Protein AF-0000000073123022 (afdb_homodimer)

Solvent-accessible surface area (backbone atoms only — not comparable to full-atom values): 38065 Å² total; per-residue (Å²): 135,79,84,74,75,80,77,81,78,80,80,77,84,73,73,78,78,76,74,40,53,38,57,48,50,98,66,41,68,70,74,86,68,83,54,83,48,73,66,42,53,66,58,60,74,54,75,53,61,41,49,74,75,63,80,70,64,30,32,39,57,30,27,46,51,62,39,51,53,54,43,41,75,46,32,17,33,58,87,69,64,34,64,42,44,79,44,81,42,79,70,54,41,54,25,35,29,40,27,40,32,41,85,80,43,78,68,48,76,40,55,25,44,63,61,58,90,90,39,45,42,58,47,50,53,49,51,52,50,35,45,74,71,70,36,52,70,69,50,47,32,49,46,20,42,76,56,29,45,47,73,26,67,52,73,65,57,45,52,55,44,46,49,53,50,49,55,53,50,51,56,52,48,53,54,49,17,39,51,38,41,51,51,32,22,52,51,33,38,73,72,72,43,58,40,49,50,35,46,32,33,54,52,63,48,58,78,38,93,64,80,74,26,53,38,35,38,30,38,31,26,28,67,81,65,68,34,62,43,46,75,46,78,36,16,57,54,26,75,75,57,56,73,39,64,91,43,67,84,39,69,68,36,52,61,49,39,65,67,38,60,82,66,51,52,46,72,41,87,81,60,43,71,48,43,45,40,53,40,51,48,51,50,59,62,45,25,45,81,74,57,63,33,42,71,28,32,40,32,34,80,63,64,59,63,47,55,53,52,47,59,70,58,40,75,49,72,63,64,63,58,67,40,83,40,69,33,65,65,46,50,48,51,50,49,47,49,50,49,51,51,50,58,72,94,137,81,84,78,78,81,81,80,80,79,78,77,81,73,73,78,77,73,70,40,51,39,56,48,53,97,68,43,66,69,73,83,66,83,54,83,47,74,67,43,55,66,58,61,72,55,75,54,61,39,46,69,75,65,79,72,63,30,32,39,58,29,26,47,49,61,39,51,52,52,44,39,74,49,32,18,33,58,88,67,66,32,65,42,42,79,43,83,41,79,70,52,44,55,26,34,30,41,29,40,31,42,86,80,44,79,70,49,76,39,56,26,45,63,61,57,93,90,37,46,41,58,46,50,51,49,52,52,50,35,45,73,71,69,37,53,70,69,50,46,33,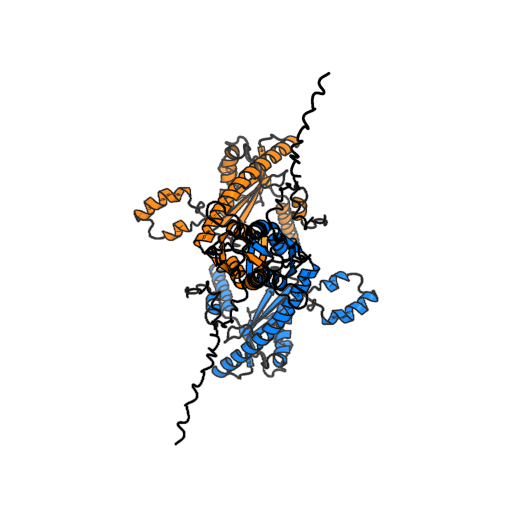49,47,20,41,76,56,29,44,44,73,26,67,52,74,67,58,46,52,54,44,48,50,54,49,49,54,54,48,50,55,52,48,52,55,47,18,40,51,37,41,51,51,32,23,53,51,32,39,73,72,72,43,59,40,49,50,35,46,32,31,54,52,64,48,59,77,40,92,63,81,74,27,54,39,35,38,29,38,31,26,28,67,80,64,68,35,63,43,45,75,44,78,36,15,58,55,27,74,75,56,57,71,38,65,93,44,67,83,36,70,69,38,53,60,49,39,66,67,38,60,82,68,51,52,44,72,43,87,79,59,44,71,48,43,44,38,52,39,50,48,52,50,57,63,44,25,46,82,71,56,62,33,41,70,28,31,41,32,34,78,61,64,60,62,47,54,53,50,46,61,69,60,41,77,49,73,63,64,62,58,69,39,83,39,70,34,65,65,46,50,46,51,50,48,48,49,49,49,52,52,51,59,73,93

Structure (mmCIF, N/CA/C/O backbone):
data_AF-0000000073123022-model_v1
#
loop_
_entity.id
_entity.type
_entity.pdbx_description
1 polymer 'Mutator-like transposase domain-containing protein'
#
loop_
_atom_site.group_PDB
_atom_site.id
_atom_site.type_symbol
_atom_site.label_atom_id
_atom_site.label_alt_id
_atom_site.label_comp_id
_atom_site.label_asym_id
_atom_site.label_entity_id
_atom_site.label_seq_id
_atom_site.pdbx_PDB_ins_code
_atom_site.Cartn_x
_atom_site.Cartn_y
_atom_site.Cartn_z
_atom_site.occupancy
_atom_site.B_iso_or_equiv
_atom_site.auth_seq_id
_atom_site.auth_comp_id
_atom_site.auth_asym_id
_atom_site.auth_atom_id
_atom_site.pdbx_PDB_model_num
ATOM 1 N N . MET A 1 1 ? -57.688 -37.656 -42.75 1 25.58 1 MET A N 1
ATOM 2 C CA . MET A 1 1 ? -56.625 -36.812 -43.312 1 25.58 1 MET A CA 1
ATOM 3 C C . MET A 1 1 ? -56.062 -35.875 -42.25 1 25.58 1 MET A C 1
ATOM 5 O O . MET A 1 1 ? -56.688 -34.875 -41.906 1 25.58 1 MET A O 1
ATOM 9 N N . ASP A 1 2 ? -55.438 -36.312 -41.25 1 24.11 2 ASP A N 1
ATOM 10 C CA . ASP A 1 2 ? -55.188 -36.031 -39.844 1 24.11 2 ASP A CA 1
ATOM 11 C C . ASP A 1 2 ? -54.188 -34.875 -39.688 1 24.11 2 ASP A C 1
ATOM 13 O O . ASP A 1 2 ? -53.062 -34.969 -40.188 1 24.11 2 ASP A O 1
ATOM 17 N N . ARG A 1 3 ? -54.688 -33.562 -39.75 1 29.66 3 ARG A N 1
ATOM 18 C CA . ARG A 1 3 ? -53.938 -32.312 -39.875 1 29.66 3 ARG A CA 1
ATOM 19 C C . ARG A 1 3 ? -52.906 -32.219 -38.75 1 29.66 3 ARG A C 1
ATOM 21 O O . ARG A 1 3 ? -53.25 -32.062 -37.594 1 29.66 3 ARG A O 1
ATOM 28 N N . LYS A 1 4 ? -51.688 -32.875 -38.781 1 28.41 4 LYS A N 1
ATOM 29 C CA . LYS A 1 4 ? -50.562 -33.125 -37.875 1 28.41 4 LYS A CA 1
ATOM 30 C C . LYS A 1 4 ? -49.938 -31.844 -37.406 1 28.41 4 LYS A C 1
ATOM 32 O O . LYS A 1 4 ? -49.469 -31.047 -38.219 1 28.41 4 LYS A O 1
ATOM 37 N N . GLY A 1 5 ? -50.438 -31.172 -36.438 1 28.88 5 GLY A N 1
ATOM 38 C CA . GLY A 1 5 ? -50.156 -29.844 -35.906 1 28.88 5 GLY A CA 1
ATOM 39 C C . GLY A 1 5 ? -48.688 -29.625 -35.594 1 28.88 5 GLY A C 1
ATOM 40 O O . GLY A 1 5 ? -48.062 -30.453 -34.906 1 28.88 5 GLY A O 1
ATOM 41 N N . LYS A 1 6 ? -47.906 -28.922 -36.344 1 31.88 6 LYS A N 1
ATOM 42 C CA . LYS A 1 6 ? -46.469 -28.766 -36.375 1 31.88 6 LYS A CA 1
ATOM 43 C C . LYS A 1 6 ? -45.938 -28.188 -35.094 1 31.88 6 LYS A C 1
ATOM 45 O O . LYS A 1 6 ? -46.406 -27.156 -34.594 1 31.88 6 LYS A O 1
ATOM 50 N N . LYS A 1 7 ? -45.312 -28.922 -34.219 1 27.89 7 LYS A N 1
ATOM 51 C CA . LYS A 1 7 ? -44.75 -28.766 -32.906 1 27.89 7 LYS A CA 1
ATOM 52 C C . LYS A 1 7 ? -43.781 -27.578 -32.844 1 27.89 7 LYS A C 1
ATOM 54 O O . LYS A 1 7 ? -42.844 -27.5 -33.625 1 27.89 7 LYS A O 1
ATOM 59 N N . ARG A 1 8 ? -44.094 -26.406 -32.375 1 28.42 8 ARG A N 1
ATOM 60 C CA . ARG A 1 8 ? -43.375 -25.141 -32.219 1 28.42 8 ARG A CA 1
ATOM 61 C C . ARG A 1 8 ? -42.062 -25.344 -31.469 1 28.42 8 ARG A C 1
ATOM 63 O O . ARG A 1 8 ? -42.094 -25.797 -30.312 1 28.42 8 ARG A O 1
ATOM 70 N N . GLY A 1 9 ? -40.875 -25.75 -32.062 1 24.62 9 GLY A N 1
ATOM 71 C CA . GLY A 1 9 ? -39.562 -26.078 -31.547 1 24.62 9 GLY A CA 1
ATOM 72 C C . GLY A 1 9 ? -39 -25.016 -30.625 1 24.62 9 GLY A C 1
ATOM 73 O O . GLY A 1 9 ? -38.844 -23.859 -31.016 1 24.62 9 GLY A O 1
ATOM 74 N N . THR A 1 10 ? -39.312 -24.906 -29.297 1 25.12 10 THR A N 1
ATOM 75 C CA . THR A 1 10 ? -39 -23.891 -28.297 1 25.12 10 THR A CA 1
ATOM 76 C C . THR A 1 10 ? -37.469 -23.719 -28.172 1 25.12 10 THR A C 1
ATOM 78 O O . THR A 1 10 ? -36.781 -24.656 -27.781 1 25.12 10 THR A O 1
ATOM 81 N N . LYS A 1 11 ? -36.719 -23 -29.031 1 27.08 11 LYS A N 1
ATOM 82 C CA . LYS A 1 11 ? -35.281 -22.703 -29.172 1 27.08 11 LYS A CA 1
ATOM 83 C C . LYS A 1 11 ? -34.688 -22.203 -27.875 1 27.08 11 LYS A C 1
ATOM 85 O O . LYS A 1 11 ? -35.156 -21.203 -27.312 1 27.08 11 LYS A O 1
ATOM 90 N N . SER A 1 12 ? -34.125 -23.031 -26.969 1 26.67 12 SER A N 1
ATOM 91 C CA . SER A 1 12 ? -33.562 -22.875 -25.625 1 26.67 12 SER A CA 1
ATOM 92 C C . SER A 1 12 ? -32.406 -21.906 -25.625 1 26.67 12 SER A C 1
ATOM 94 O O . SER A 1 12 ? -31.438 -22.094 -26.375 1 26.67 12 SER A O 1
ATOM 96 N N . PRO A 1 13 ? -32.438 -20.531 -25.484 1 26.97 13 PRO A N 1
ATOM 97 C CA . PRO A 1 13 ? -31.5 -19.438 -25.797 1 26.97 13 PRO A CA 1
ATOM 98 C C . PRO A 1 13 ? -30.172 -19.578 -25.062 1 26.97 13 PRO A C 1
ATOM 100 O O . PRO A 1 13 ? -30.109 -19.438 -23.844 1 26.97 13 PRO A O 1
ATOM 103 N N . GLY A 1 14 ? -29.375 -20.641 -25.031 1 28.7 14 GLY A N 1
ATOM 104 C CA . GLY A 1 14 ? -28.125 -20.984 -24.375 1 28.7 14 GLY A CA 1
ATOM 105 C C . GLY A 1 14 ? -27.016 -19.969 -24.641 1 28.7 14 GLY A C 1
ATOM 106 O O . GLY A 1 14 ? -26.297 -20.078 -25.625 1 28.7 14 GLY A O 1
ATOM 107 N N . ASP A 1 15 ? -27.219 -18.688 -24.641 1 26.5 15 ASP A N 1
ATOM 108 C CA . ASP A 1 15 ? -26.25 -17.781 -25.234 1 26.5 15 ASP A CA 1
ATOM 109 C C . ASP A 1 15 ? -24.875 -17.938 -24.594 1 26.5 15 ASP A C 1
ATOM 111 O O . ASP A 1 15 ? -24.766 -18.016 -23.359 1 26.5 15 ASP A O 1
ATOM 115 N N . PRO A 1 16 ? -23.891 -18.438 -25.266 1 31.27 16 PRO A N 1
ATOM 116 C CA . PRO A 1 16 ? -22.5 -18.719 -24.906 1 31.27 16 PRO A CA 1
ATOM 117 C C . PRO A 1 16 ? -21.828 -17.547 -24.172 1 31.27 16 PRO A C 1
ATOM 119 O O . PRO A 1 16 ? -22.062 -16.391 -24.547 1 31.27 16 PRO A O 1
ATOM 122 N N . GLY A 1 17 ? -21.703 -17.609 -22.906 1 30.36 17 GLY A N 1
ATOM 123 C CA . GLY A 1 17 ? -21.125 -16.656 -21.969 1 30.36 17 GLY A CA 1
ATOM 124 C C . GLY A 1 17 ? -19.844 -16.016 -22.484 1 30.36 17 GLY A C 1
ATOM 125 O O . GLY A 1 17 ? -18.984 -16.703 -23.016 1 30.36 17 GLY A O 1
ATOM 126 N N . ILE A 1 18 ? -19.844 -14.812 -23.062 1 29.81 18 ILE A N 1
ATOM 127 C CA . ILE A 1 18 ? -18.812 -14.008 -23.734 1 29.81 18 ILE A CA 1
ATOM 128 C C . ILE A 1 18 ? -17.562 -13.953 -22.859 1 29.81 18 ILE A C 1
ATOM 130 O O . ILE A 1 18 ? -17.625 -13.609 -21.688 1 29.81 18 ILE A O 1
ATOM 134 N N . LYS A 1 19 ? -16.578 -14.672 -23.125 1 30.7 19 LYS A N 1
ATOM 135 C CA . LYS A 1 19 ? -15.203 -14.688 -22.609 1 30.7 19 LYS A CA 1
ATOM 136 C C . LYS A 1 19 ? -14.578 -13.297 -22.672 1 30.7 19 LYS A C 1
ATOM 138 O O . LYS A 1 19 ? -14.57 -12.664 -23.734 1 30.7 19 LYS A O 1
ATOM 143 N N . ARG A 1 20 ? -14.891 -12.344 -21.719 1 30.59 20 ARG A N 1
ATOM 144 C CA . ARG A 1 20 ? -14.281 -11.016 -21.812 1 30.59 20 ARG A CA 1
ATOM 145 C C . ARG A 1 20 ? -12.805 -11.062 -21.438 1 30.59 20 ARG A C 1
ATOM 147 O O . ARG A 1 20 ? -12.414 -11.844 -20.562 1 30.59 20 ARG A O 1
ATOM 154 N N . LYS A 1 21 ? -12.031 -10.703 -22.328 1 30.5 21 LYS A N 1
ATOM 155 C CA . LYS A 1 21 ? -10.594 -10.5 -22.156 1 30.5 21 LYS A CA 1
ATOM 156 C C . LYS A 1 21 ? -10.305 -9.633 -20.922 1 30.5 21 LYS A C 1
ATOM 158 O O . LYS A 1 21 ? -10.977 -8.625 -20.703 1 30.5 21 LYS A O 1
ATOM 163 N N . PHE A 1 22 ? -9.984 -10.133 -19.969 1 30.47 22 PHE A N 1
ATOM 164 C CA . PHE A 1 22 ? -9.711 -9.398 -18.734 1 30.47 22 PHE A CA 1
ATOM 165 C C . PHE A 1 22 ? -8.727 -8.266 -18.984 1 30.47 22 PHE A C 1
ATOM 167 O O . PHE A 1 22 ? -7.52 -8.5 -19.109 1 30.47 22 PHE A O 1
ATOM 174 N N . HIS A 1 23 ? -8.93 -7.184 -19.875 1 33.19 23 HIS A N 1
ATOM 175 C CA . HIS A 1 23 ? -8.094 -6.027 -20.172 1 33.19 23 HIS A CA 1
ATOM 176 C C . HIS A 1 23 ? -8.203 -4.973 -19.062 1 33.19 23 HIS A C 1
ATOM 178 O O . HIS A 1 23 ? -7.777 -3.83 -19.25 1 33.19 23 HIS A O 1
ATOM 184 N N . GLY A 1 24 ? -8.328 -5.234 -17.891 1 35.5 24 GLY A N 1
ATOM 185 C CA . GLY A 1 24 ? -8.688 -4.285 -16.844 1 35.5 24 GLY A CA 1
ATOM 186 C C . GLY A 1 24 ? -10.125 -4.434 -16.375 1 35.5 24 GLY A C 1
ATOM 187 O O . GLY A 1 24 ? -10.844 -5.324 -16.828 1 35.5 24 GLY A O 1
ATOM 188 N N . ASN A 1 25 ? -10.477 -4.109 -15.117 1 33.53 25 ASN A N 1
ATOM 189 C CA . ASN A 1 25 ? -11.906 -4.148 -14.859 1 33.53 25 ASN A CA 1
ATOM 190 C C . ASN A 1 25 ? -12.688 -3.443 -15.969 1 33.53 25 ASN A C 1
ATOM 192 O O . ASN A 1 25 ? -12.102 -2.881 -16.891 1 33.53 25 ASN A O 1
ATOM 196 N N . ARG A 1 26 ? -13.992 -3.631 -15.992 1 34.38 26 ARG A N 1
ATOM 197 C CA . ARG A 1 26 ? -14.828 -3.012 -17.016 1 34.38 26 ARG A CA 1
ATOM 198 C C . ARG A 1 26 ? -14.398 -1.574 -17.281 1 34.38 26 ARG A C 1
ATOM 200 O O . ARG A 1 26 ? -14.773 -0.984 -18.297 1 34.38 26 ARG A O 1
ATOM 207 N N . TYR A 1 27 ? -13.914 -0.86 -16.281 1 32.5 27 TYR A N 1
ATOM 208 C CA . TYR A 1 27 ? -13.578 0.555 -16.391 1 32.5 27 TYR A CA 1
ATOM 209 C C . TYR A 1 27 ? -12.133 0.74 -16.828 1 32.5 27 TYR A C 1
ATOM 211 O O . TYR A 1 27 ? -11.719 1.854 -17.156 1 32.5 27 TYR A O 1
ATOM 219 N N . THR A 1 28 ? -11.328 -0 -16.578 1 35.72 28 THR A N 1
ATOM 220 C CA . THR A 1 28 ? -9.938 0.273 -16.906 1 35.72 28 THR A CA 1
ATOM 221 C C . THR A 1 28 ? -9.594 -0.272 -18.297 1 35.72 28 THR A C 1
ATOM 223 O O . THR A 1 28 ? -8.477 -0.732 -18.531 1 35.72 28 THR A O 1
ATOM 226 N N . ALA A 1 29 ? -10.367 -0.199 -19.234 1 33.41 29 ALA A N 1
ATOM 227 C CA . ALA A 1 29 ? -9.891 -0.51 -20.594 1 33.41 29 ALA A CA 1
ATOM 228 C C . ALA A 1 29 ? -8.672 0.334 -20.953 1 33.41 29 ALA A C 1
ATOM 230 O O . ALA A 1 29 ? -8.781 1.556 -21.094 1 33.41 29 ALA A O 1
ATOM 231 N N . GLU A 1 30 ? -7.473 0.123 -20.453 1 32.41 30 GLU A N 1
ATOM 232 C CA . GLU A 1 30 ? -6.219 0.828 -20.703 1 32.41 30 GLU A CA 1
ATOM 233 C C . GLU A 1 30 ? -6.016 1.078 -22.203 1 32.41 30 GLU A C 1
ATOM 235 O O . GLU A 1 30 ? -6.164 0.164 -23.016 1 32.41 30 GLU A O 1
ATOM 240 N N . LYS A 1 31 ? -6.109 2.264 -22.594 1 30.02 31 LYS A N 1
ATOM 241 C CA . LYS A 1 31 ? -5.645 2.818 -23.859 1 30.02 31 LYS A CA 1
ATOM 242 C C . LYS A 1 31 ? -4.199 2.41 -24.141 1 30.02 31 LYS A C 1
ATOM 244 O O . LYS A 1 31 ? -3.428 2.162 -23.219 1 30.02 31 LYS A O 1
ATOM 249 N N . ASP A 1 32 ? -3.852 2.047 -25.328 1 31.72 32 ASP A N 1
ATOM 250 C CA . ASP A 1 32 ? -2.633 1.678 -26.031 1 31.72 32 ASP A CA 1
ATOM 251 C C . ASP A 1 32 ? -1.508 2.67 -25.75 1 31.72 32 ASP A C 1
ATOM 253 O O . ASP A 1 32 ? -1.38 3.686 -26.438 1 31.72 32 ASP A O 1
ATOM 257 N N . VAL A 1 33 ? -1.322 3.355 -24.594 1 32.56 33 VAL A N 1
ATOM 258 C CA . VAL A 1 33 ? -0.234 4.324 -24.672 1 32.56 33 VAL A CA 1
ATOM 259 C C . VAL A 1 33 ? 1.072 3.615 -25.016 1 32.56 33 VAL A C 1
ATOM 261 O O . VAL A 1 33 ? 1.302 2.48 -24.578 1 32.56 33 VAL A O 1
ATOM 264 N N . THR A 1 34 ? 1.793 4.031 -26 1 33.12 34 THR A N 1
ATOM 265 C CA . THR A 1 34 ? 3.137 3.76 -26.484 1 33.12 34 THR A CA 1
ATOM 266 C C . THR A 1 34 ? 4.113 3.568 -25.328 1 33.12 34 THR A C 1
ATOM 268 O O . THR A 1 34 ? 4.188 4.41 -24.438 1 33.12 34 THR A O 1
ATOM 271 N N . CYS A 1 35 ? 4.348 2.404 -24.953 1 35.19 35 CYS A N 1
ATOM 272 C CA . CYS A 1 35 ? 5.105 1.844 -23.844 1 35.19 35 CYS A CA 1
ATOM 273 C C . CYS A 1 35 ? 6.523 2.402 -23.812 1 35.19 35 CYS A C 1
ATOM 275 O O . CYS A 1 35 ? 7.305 2.168 -24.734 1 35.19 35 CYS A O 1
ATOM 277 N N . VAL A 1 36 ? 6.855 3.479 -23.344 1 38.31 36 VAL A N 1
ATOM 278 C CA . VAL A 1 36 ? 8.203 4.016 -23.234 1 38.31 36 VAL A CA 1
ATOM 279 C C . VAL A 1 36 ? 9.109 3.008 -22.531 1 38.31 36 VAL A C 1
ATOM 281 O O . VAL A 1 36 ? 10.336 3.045 -22.688 1 38.31 36 VAL A O 1
ATOM 284 N N . SER A 1 37 ? 8.688 2.342 -21.438 1 37.91 37 SER A N 1
ATOM 285 C CA . SER A 1 37 ? 9.664 1.535 -20.719 1 37.91 37 SER A CA 1
ATOM 286 C C . SER A 1 37 ? 9.664 0.093 -21.219 1 37.91 37 SER A C 1
ATOM 288 O O . SER A 1 37 ? 8.664 -0.381 -21.766 1 37.91 37 SER A O 1
ATOM 290 N N . LYS A 1 38 ? 10.898 -0.568 -21.344 1 42.09 38 LYS A N 1
ATOM 291 C CA . LYS A 1 38 ? 11.07 -1.972 -21.703 1 42.09 38 LYS A CA 1
ATOM 292 C C . LYS A 1 38 ? 10.07 -2.859 -20.969 1 42.09 38 LYS A C 1
ATOM 294 O O . LYS A 1 38 ? 9.562 -3.832 -21.531 1 42.09 38 LYS A O 1
ATOM 299 N N . SER A 1 39 ? 9.789 -2.537 -19.875 1 41.38 39 SER A N 1
ATOM 300 C CA . SER A 1 39 ? 8.789 -3.301 -19.141 1 41.38 39 SER A CA 1
ATOM 301 C C . SER A 1 39 ? 7.418 -3.195 -19.797 1 41.38 39 SER A C 1
ATOM 303 O O . SER A 1 39 ? 6.672 -4.176 -19.859 1 41.38 39 SER A O 1
ATOM 305 N N . ALA A 1 40 ? 7.145 -2.094 -20.234 1 45.78 40 ALA A N 1
ATOM 306 C CA . ALA A 1 40 ? 5.863 -1.869 -20.906 1 45.78 40 ALA A CA 1
ATOM 307 C C . ALA A 1 40 ? 5.773 -2.672 -22.203 1 45.78 40 ALA A C 1
ATOM 309 O O . ALA A 1 40 ? 4.707 -3.189 -22.547 1 45.78 40 ALA A O 1
ATOM 310 N N . GLU A 1 41 ? 6.832 -2.678 -22.859 1 45.56 41 GLU A N 1
ATOM 311 C CA . GLU A 1 41 ? 6.855 -3.473 -24.078 1 45.56 41 GLU A CA 1
ATOM 312 C C . GLU A 1 41 ? 6.543 -4.938 -23.797 1 45.56 41 GLU A C 1
ATOM 314 O O . GLU A 1 41 ? 5.816 -5.582 -24.547 1 45.56 41 GLU A O 1
ATOM 319 N N . LYS A 1 42 ? 7.168 -5.41 -22.781 1 45.66 42 LYS A N 1
ATOM 320 C CA . LYS A 1 42 ? 6.992 -6.816 -22.438 1 45.66 42 LYS A CA 1
ATOM 321 C C . LYS A 1 42 ? 5.539 -7.113 -22.062 1 45.66 42 LYS A C 1
ATOM 323 O O . LYS A 1 42 ? 5.043 -8.211 -22.328 1 45.66 42 LYS A O 1
ATOM 328 N N . LEU A 1 43 ? 4.926 -6.188 -21.453 1 46.09 43 LEU A N 1
ATOM 329 C CA . LEU A 1 43 ? 3.559 -6.379 -20.984 1 46.09 43 LEU A CA 1
ATOM 330 C C . LEU A 1 43 ? 2.562 -6.266 -22.125 1 46.09 43 LEU A C 1
ATOM 332 O O . LEU A 1 43 ? 1.428 -6.738 -22.016 1 46.09 43 LEU A O 1
ATOM 336 N N . LYS A 1 44 ? 2.924 -5.645 -23.156 1 45.38 44 LYS A N 1
ATOM 337 C CA . LYS A 1 44 ? 1.961 -5.348 -24.219 1 45.38 44 LYS A CA 1
ATOM 338 C C . LYS A 1 44 ? 1.459 -6.629 -24.875 1 45.38 44 LYS A C 1
ATOM 340 O O . LYS A 1 44 ? 0.303 -6.707 -25.297 1 45.38 44 LYS A O 1
ATOM 345 N N . ASN A 1 45 ? 2.459 -7.504 -25.188 1 42.62 45 ASN A N 1
ATOM 346 C CA . ASN A 1 45 ? 2.004 -8.555 -26.078 1 42.62 45 ASN A CA 1
ATOM 347 C C . ASN A 1 45 ? 1.148 -9.586 -25.344 1 42.62 45 ASN A C 1
ATOM 349 O O . ASN A 1 45 ? 0.908 -10.68 -25.859 1 42.62 45 ASN A O 1
ATOM 353 N N . GLU A 1 46 ? 0.998 -9.414 -24.188 1 42.5 46 GLU A N 1
ATOM 354 C CA . GLU A 1 46 ? 0.378 -10.594 -23.594 1 42.5 46 GLU A CA 1
ATOM 355 C C . GLU A 1 46 ? -1.128 -10.609 -23.844 1 42.5 46 GLU A C 1
ATOM 357 O O . GLU A 1 46 ? -1.769 -9.562 -23.875 1 42.5 46 GLU A O 1
ATOM 362 N N . GLU A 1 47 ? -1.572 -11.648 -24.406 1 42.09 47 GLU A N 1
ATOM 363 C CA . GLU A 1 47 ? -2.977 -12.016 -24.562 1 42.09 47 GLU A CA 1
ATOM 364 C C . GLU A 1 47 ? -3.742 -11.852 -23.266 1 42.09 47 GLU A C 1
ATOM 366 O O . GLU A 1 47 ? -3.301 -12.328 -22.219 1 42.09 47 GLU A O 1
ATOM 371 N N . ASP A 1 48 ? -4.418 -10.805 -23.234 1 42.78 48 ASP A N 1
ATOM 372 C CA . ASP A 1 48 ? -5.344 -10.609 -22.125 1 42.78 48 ASP A CA 1
ATOM 373 C C . ASP A 1 48 ? -6.16 -11.875 -21.859 1 42.78 48 ASP A C 1
ATOM 375 O O . ASP A 1 48 ? -6.66 -12.5 -22.797 1 42.78 48 ASP A O 1
ATOM 379 N N . ILE A 1 49 ? -5.746 -12.617 -20.906 1 43.59 49 ILE A N 1
ATOM 380 C CA . ILE A 1 49 ? -6.648 -13.711 -20.531 1 43.59 49 ILE A CA 1
ATOM 381 C C . ILE A 1 49 ? -7.988 -13.141 -20.078 1 43.59 49 ILE A C 1
ATOM 383 O O . ILE A 1 49 ? -8.031 -12.242 -19.234 1 43.59 49 ILE A O 1
ATOM 387 N N . GLU A 1 50 ? -8.906 -13.281 -20.875 1 42.59 50 GLU A N 1
ATOM 388 C CA . GLU A 1 50 ? -10.281 -12.906 -20.531 1 42.59 50 GLU A CA 1
ATOM 389 C C . GLU A 1 50 ? -10.766 -13.656 -19.297 1 42.59 50 GLU A C 1
ATOM 391 O O . GLU A 1 50 ? -10.68 -14.891 -19.25 1 42.59 50 GLU A O 1
ATOM 396 N N . VAL A 1 51 ? -10.68 -12.969 -18.203 1 45.03 51 VAL A N 1
ATOM 397 C CA . VAL A 1 51 ? -11.273 -13.641 -17.047 1 45.03 51 VAL A CA 1
ATOM 398 C C . VAL A 1 51 ? -12.742 -13.25 -16.938 1 45.03 51 VAL A C 1
ATOM 400 O O . VAL A 1 51 ? -13.109 -12.094 -17.141 1 45.03 51 VAL A O 1
ATOM 403 N N . ALA A 1 52 ? -13.57 -14.242 -16.891 1 44.69 52 ALA A N 1
ATOM 404 C CA . ALA A 1 52 ? -15 -14.055 -16.688 1 44.69 52 ALA A CA 1
ATOM 405 C C . ALA A 1 52 ? -15.273 -13.273 -15.406 1 44.69 52 ALA A C 1
ATOM 407 O O . ALA A 1 52 ? -14.727 -13.594 -14.344 1 44.69 52 ALA A O 1
ATOM 408 N N . ILE A 1 53 ? -15.703 -12 -15.57 1 46.66 53 ILE A N 1
ATOM 409 C CA . ILE A 1 53 ? -16.094 -11.219 -14.406 1 46.66 53 ILE A CA 1
ATOM 410 C C . ILE A 1 53 ? -17.516 -11.609 -13.969 1 46.66 53 ILE A C 1
ATOM 412 O O . ILE A 1 53 ? -18.438 -11.602 -14.781 1 46.66 53 ILE A O 1
ATOM 416 N N . ASP A 1 54 ? -17.656 -12.25 -12.914 1 47.41 54 ASP A N 1
ATOM 417 C CA . ASP A 1 54 ? -18.969 -12.508 -12.336 1 47.41 54 ASP A CA 1
ATOM 418 C C . ASP A 1 54 ? -19.562 -11.242 -11.734 1 47.41 54 ASP A C 1
ATOM 420 O O . ASP A 1 54 ? -19 -10.68 -10.781 1 47.41 54 ASP A O 1
ATOM 424 N N . GLU A 1 55 ? -20.406 -10.594 -12.492 1 50.12 55 GLU A N 1
ATOM 425 C CA . GLU A 1 55 ? -21.094 -9.375 -12.062 1 50.12 55 GLU A CA 1
ATOM 426 C C . GLU A 1 55 ? -21.828 -9.586 -10.75 1 50.12 55 GLU A C 1
ATOM 428 O O . GLU A 1 55 ? -22.234 -8.625 -10.094 1 50.12 55 GLU A O 1
ATOM 433 N N . SER A 1 56 ? -22.078 -10.844 -10.461 1 54.56 56 SER A N 1
ATOM 434 C CA . SER A 1 56 ? -22.922 -11.148 -9.32 1 54.56 56 SER A CA 1
ATOM 435 C C . SER A 1 56 ? -22.219 -10.852 -8 1 54.56 56 SER A C 1
ATOM 437 O O . SER A 1 56 ? -22.859 -10.758 -6.953 1 54.56 56 SER A O 1
ATOM 439 N N . SER A 1 57 ? -20.875 -10.617 -8.156 1 63.66 57 SER A N 1
ATOM 440 C CA . SER A 1 57 ? -20.203 -10.539 -6.867 1 63.66 57 SER A CA 1
ATOM 441 C C . SER A 1 57 ? -19.562 -9.172 -6.652 1 63.66 57 SER A C 1
ATOM 443 O O . SER A 1 57 ? -18.422 -8.938 -7.078 1 63.66 57 SER A O 1
ATOM 445 N N . THR A 1 58 ? -20.5 -8.164 -6.336 1 84.44 58 THR A N 1
ATOM 446 C CA . THR A 1 58 ? -19.953 -6.828 -6.113 1 84.44 58 THR A CA 1
ATOM 447 C C . THR A 1 58 ? -19.969 -6.48 -4.629 1 84.44 58 THR A C 1
ATOM 449 O O . THR A 1 58 ? -20.906 -6.848 -3.906 1 84.44 58 THR A O 1
ATOM 452 N N . TYR A 1 59 ? -18.875 -6.074 -4.234 1 92.44 59 TYR A N 1
ATOM 453 C CA . TYR A 1 59 ? -18.781 -5.605 -2.859 1 92.44 59 TYR A CA 1
ATOM 454 C C . TYR A 1 59 ? -19.078 -4.109 -2.771 1 92.44 59 TYR A C 1
ATOM 456 O O . TYR A 1 59 ? -19 -3.398 -3.775 1 92.44 59 TYR A O 1
ATOM 464 N N . ALA A 1 60 ? -19.516 -3.721 -1.629 1 93.12 60 ALA A N 1
ATOM 465 C CA . ALA A 1 60 ? -19.797 -2.311 -1.365 1 93.12 60 ALA A CA 1
ATOM 466 C C . ALA A 1 60 ? -19.219 -1.885 -0.014 1 93.12 60 ALA A C 1
ATOM 468 O O . ALA A 1 60 ? -19.234 -2.662 0.943 1 93.12 60 ALA A O 1
ATOM 469 N N . LEU A 1 61 ? -18.719 -0.746 -0.081 1 94.06 61 LEU A N 1
ATOM 470 C CA . LEU A 1 61 ? -18.297 -0.073 1.144 1 94.06 61 LEU A CA 1
ATOM 471 C C . LEU A 1 61 ? -19.328 0.968 1.57 1 94.06 61 LEU A C 1
ATOM 473 O O . LEU A 1 61 ? -19.641 1.884 0.808 1 94.06 61 LEU A O 1
ATOM 477 N N . LEU A 1 62 ? -19.922 0.785 2.736 1 94.38 62 LEU A N 1
ATOM 478 C CA . LEU A 1 62 ? -20.938 1.745 3.152 1 94.38 62 LEU A CA 1
ATOM 479 C C . LEU A 1 62 ? -20.875 1.982 4.656 1 94.38 62 LEU A C 1
ATOM 481 O O . LEU A 1 62 ? -20.312 1.167 5.398 1 94.38 62 LEU A O 1
ATOM 485 N N . SER A 1 63 ? -21.391 3.156 5.062 1 94.38 63 SER A N 1
ATOM 486 C CA . SER A 1 63 ? -21.531 3.461 6.48 1 94.38 63 SER A CA 1
ATOM 487 C C . SER A 1 63 ? -22.641 2.629 7.113 1 94.38 63 SER A C 1
ATOM 489 O O . SER A 1 63 ? -23.812 2.842 6.832 1 94.38 63 SER A O 1
ATOM 491 N N . PHE A 1 64 ? -22.25 1.757 7.984 1 93.38 64 PHE A N 1
ATOM 492 C CA . PHE A 1 64 ? -23.188 0.794 8.539 1 93.38 64 PHE A CA 1
ATOM 493 C C . PHE A 1 64 ? -24.297 1.505 9.297 1 93.38 64 PHE A C 1
ATOM 495 O O . PHE A 1 64 ? -25.484 1.281 9.031 1 93.38 64 PHE A O 1
ATOM 502 N N . THR A 1 65 ? -23.938 2.396 10.164 1 90.5 65 THR A N 1
ATOM 503 C CA . THR A 1 65 ? -24.906 3.066 11.031 1 90.5 65 THR A CA 1
ATOM 504 C C . THR A 1 65 ? -25.844 3.949 10.211 1 90.5 65 THR A C 1
ATOM 506 O O . THR A 1 65 ? -27.062 3.906 10.391 1 90.5 65 THR A O 1
ATOM 509 N N . LEU A 1 66 ? -25.328 4.633 9.312 1 93.06 66 LEU A N 1
ATOM 510 C CA . LEU A 1 66 ? -26.141 5.555 8.516 1 93.06 66 LEU A CA 1
ATOM 511 C C . LEU A 1 66 ? -27.125 4.797 7.633 1 93.06 66 LEU A C 1
ATOM 513 O O . LEU A 1 66 ? -28.312 5.09 7.641 1 93.06 66 LEU A O 1
ATOM 517 N N . VAL A 1 67 ? -26.688 3.826 6.934 1 95.5 67 VAL A N 1
ATOM 518 C CA . VAL A 1 67 ? -27.5 3.127 5.941 1 95.5 67 VAL A CA 1
ATOM 519 C C . VAL A 1 67 ? -28.547 2.268 6.645 1 95.5 67 VAL A C 1
ATOM 521 O O . VAL A 1 67 ? -29.734 2.34 6.32 1 95.5 67 VAL A O 1
ATOM 524 N N . PHE A 1 68 ? -28.156 1.528 7.625 1 94.81 68 PHE A N 1
ATOM 525 C CA . PHE A 1 68 ? -29.078 0.566 8.219 1 94.81 68 PHE A CA 1
ATOM 526 C C . PHE A 1 68 ? -30.047 1.26 9.164 1 94.81 68 PHE A C 1
ATOM 528 O O . PHE A 1 68 ? -31.188 0.817 9.328 1 94.81 68 PHE A O 1
ATOM 535 N N . SER A 1 69 ? -29.641 2.375 9.742 1 94.12 69 SER A N 1
ATOM 536 C CA . SER A 1 69 ? -30.609 3.172 10.484 1 94.12 69 SER A CA 1
ATOM 537 C C . SER A 1 69 ? -31.672 3.742 9.562 1 94.12 69 SER A C 1
ATOM 539 O O . SER A 1 69 ? -32.844 3.781 9.922 1 94.12 69 SER A O 1
ATOM 541 N N . ALA A 1 70 ? -31.219 4.188 8.461 1 95.19 70 ALA A N 1
ATOM 542 C CA . ALA A 1 70 ? -32.156 4.703 7.48 1 95.19 70 ALA A CA 1
ATOM 543 C C . ALA A 1 70 ? -33.125 3.602 7.004 1 95.19 70 ALA A C 1
ATOM 545 O O . ALA A 1 70 ? -34.312 3.838 6.824 1 95.19 70 ALA A O 1
ATOM 546 N N . LEU A 1 71 ? -32.594 2.436 6.812 1 95.94 71 LEU A N 1
ATOM 547 C CA . LEU A 1 71 ? -33.406 1.307 6.379 1 95.94 71 LEU A CA 1
ATOM 548 C C . LEU A 1 71 ? -34.438 0.938 7.441 1 95.94 71 LEU A C 1
ATOM 550 O O . LEU A 1 71 ? -35.562 0.567 7.117 1 95.94 71 LEU A O 1
ATOM 554 N N . GLU A 1 72 ? -34.062 0.996 8.68 1 95.44 72 GLU A N 1
ATOM 555 C CA . GLU A 1 72 ? -34.969 0.685 9.789 1 95.44 72 GLU A CA 1
ATOM 556 C C . GLU A 1 72 ? -36.188 1.604 9.781 1 95.44 72 GLU A C 1
ATOM 558 O O . GLU A 1 72 ? -37.25 1.227 10.258 1 95.44 72 GLU A O 1
ATOM 563 N N . SER A 1 73 ? -35.969 2.803 9.234 1 94.81 73 SER A N 1
ATOM 564 C CA . SER A 1 73 ? -37.031 3.789 9.234 1 94.81 73 SER A CA 1
ATOM 565 C C . SER A 1 73 ? -38.031 3.539 8.102 1 94.81 73 SER A C 1
ATOM 567 O O . SER A 1 73 ? -39.188 3.969 8.172 1 94.81 73 SER A O 1
ATOM 569 N N . VAL A 1 74 ? -37.594 2.779 7.117 1 94.44 74 VAL A N 1
ATOM 570 C CA . VAL A 1 74 ? -38.438 2.695 5.922 1 94.44 74 VAL A CA 1
ATOM 571 C C . VAL A 1 74 ? -38.906 1.26 5.734 1 94.44 74 VAL A C 1
ATOM 573 O O . VAL A 1 74 ? -39.875 1.018 5.016 1 94.44 74 VAL A O 1
ATOM 576 N N . LEU A 1 75 ? -38.312 0.288 6.438 1 95.62 75 LEU A N 1
ATOM 577 C CA . LEU A 1 75 ? -38.625 -1.115 6.188 1 95.62 75 LEU A CA 1
ATOM 578 C C . LEU A 1 75 ? -39.156 -1.788 7.445 1 95.62 75 LEU A C 1
ATOM 580 O O . LEU A 1 75 ? -38.906 -1.337 8.562 1 95.62 75 LEU A O 1
ATOM 584 N N . ILE A 1 76 ? -39.938 -2.834 7.199 1 95.94 76 ILE A N 1
ATOM 585 C CA . ILE A 1 76 ? -40.469 -3.654 8.281 1 95.94 76 ILE A CA 1
ATOM 586 C C . ILE A 1 76 ? -40.375 -5.133 7.914 1 95.94 76 ILE A C 1
ATOM 588 O O . ILE A 1 76 ? -40.094 -5.469 6.758 1 95.94 76 ILE A O 1
ATOM 592 N N . CYS A 1 77 ? -40.562 -5.926 8.914 1 94.81 77 CYS A N 1
ATOM 593 C CA . CYS A 1 77 ? -40.469 -7.367 8.719 1 94.81 77 CYS A CA 1
ATOM 594 C C . CYS A 1 77 ? -41.625 -7.871 7.867 1 94.81 77 CYS A C 1
ATOM 596 O O . CYS A 1 77 ? -42.781 -7.5 8.094 1 94.81 77 CYS A O 1
ATOM 598 N N . LYS A 1 78 ? -41.375 -8.727 6.977 1 93.12 78 LYS A N 1
ATOM 599 C CA . LYS A 1 78 ? -42.375 -9.281 6.082 1 93.12 78 LYS A CA 1
ATOM 600 C C . LYS A 1 78 ? -43.312 -10.227 6.832 1 93.12 78 LYS A C 1
ATOM 602 O O . LYS A 1 78 ? -44.531 -10.242 6.57 1 93.12 78 LYS A O 1
ATOM 607 N N . ALA A 1 79 ? -42.781 -10.961 7.754 1 91.69 79 ALA A N 1
ATOM 608 C CA . ALA A 1 79 ? -43.531 -11.992 8.461 1 91.69 79 ALA A CA 1
ATOM 609 C C . ALA A 1 79 ? -44.438 -11.375 9.516 1 91.69 79 ALA A C 1
ATOM 611 O O . ALA A 1 79 ? -45.625 -11.672 9.562 1 91.69 79 ALA A O 1
ATOM 612 N N . CYS A 1 80 ? -43.969 -10.477 10.367 1 92.06 80 CYS A N 1
ATOM 613 C CA . CYS A 1 80 ? -44.781 -9.977 11.4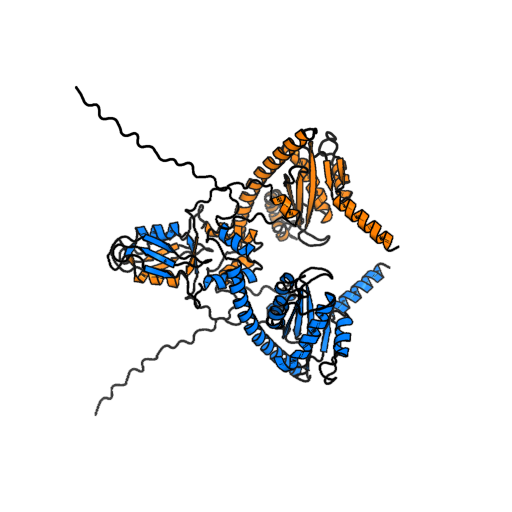92 1 92.06 80 CYS A CA 1
ATOM 614 C C . CYS A 1 80 ? -45.156 -8.523 11.281 1 92.06 80 CYS A C 1
ATOM 616 O O . CYS A 1 80 ? -45.938 -7.965 12.062 1 92.06 80 CYS A O 1
ATOM 618 N N . LYS A 1 81 ? -44.625 -7.863 10.289 1 93.12 81 LYS A N 1
ATOM 619 C CA . LYS A 1 81 ? -44.938 -6.488 9.93 1 93.12 81 LYS A CA 1
ATOM 620 C C . LYS A 1 81 ? -44.594 -5.52 11.055 1 93.12 81 LYS A C 1
ATOM 622 O O . LYS A 1 81 ? -45.25 -4.488 11.219 1 93.12 81 LYS A O 1
ATOM 627 N N . SER A 1 82 ? -43.656 -5.926 11.836 1 93.31 82 SER A N 1
ATOM 628 C CA . SER A 1 82 ? -43.156 -5.07 12.906 1 93.31 82 SER A CA 1
ATOM 629 C C . SER A 1 82 ? -41.844 -4.398 12.523 1 93.31 82 SER A C 1
ATOM 631 O O . SER A 1 82 ? -41.25 -4.746 11.508 1 93.31 82 SER A O 1
ATOM 633 N N . ASP A 1 83 ? -41.5 -3.414 13.367 1 94.88 83 ASP A N 1
ATOM 634 C CA . ASP A 1 83 ? -40.219 -2.711 13.148 1 94.88 83 ASP A CA 1
ATOM 635 C C . ASP A 1 83 ? -39.031 -3.65 13.336 1 94.88 83 ASP A C 1
ATOM 637 O O . ASP A 1 83 ? -39.125 -4.641 14.062 1 94.88 83 ASP A O 1
ATOM 641 N N . ILE A 1 84 ? -38 -3.307 12.617 1 94.38 84 ILE A N 1
ATOM 642 C CA . ILE A 1 84 ? -36.812 -4.156 12.641 1 94.38 84 ILE A CA 1
ATOM 643 C C . ILE A 1 84 ? -35.625 -3.363 13.18 1 94.38 84 ILE A C 1
ATOM 645 O O . ILE A 1 84 ? -35.625 -2.129 13.141 1 94.38 84 ILE A O 1
ATOM 649 N N . LYS A 1 85 ? -34.75 -4.082 13.719 1 93.81 85 LYS A N 1
ATOM 650 C CA . LYS A 1 85 ? -33.438 -3.541 14.125 1 93.81 85 LYS A CA 1
ATOM 651 C C . LYS A 1 85 ? -32.312 -4.359 13.539 1 93.81 85 LYS A C 1
ATOM 653 O O . LYS A 1 85 ? -32.344 -5.59 13.523 1 93.81 85 LYS A O 1
ATOM 658 N N . PHE A 1 86 ? -31.328 -3.594 12.984 1 93.81 86 PHE A N 1
ATOM 659 C CA . PHE A 1 86 ? -30.156 -4.258 12.438 1 93.81 86 PHE A CA 1
ATOM 660 C C . PHE A 1 86 ? -29.016 -4.258 13.445 1 93.81 86 PHE A C 1
ATOM 662 O O . PHE A 1 86 ? -28.766 -3.25 14.117 1 93.81 86 PHE A O 1
ATOM 669 N N . LEU A 1 87 ? -28.359 -5.391 13.555 1 89.88 87 LEU A N 1
ATOM 670 C CA . LEU A 1 87 ? -27.172 -5.516 14.406 1 89.88 87 LEU A CA 1
ATOM 671 C C . LEU A 1 87 ? -26.062 -6.266 13.688 1 89.88 87 LEU A C 1
ATOM 673 O O . LEU A 1 87 ? -26.328 -7.09 12.812 1 89.88 87 LEU A O 1
ATOM 677 N N . LYS A 1 88 ? -24.875 -5.895 13.984 1 88.69 88 LYS A N 1
ATOM 678 C CA . LYS A 1 88 ? -23.688 -6.609 13.516 1 88.69 88 LYS A CA 1
ATOM 679 C C . LYS A 1 88 ? -23.203 -7.598 14.57 1 88.69 88 LYS A C 1
ATOM 681 O O . LYS A 1 88 ? -23.016 -7.23 15.734 1 88.69 88 LYS A O 1
ATOM 686 N N . LYS A 1 89 ? -23.047 -8.875 14.141 1 87.75 89 LYS A N 1
ATOM 687 C CA . LYS A 1 89 ? -22.547 -9.891 15.078 1 87.75 89 LYS A CA 1
ATOM 688 C C . LYS A 1 89 ? -21.406 -10.688 14.469 1 87.75 89 LYS A C 1
ATOM 690 O O . LYS A 1 89 ? -21.266 -10.75 13.242 1 87.75 89 LYS A O 1
ATOM 695 N N . SER A 1 90 ? -20.531 -11.297 15.289 1 85.69 90 SER A N 1
ATOM 696 C CA . SER A 1 90 ? -19.5 -12.258 14.93 1 85.69 90 SER A CA 1
ATOM 697 C C . SER A 1 90 ? -18.562 -11.695 13.883 1 85.69 90 SER A C 1
ATOM 699 O O . SER A 1 90 ? -18.297 -12.336 12.859 1 85.69 90 SER A O 1
ATOM 701 N N . GLN A 1 91 ? -18.109 -10.57 14.219 1 87.81 91 GLN A N 1
ATOM 702 C CA . GLN A 1 91 ? -17.188 -9.945 13.273 1 87.81 91 GLN A CA 1
ATOM 703 C C . GLN A 1 91 ? -15.812 -10.609 13.32 1 87.81 91 GLN A C 1
ATOM 705 O O . GLN A 1 91 ? -15.227 -10.75 14.398 1 87.81 91 GLN A O 1
ATOM 710 N N . VAL A 1 92 ? -15.367 -11.094 12.227 1 87.38 92 VAL A N 1
ATOM 711 C CA . VAL A 1 92 ? -14.031 -11.648 12.047 1 87.38 92 VAL A CA 1
ATOM 712 C C . VAL A 1 92 ? -13.352 -10.969 10.852 1 87.38 92 VAL A C 1
ATOM 714 O O . VAL A 1 92 ? -13.742 -11.18 9.703 1 87.38 92 VAL A O 1
ATOM 717 N N . GLY A 1 93 ? -12.328 -10.203 11.188 1 89.25 93 GLY A N 1
ATOM 718 C CA . GLY A 1 93 ? -11.742 -9.422 10.109 1 89.25 93 GLY A CA 1
ATOM 719 C C . GLY A 1 93 ? -12.703 -8.422 9.5 1 89.25 93 GLY A C 1
ATOM 720 O O . GLY A 1 93 ? -13.227 -7.555 10.203 1 89.25 93 GLY A O 1
ATOM 721 N N . PHE A 1 94 ? -13.039 -8.727 8.219 1 91.75 94 PHE A N 1
ATOM 722 C CA . PHE A 1 94 ? -13.883 -7.793 7.484 1 91.75 94 PHE A CA 1
ATOM 723 C C . PHE A 1 94 ? -15.289 -8.352 7.316 1 91.75 94 PHE A C 1
ATOM 725 O O . PHE A 1 94 ? -16.203 -7.625 6.934 1 91.75 94 PHE A O 1
ATOM 732 N N . GLY A 1 95 ? -15.367 -9.625 7.605 1 92.5 95 GLY A N 1
ATOM 733 C CA . GLY A 1 95 ? -16.672 -10.266 7.512 1 92.5 95 GLY A CA 1
ATOM 734 C C . GLY A 1 95 ? -17.438 -10.227 8.812 1 92.5 95 GLY A C 1
ATOM 735 O O . GLY A 1 95 ? -16.859 -10.164 9.891 1 92.5 95 GLY A O 1
ATOM 736 N N . PHE A 1 96 ? -18.766 -10.188 8.68 1 92.81 96 PHE A N 1
ATOM 737 C CA . PHE A 1 96 ? -19.656 -10.195 9.836 1 92.81 96 PHE A CA 1
ATOM 738 C C . PHE A 1 96 ? -21.016 -10.758 9.469 1 92.81 96 PHE A C 1
ATOM 740 O O . PHE A 1 96 ? -21.281 -11.039 8.297 1 92.81 96 PHE A O 1
ATOM 747 N N . ASN A 1 97 ? -21.766 -11.039 10.484 1 93.56 97 ASN A N 1
ATOM 748 C CA . ASN A 1 97 ? -23.156 -11.445 10.305 1 93.56 97 ASN A CA 1
ATOM 749 C C . ASN A 1 97 ? -24.125 -10.297 10.586 1 93.56 97 ASN A C 1
ATOM 751 O O . ASN A 1 97 ? -24.047 -9.664 11.641 1 93.56 97 ASN A O 1
ATOM 755 N N . LEU A 1 98 ? -24.875 -9.992 9.547 1 94.31 98 LEU A N 1
ATOM 756 C CA . LEU A 1 98 ? -25.953 -9.016 9.734 1 94.31 98 LEU A CA 1
ATOM 757 C C . LEU A 1 98 ? -27.172 -9.664 10.391 1 94.31 98 LEU A C 1
ATOM 759 O O . LEU A 1 98 ? -27.719 -10.633 9.852 1 94.31 98 LEU A O 1
ATOM 763 N N . CYS A 1 99 ? -27.516 -9.164 11.531 1 93.56 99 CYS A N 1
ATOM 764 C CA . CYS A 1 99 ? -28.641 -9.719 12.273 1 93.56 99 CYS A CA 1
ATOM 765 C C . CYS A 1 99 ? -29.844 -8.781 12.219 1 93.56 99 CYS A C 1
ATOM 767 O O . CYS A 1 99 ? -29.703 -7.57 12.422 1 93.56 99 CYS A O 1
ATOM 769 N N . ILE A 1 100 ? -30.984 -9.383 11.914 1 93.69 100 ILE A N 1
ATOM 770 C CA . ILE A 1 100 ? -32.25 -8.648 11.891 1 93.69 100 ILE A CA 1
ATOM 771 C C . ILE A 1 100 ? -33.094 -9.07 13.078 1 93.69 100 ILE A C 1
ATOM 773 O O . ILE A 1 100 ? -33.406 -10.25 13.234 1 93.69 100 ILE A O 1
ATOM 777 N N . LYS A 1 101 ? -33.375 -8.102 13.875 1 93 101 LYS A N 1
ATOM 778 C CA . LYS A 1 101 ? -34.25 -8.352 15.031 1 93 101 LYS A CA 1
ATOM 779 C C . LYS A 1 101 ? -35.625 -7.754 14.82 1 93 101 LYS A C 1
ATOM 781 O O . LYS A 1 101 ? -35.75 -6.602 14.406 1 93 101 LYS A O 1
ATOM 786 N N . CYS A 1 102 ? -36.625 -8.531 15.008 1 91.31 102 CYS A N 1
ATOM 787 C CA . CYS A 1 102 ? -38.031 -8.102 14.953 1 91.31 102 CYS A CA 1
ATOM 788 C C . CYS A 1 102 ? -38.844 -8.789 16.031 1 91.31 102 CYS A C 1
ATOM 790 O O . CYS A 1 102 ? -38.281 -9.477 16.891 1 91.31 102 CYS A O 1
ATOM 792 N N . LYS A 1 103 ? -40.125 -8.617 16.141 1 88.06 103 LYS A N 1
ATOM 793 C CA . LYS A 1 103 ? -41.031 -9.18 17.141 1 88.06 103 LYS A CA 1
ATOM 794 C C . LYS A 1 103 ? -41.188 -10.68 16.953 1 88.06 103 LYS A C 1
ATOM 796 O O . LYS A 1 103 ? -41.281 -11.43 17.938 1 88.06 103 LYS A O 1
ATOM 801 N N . CYS A 1 104 ? -41.25 -11.164 15.766 1 83.25 104 CYS A N 1
ATOM 802 C CA . CYS A 1 104 ? -41.562 -12.562 15.477 1 83.25 104 CYS A CA 1
ATOM 803 C C . CYS A 1 104 ? -40.312 -13.438 15.648 1 83.25 104 CYS A C 1
ATOM 805 O O . CYS A 1 104 ? -40.438 -14.633 15.914 1 83.25 104 CYS A O 1
ATOM 807 N N . ASN A 1 105 ? -39.219 -13.031 15.227 1 74.31 105 ASN A N 1
ATOM 808 C CA . ASN A 1 105 ? -37.969 -13.812 15.305 1 74.31 105 ASN A CA 1
ATOM 809 C C . ASN A 1 105 ? -36.875 -13.047 16.031 1 74.31 105 ASN A C 1
ATOM 811 O O . ASN A 1 105 ? -36.719 -11.844 15.836 1 74.31 105 ASN A O 1
ATOM 815 N N . GLU A 1 106 ? -36.25 -13.789 16.938 1 69.06 106 GLU A N 1
ATOM 816 C CA . GLU A 1 106 ? -35.188 -13.148 17.719 1 69.06 106 GLU A CA 1
ATOM 817 C C . GLU A 1 106 ? -34.031 -12.758 16.828 1 69.06 106 GLU A C 1
ATOM 819 O O . GLU A 1 106 ? -33.469 -11.656 16.969 1 69.06 106 GLU A O 1
ATOM 824 N N . PHE A 1 107 ? -33.469 -13.656 15.852 1 79.25 107 PHE A N 1
ATOM 825 C CA . PHE A 1 107 ? -32.312 -13.219 15.055 1 79.25 107 PHE A CA 1
ATOM 826 C C . PHE A 1 107 ? -32.281 -13.938 13.711 1 79.25 107 PHE A C 1
ATOM 828 O O . PHE A 1 107 ? -32.25 -15.172 13.664 1 79.25 107 PHE A O 1
ATOM 835 N N . THR A 1 108 ? -32.719 -13.211 12.633 1 88 108 THR A N 1
ATOM 836 C CA . THR A 1 108 ? -32.344 -13.664 11.297 1 88 108 THR A CA 1
ATOM 837 C C . THR A 1 108 ? -30.953 -13.164 10.922 1 88 108 THR A C 1
ATOM 839 O O . THR A 1 108 ? -30.656 -11.969 11.023 1 88 108 THR A O 1
ATOM 842 N N . THR A 1 109 ? -30.141 -14.188 10.555 1 92 109 THR A N 1
ATOM 843 C CA . THR A 1 109 ? -28.75 -13.828 10.305 1 92 109 THR A CA 1
ATOM 844 C C . THR A 1 109 ? -28.422 -13.938 8.82 1 92 109 THR A C 1
ATOM 846 O O . THR A 1 109 ? -28.812 -14.906 8.164 1 92 109 THR A O 1
ATOM 849 N N . ILE A 1 110 ? -27.812 -12.891 8.297 1 94.25 110 ILE A N 1
ATOM 850 C CA . ILE A 1 110 ? -27.328 -12.836 6.922 1 94.25 110 ILE A CA 1
ATOM 851 C C . ILE A 1 110 ? -25.812 -12.625 6.914 1 94.25 110 ILE A C 1
ATOM 853 O O . ILE A 1 110 ? -25.297 -11.719 7.566 1 94.25 110 ILE A O 1
ATOM 857 N N . ASN A 1 111 ? -25.109 -13.469 6.164 1 94 111 ASN A N 1
ATOM 858 C CA . ASN A 1 111 ? -23.672 -13.266 6.031 1 94 111 ASN A CA 1
ATOM 859 C C . ASN A 1 111 ? -23.359 -12.023 5.203 1 94 111 ASN A C 1
ATOM 861 O O . ASN A 1 111 ? -24.016 -11.766 4.195 1 94 111 ASN A O 1
ATOM 865 N N . SER A 1 112 ? -22.406 -11.266 5.652 1 94.56 112 SER A N 1
ATOM 866 C CA . SER A 1 112 ? -22.016 -10.062 4.918 1 94.56 112 SER A CA 1
ATOM 867 C C . SER A 1 112 ? -21.391 -10.414 3.578 1 94.56 112 SER A C 1
ATOM 869 O O . SER A 1 112 ? -21.375 -9.594 2.658 1 94.56 112 SER A O 1
ATOM 871 N N . CYS A 1 113 ? -20.797 -11.586 3.486 1 93.62 113 CYS A N 1
ATOM 872 C CA . CYS A 1 113 ? -20.172 -12.078 2.268 1 93.62 113 CYS A CA 1
ATOM 873 C C . CYS A 1 113 ? -20.156 -13.602 2.242 1 93.62 113 CYS A C 1
ATOM 875 O O . CYS A 1 113 ? -20.453 -14.25 3.246 1 93.62 113 CYS A O 1
ATOM 877 N N . PRO A 1 114 ? -19.891 -14.172 1.075 1 91.69 114 PRO A N 1
ATOM 878 C CA . PRO A 1 114 ? -19.812 -15.633 1.015 1 91.69 114 PRO A CA 1
ATOM 879 C C . PRO A 1 114 ? -18.703 -16.203 1.892 1 91.69 114 PRO A C 1
ATOM 881 O O . PRO A 1 114 ? -17.719 -15.516 2.182 1 91.69 114 PRO A O 1
ATOM 884 N N . LYS A 1 115 ? -18.969 -17.391 2.309 1 91.38 115 LYS A N 1
ATOM 885 C CA . LYS A 1 115 ? -17.969 -18.109 3.094 1 91.38 115 LYS A CA 1
ATOM 886 C C . LYS A 1 115 ? -17.312 -19.219 2.273 1 91.38 115 LYS A C 1
ATOM 888 O O . LYS A 1 115 ? -17.953 -19.828 1.419 1 91.38 115 LYS A O 1
ATOM 893 N N . VAL A 1 116 ? -16.062 -19.281 2.391 1 86.38 116 VAL A N 1
ATOM 894 C CA . VAL A 1 116 ? -15.305 -20.406 1.877 1 86.38 116 VAL A CA 1
ATOM 895 C C . VAL A 1 116 ? -14.875 -21.312 3.033 1 86.38 116 VAL A C 1
ATOM 897 O O . VAL A 1 116 ? -14.031 -20.938 3.848 1 86.38 116 VAL A O 1
ATOM 900 N N . ARG A 1 117 ? -15.57 -22.469 3.09 1 82.06 117 ARG A N 1
ATOM 901 C CA . ARG A 1 117 ? -15.461 -23.359 4.242 1 82.06 117 ARG A CA 1
ATOM 902 C C . ARG A 1 117 ? -15.977 -22.672 5.508 1 82.06 117 ARG A C 1
ATOM 904 O O . ARG A 1 117 ? -17.156 -22.359 5.609 1 82.06 117 ARG A O 1
ATOM 911 N N . ASN A 1 118 ? -15.133 -22.062 6.383 1 83.69 118 ASN A N 1
ATOM 912 C CA . ASN A 1 118 ? -15.609 -21.453 7.617 1 83.69 118 ASN A CA 1
ATOM 913 C C . ASN A 1 118 ? -15.047 -20.031 7.789 1 83.69 118 ASN A C 1
ATOM 915 O O . ASN A 1 118 ? -15.133 -19.453 8.875 1 83.69 118 ASN A O 1
ATOM 919 N N . ALA A 1 119 ? -14.617 -19.609 6.711 1 89.69 119 ALA A N 1
ATOM 920 C CA . ALA A 1 119 ? -14.031 -18.266 6.793 1 89.69 119 ALA A CA 1
ATOM 921 C C . ALA A 1 119 ? -14.656 -17.328 5.762 1 89.69 119 ALA A C 1
ATOM 923 O O . ALA A 1 119 ? -14.992 -17.766 4.652 1 89.69 119 ALA A O 1
ATOM 924 N N . PHE A 1 120 ? -14.906 -16.125 6.117 1 92.94 120 PHE A N 1
ATOM 925 C CA . PHE A 1 120 ? -15.43 -15.133 5.191 1 92.94 120 PHE A CA 1
ATOM 926 C C . PHE A 1 120 ? -14.477 -14.938 4.016 1 92.94 120 PHE A C 1
ATOM 928 O O . PHE A 1 120 ? -13.289 -14.688 4.207 1 92.94 120 PHE A O 1
ATOM 935 N N . GLU A 1 121 ? -14.953 -15 2.82 1 92.81 121 GLU A N 1
ATOM 936 C CA . GLU A 1 121 ? -14.164 -14.891 1.602 1 92.81 121 GLU A CA 1
ATOM 937 C C . GLU A 1 121 ? -13.477 -13.523 1.511 1 92.81 121 GLU A C 1
ATOM 939 O O . GLU A 1 121 ? -12.375 -13.414 0.978 1 92.81 121 GLU A O 1
ATOM 944 N N . VAL A 1 122 ? -14.117 -12.539 2.084 1 93.69 122 VAL A N 1
ATOM 945 C CA . VAL A 1 122 ? -13.633 -11.164 1.97 1 93.69 122 VAL A CA 1
ATOM 946 C C . VAL A 1 122 ? -12.281 -11.031 2.664 1 93.69 122 VAL A C 1
ATOM 948 O O . VAL A 1 122 ? -11.438 -10.227 2.246 1 93.69 122 VAL A O 1
ATOM 951 N N . ASN A 1 123 ? -12.031 -11.789 3.686 1 94.5 123 ASN A N 1
ATOM 952 C CA . ASN A 1 123 ? -10.758 -11.734 4.398 1 94.5 123 ASN A CA 1
ATOM 953 C C . ASN A 1 123 ? -9.602 -12.203 3.518 1 94.5 123 ASN A C 1
ATOM 955 O O . ASN A 1 123 ? -8.539 -11.578 3.502 1 94.5 123 ASN A O 1
ATOM 959 N N . ARG A 1 124 ? -9.828 -13.227 2.814 1 94.19 124 ARG A N 1
ATOM 960 C CA . ARG A 1 124 ? -8.82 -13.742 1.899 1 94.19 124 ARG A CA 1
ATOM 961 C C . ARG A 1 124 ? -8.617 -12.805 0.716 1 94.19 124 ARG A C 1
ATOM 963 O O . ARG A 1 124 ? -7.48 -12.539 0.318 1 94.19 124 ARG A O 1
ATOM 970 N N . ARG A 1 125 ? -9.672 -12.359 0.2 1 93.38 125 ARG A N 1
ATOM 971 C CA . ARG A 1 125 ? -9.617 -11.461 -0.95 1 93.38 125 ARG A CA 1
ATOM 972 C C . ARG A 1 125 ? -8.852 -10.188 -0.615 1 93.38 125 ARG A C 1
ATOM 974 O O . ARG A 1 125 ? -7.949 -9.789 -1.354 1 93.38 125 ARG A O 1
ATOM 981 N N . LEU A 1 126 ? -9.195 -9.609 0.478 1 95.56 126 LEU A N 1
ATOM 982 C CA . LEU A 1 126 ? -8.547 -8.359 0.88 1 95.56 126 LEU A CA 1
ATOM 983 C C . LEU A 1 126 ? -7.066 -8.586 1.157 1 95.56 126 LEU A C 1
ATOM 985 O O . LEU A 1 126 ? -6.227 -7.77 0.767 1 95.56 126 LEU A O 1
ATOM 989 N N . THR A 1 127 ? -6.777 -9.625 1.835 1 95.75 127 THR A N 1
ATOM 990 C CA . THR A 1 127 ? -5.383 -9.938 2.125 1 95.75 127 THR A CA 1
ATOM 991 C C . THR A 1 127 ? -4.586 -10.109 0.833 1 95.75 127 THR A C 1
ATOM 993 O O . THR A 1 127 ? -3.479 -9.586 0.705 1 95.75 127 THR A O 1
ATOM 996 N N . PHE A 1 128 ? -5.176 -10.805 -0.091 1 95 128 PHE A N 1
ATOM 997 C CA . PHE A 1 128 ? -4.531 -11.031 -1.38 1 95 128 PHE A CA 1
ATOM 998 C C . PHE A 1 128 ? -4.273 -9.711 -2.094 1 95 128 PHE A C 1
ATOM 1000 O O . PHE A 1 128 ? -3.158 -9.453 -2.553 1 95 128 PHE A O 1
ATOM 1007 N N . VAL A 1 129 ? -5.254 -8.859 -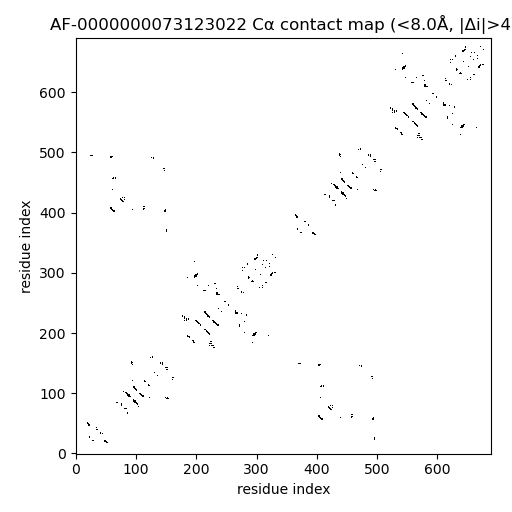2.141 1 94.88 129 VAL A N 1
ATOM 1008 C CA . VAL A 1 129 ? -5.16 -7.59 -2.855 1 94.88 129 VAL A CA 1
ATOM 1009 C C . VAL A 1 129 ? -4.137 -6.688 -2.174 1 94.88 129 VAL A C 1
ATOM 1011 O O . VAL A 1 129 ? -3.318 -6.051 -2.842 1 94.88 129 VAL A O 1
ATOM 1014 N N . MET A 1 130 ? -4.195 -6.648 -0.842 1 96.38 130 MET A N 1
ATOM 1015 C CA . MET A 1 130 ? -3.26 -5.812 -0.097 1 96.38 130 MET A CA 1
ATOM 1016 C C . MET A 1 130 ? -1.824 -6.285 -0.302 1 96.38 130 MET A C 1
ATOM 1018 O O . MET A 1 130 ? -0.909 -5.473 -0.426 1 96.38 130 MET A O 1
ATOM 1022 N N . ARG A 1 131 ? -1.635 -7.539 -0.419 1 93.56 131 ARG A N 1
ATOM 1023 C CA . ARG A 1 131 ? -0.301 -8.07 -0.678 1 93.56 131 ARG A CA 1
ATOM 1024 C C . ARG A 1 131 ? 0.18 -7.688 -2.072 1 93.56 131 ARG A C 1
ATOM 1026 O O . ARG A 1 131 ? 1.362 -7.395 -2.27 1 93.56 131 ARG A O 1
ATOM 1033 N N . LEU A 1 132 ? -0.749 -7.711 -2.941 1 90.94 132 LEU A N 1
ATOM 1034 C CA . LEU A 1 132 ? -0.408 -7.301 -4.301 1 90.94 132 LEU A CA 1
ATOM 1035 C C . LEU A 1 132 ? 0.04 -5.844 -4.328 1 90.94 132 LEU A C 1
ATOM 1037 O O . LEU A 1 132 ? 0.869 -5.461 -5.16 1 90.94 132 LEU A O 1
ATOM 1041 N N . LEU A 1 133 ? -0.514 -5.148 -3.398 1 92.81 133 LEU A N 1
ATOM 1042 C CA . LEU A 1 133 ? -0.178 -3.73 -3.324 1 92.81 133 LEU A CA 1
ATOM 1043 C C . LEU A 1 133 ? 1.041 -3.506 -2.436 1 92.81 133 LEU A C 1
ATOM 1045 O O . LEU A 1 133 ? 1.436 -2.363 -2.193 1 92.81 133 LEU A O 1
ATOM 1049 N N . GLY A 1 134 ? 1.566 -4.574 -1.894 1 90.75 134 GLY A N 1
ATOM 1050 C CA . GLY A 1 134 ? 2.746 -4.48 -1.05 1 90.75 134 GLY A CA 1
ATOM 1051 C C . GLY A 1 134 ? 2.422 -4.16 0.397 1 90.75 134 GLY A C 1
ATOM 1052 O O . GLY A 1 134 ? 3.291 -3.709 1.147 1 90.75 134 GLY A O 1
ATOM 1053 N N . VAL A 1 135 ? 1.208 -4.34 0.765 1 93.25 135 VAL A N 1
ATOM 1054 C CA . VAL A 1 135 ? 0.766 -4.004 2.115 1 93.25 135 VAL A CA 1
ATOM 1055 C C . VAL A 1 135 ? 0.663 -5.277 2.955 1 93.25 135 VAL A C 1
ATOM 1057 O O . VAL A 1 135 ? -0.005 -6.234 2.561 1 93.25 135 VAL A O 1
ATOM 1060 N N . GLY A 1 136 ? 1.355 -5.285 4.125 1 93.56 136 GLY A N 1
ATOM 1061 C CA . GLY A 1 136 ? 1.33 -6.43 5.02 1 93.56 136 GLY A CA 1
ATOM 1062 C C . GLY A 1 136 ? 0.316 -6.289 6.141 1 93.56 136 GLY A C 1
ATOM 1063 O O . GLY A 1 136 ? -0.612 -5.484 6.047 1 93.56 136 GLY A O 1
ATOM 1064 N N . LEU A 1 137 ? 0.508 -7.09 7.117 1 93.88 137 LEU A N 1
ATOM 1065 C CA . LEU A 1 137 ? -0.448 -7.168 8.219 1 93.88 137 LEU A CA 1
ATOM 1066 C C . LEU A 1 137 ? -0.603 -5.812 8.898 1 93.88 137 LEU A C 1
ATOM 1068 O O . LEU A 1 137 ? -1.725 -5.355 9.133 1 93.88 137 LEU A O 1
ATOM 1072 N N . SER A 1 138 ? 0.481 -5.188 9.203 1 91.81 138 SER A N 1
ATOM 1073 C CA . SER A 1 138 ? 0.426 -3.891 9.867 1 91.81 138 SER A CA 1
ATOM 1074 C C . SER A 1 138 ? -0.322 -2.867 9.023 1 91.81 138 SER A C 1
ATOM 1076 O O . SER A 1 138 ? -1.128 -2.094 9.539 1 91.81 138 SER A O 1
ATOM 1078 N N . GLY A 1 139 ? -0.001 -2.842 7.734 1 92.81 139 GLY A N 1
ATOM 1079 C CA . GLY A 1 139 ? -0.69 -1.938 6.828 1 92.81 139 GLY A CA 1
ATOM 1080 C C . GLY A 1 139 ? -2.18 -2.209 6.734 1 92.81 139 GLY A C 1
ATOM 1081 O O . GLY A 1 139 ? -2.984 -1.276 6.684 1 92.81 139 GLY A O 1
ATOM 1082 N N . ILE A 1 140 ? -2.516 -3.473 6.789 1 95 140 ILE A N 1
ATOM 1083 C CA . ILE A 1 140 ? -3.92 -3.869 6.738 1 95 140 ILE A CA 1
ATOM 1084 C C . ILE A 1 140 ? -4.645 -3.359 7.98 1 95 140 ILE A C 1
ATOM 1086 O O . ILE A 1 140 ? -5.754 -2.83 7.887 1 95 140 ILE A O 1
ATOM 1090 N N . ASN A 1 141 ? -4.02 -3.557 9.031 1 92.75 141 ASN A N 1
ATOM 1091 C CA . ASN A 1 141 ? -4.645 -3.137 10.281 1 92.75 141 ASN A CA 1
ATOM 1092 C C . ASN A 1 141 ? -4.754 -1.618 10.367 1 92.75 141 ASN A C 1
ATOM 1094 O O . ASN A 1 141 ? -5.723 -1.091 10.914 1 92.75 141 ASN A O 1
ATOM 1098 N N . ILE A 1 142 ? -3.826 -0.896 9.867 1 91.5 142 ILE A N 1
ATOM 1099 C CA . ILE A 1 142 ? -3.922 0.557 9.781 1 91.5 142 ILE A CA 1
ATOM 1100 C C . ILE A 1 142 ? -5.09 0.941 8.875 1 91.5 142 ILE A C 1
ATOM 1102 O O . ILE A 1 142 ? -5.875 1.829 9.203 1 91.5 142 ILE A O 1
ATOM 1106 N N . PHE A 1 143 ? -5.102 0.251 7.773 1 93.88 143 PHE A N 1
ATOM 1107 C CA . PHE A 1 143 ? -6.199 0.483 6.84 1 93.88 143 PHE A CA 1
ATOM 1108 C C . PHE A 1 143 ? -7.543 0.301 7.531 1 93.88 143 PHE A C 1
ATOM 1110 O O . PHE A 1 143 ? -8.422 1.161 7.43 1 93.88 143 PHE A O 1
ATOM 1117 N N . CYS A 1 144 ? -7.711 -0.744 8.25 1 91.25 144 CYS A N 1
ATOM 1118 C CA . CYS A 1 144 ? -8.953 -1.062 8.938 1 91.25 144 CYS A CA 1
ATOM 1119 C C . CYS A 1 144 ? -9.273 -0.013 9.992 1 91.25 144 CYS A C 1
ATOM 1121 O O . CYS A 1 144 ? -10.422 0.432 10.109 1 91.25 144 CYS A O 1
ATOM 1123 N N . ALA A 1 145 ? -8.305 0.302 10.68 1 88.19 145 ALA A N 1
ATOM 1124 C CA . ALA A 1 145 ? -8.492 1.274 11.75 1 88.19 145 ALA A CA 1
ATOM 1125 C C . ALA A 1 145 ? -8.906 2.635 11.195 1 88.19 145 ALA A C 1
ATOM 1127 O O . ALA A 1 145 ? -9.867 3.244 11.672 1 88.19 145 ALA A O 1
ATOM 1128 N N . MET A 1 146 ? -8.266 3.07 10.195 1 89.56 146 MET A N 1
ATOM 1129 C CA . MET A 1 146 ? -8.508 4.406 9.656 1 89.56 146 MET A CA 1
ATOM 1130 C C . MET A 1 146 ? -9.812 4.453 8.867 1 89.56 146 MET A C 1
ATOM 1132 O O . MET A 1 146 ? -10.469 5.492 8.797 1 89.56 146 MET A O 1
ATOM 1136 N N . MET A 1 147 ? -10.18 3.34 8.32 1 92 147 MET A N 1
ATOM 1137 C CA . MET A 1 147 ? -11.438 3.26 7.582 1 92 147 MET A CA 1
ATOM 1138 C C . MET A 1 147 ? -12.602 2.932 8.516 1 92 147 MET A C 1
ATOM 1140 O O . MET A 1 147 ? -13.758 2.924 8.094 1 92 147 MET A O 1
ATOM 1144 N N . ASP A 1 148 ? -12.297 2.604 9.719 1 88.31 148 ASP A N 1
ATOM 1145 C CA . ASP A 1 148 ? -13.312 2.229 10.703 1 88.31 148 ASP A CA 1
ATOM 1146 C C . ASP A 1 148 ? -14.055 0.97 10.266 1 88.31 148 ASP A C 1
ATOM 1148 O O . ASP A 1 148 ? -15.289 0.932 10.297 1 88.31 148 ASP A O 1
ATOM 1152 N N . LEU A 1 149 ? -13.297 -0.021 9.812 1 89.94 149 LEU A N 1
ATOM 1153 C CA . LEU A 1 149 ? -13.883 -1.262 9.312 1 89.94 149 LEU A CA 1
ATOM 1154 C C . LEU A 1 149 ? -13.875 -2.342 10.383 1 89.94 149 LEU A C 1
ATOM 1156 O O . LEU A 1 149 ? -14.453 -3.412 10.203 1 89.94 149 LEU A O 1
ATOM 1160 N N . GLY A 1 150 ? -13.305 -2.045 11.508 1 81.25 150 GLY A N 1
ATOM 1161 C CA . GLY A 1 150 ? -13.203 -3.062 12.547 1 81.25 150 GLY A CA 1
ATOM 1162 C C . GLY A 1 150 ? -11.781 -3.289 13.016 1 81.25 150 GLY A C 1
ATOM 1163 O O . GLY A 1 150 ? -10.906 -2.457 12.789 1 81.25 150 GLY A O 1
ATOM 1164 N N . PRO A 1 151 ? -11.57 -4.398 13.672 1 82 151 PRO A N 1
ATOM 1165 C CA . PRO A 1 151 ? -10.273 -4.633 14.312 1 82 151 PRO A CA 1
ATOM 1166 C C . PRO A 1 151 ? -9.211 -5.117 13.336 1 82 151 PRO A C 1
ATOM 1168 O O . PRO A 1 151 ? -8.016 -5.082 13.656 1 82 151 PRO A O 1
ATOM 1171 N N . GLY A 1 152 ? -9.555 -5.484 12.18 1 89.06 152 GLY A N 1
ATOM 1172 C CA . GLY A 1 152 ? -8.57 -6.012 11.242 1 89.06 152 GLY A CA 1
ATOM 1173 C C . GLY A 1 152 ? -8.32 -7.496 11.422 1 89.06 152 GLY A C 1
ATOM 1174 O O . GLY A 1 152 ? -9.242 -8.258 11.727 1 89.06 152 GLY A O 1
ATOM 1175 N N . LEU A 1 153 ? -7.098 -7.91 11.102 1 92.88 153 LEU A N 1
ATOM 1176 C CA . LEU A 1 153 ? -6.746 -9.32 11.141 1 92.88 153 LEU A CA 1
ATOM 1177 C C . LEU A 1 153 ? -5.758 -9.602 12.273 1 92.88 153 LEU A C 1
ATOM 1179 O O . LEU A 1 153 ? -4.859 -8.797 12.531 1 92.88 153 LEU A O 1
ATOM 1183 N N . SER A 1 154 ? -6.031 -10.734 12.906 1 91.88 154 SER A N 1
ATOM 1184 C CA . SER A 1 154 ? -5.039 -11.219 13.859 1 91.88 154 SER A CA 1
ATOM 1185 C C . SER A 1 154 ? -3.812 -11.773 13.141 1 91.88 154 SER A C 1
ATOM 1187 O O . SER A 1 154 ? -3.871 -12.078 11.945 1 91.88 154 SER A O 1
ATOM 1189 N N . LYS A 1 155 ? -2.713 -11.859 13.898 1 92 155 LYS A N 1
ATOM 1190 C CA . LYS A 1 155 ? -1.491 -12.406 13.32 1 92 155 LYS A CA 1
ATOM 1191 C C . LYS A 1 155 ? -1.707 -13.836 12.828 1 92 155 LYS A C 1
ATOM 1193 O O . LYS A 1 155 ? -1.342 -14.172 11.695 1 92 155 LYS A O 1
ATOM 1198 N N . SER A 1 156 ? -2.355 -14.641 13.602 1 90.44 156 SER A N 1
ATOM 1199 C CA . SER A 1 156 ? -2.611 -16.031 13.234 1 90.44 156 SER A CA 1
ATOM 1200 C C . SER A 1 156 ? -3.559 -16.125 12.047 1 90.44 156 SER A C 1
ATOM 1202 O O . SER A 1 156 ? -3.332 -16.906 11.125 1 90.44 156 SER A O 1
ATOM 1204 N N . GLY A 1 157 ? -4.551 -15.328 12.094 1 90 157 GLY A N 1
ATOM 1205 C CA . GLY A 1 157 ? -5.48 -15.305 10.977 1 90 157 GLY A CA 1
ATOM 1206 C C . GLY A 1 157 ? -4.84 -14.867 9.672 1 90 157 GLY A C 1
ATOM 1207 O O . GLY A 1 157 ? -5.082 -15.469 8.625 1 90 157 GLY A O 1
ATOM 1208 N N . TYR A 1 158 ? -3.973 -13.938 9.797 1 94.5 158 TYR A N 1
ATOM 1209 C CA . TYR A 1 158 ? -3.273 -13.398 8.633 1 94.5 158 TYR A CA 1
ATOM 1210 C C . TYR A 1 158 ? -2.375 -14.453 8 1 94.5 158 TYR A C 1
ATOM 1212 O O . TYR A 1 158 ? -2.416 -14.664 6.789 1 94.5 158 TYR A O 1
ATOM 1220 N N . TYR A 1 159 ? -1.626 -15.125 8.773 1 91 159 TYR A N 1
ATOM 1221 C CA . TYR A 1 159 ? -0.661 -16.062 8.219 1 91 159 TYR A CA 1
ATOM 1222 C C . TYR A 1 159 ? -1.354 -17.328 7.734 1 91 159 TYR A C 1
ATOM 1224 O O . TYR A 1 159 ? -0.908 -17.969 6.773 1 91 159 TYR A O 1
ATOM 1232 N N . SER A 1 160 ? -2.5 -17.641 8.359 1 91 160 SER A N 1
ATOM 1233 C CA . SER A 1 160 ? -3.305 -18.75 7.84 1 91 160 SER A CA 1
ATOM 1234 C C . SER A 1 160 ? -3.828 -18.438 6.441 1 91 160 SER A C 1
ATOM 1236 O O . SER A 1 160 ? -3.779 -19.297 5.551 1 91 160 SER A O 1
ATOM 1238 N N . ILE A 1 161 ? -4.254 -17.234 6.289 1 94.06 161 ILE A N 1
ATOM 1239 C CA . ILE A 1 161 ? -4.75 -16.797 4.988 1 94.06 161 ILE A CA 1
ATOM 1240 C C . ILE A 1 161 ? -3.605 -16.781 3.98 1 94.06 161 ILE A C 1
ATOM 1242 O O . ILE A 1 161 ? -3.758 -17.234 2.848 1 94.06 161 ILE A O 1
ATOM 1246 N N . LEU A 1 162 ? -2.473 -16.328 4.406 1 93.19 162 LEU A N 1
ATOM 1247 C CA . LEU A 1 162 ? -1.314 -16.234 3.521 1 93.19 162 LEU A CA 1
ATOM 1248 C C . LEU A 1 162 ? -0.876 -17.625 3.055 1 93.19 162 LEU A C 1
ATOM 1250 O O . LEU A 1 162 ? -0.492 -17.797 1.896 1 93.19 162 LEU A O 1
ATOM 1254 N N . ASP A 1 163 ? -0.958 -18.516 3.936 1 89 163 ASP A N 1
ATOM 1255 C CA . ASP A 1 163 ? -0.608 -19.891 3.582 1 89 163 ASP A CA 1
ATOM 1256 C C . ASP A 1 163 ? -1.532 -20.422 2.49 1 89 163 ASP A C 1
ATOM 1258 O O . ASP A 1 163 ? -1.07 -21.047 1.527 1 89 163 ASP A O 1
ATOM 1262 N N . THR A 1 164 ? -2.771 -20.156 2.689 1 91.06 164 THR A N 1
ATOM 1263 C CA . THR A 1 164 ? -3.752 -20.609 1.703 1 91.06 164 THR A CA 1
ATOM 1264 C C . THR A 1 164 ? -3.494 -19.938 0.353 1 91.06 164 THR A C 1
ATOM 1266 O O . THR A 1 164 ? -3.535 -20.609 -0.687 1 91.06 164 THR A O 1
ATOM 1269 N N . ILE A 1 165 ? -3.201 -18.688 0.372 1 92 165 ILE A N 1
ATOM 1270 C CA . ILE A 1 165 ? -2.918 -17.938 -0.848 1 92 165 ILE A CA 1
ATOM 1271 C C . ILE A 1 165 ? -1.648 -18.484 -1.501 1 92 165 ILE A C 1
ATOM 1273 O O . ILE A 1 165 ? -1.592 -18.641 -2.723 1 92 165 ILE A O 1
ATOM 1277 N N . HIS A 1 166 ? -0.692 -18.766 -0.705 1 89.94 166 HIS A N 1
ATOM 1278 C CA . HIS A 1 166 ? 0.585 -19.266 -1.196 1 89.94 166 HIS A CA 1
ATOM 1279 C C . HIS A 1 166 ? 0.408 -20.594 -1.941 1 89.94 166 HIS A C 1
ATOM 1281 O O . HIS A 1 166 ? 0.964 -20.781 -3.027 1 89.94 166 HIS A O 1
ATOM 1287 N N . ILE A 1 167 ? -0.357 -21.438 -1.365 1 89.38 167 ILE A N 1
ATOM 1288 C CA . ILE A 1 167 ? -0.608 -22.734 -1.97 1 89.38 167 ILE A CA 1
ATOM 1289 C C . ILE A 1 167 ? -1.311 -22.562 -3.314 1 89.38 167 ILE A C 1
ATOM 1291 O O . ILE A 1 167 ? -0.93 -23.172 -4.309 1 89.38 167 ILE A O 1
ATOM 1295 N N . ALA A 1 168 ? -2.279 -21.703 -3.344 1 90.12 168 ALA A N 1
ATOM 1296 C CA . ALA A 1 168 ? -3.021 -21.438 -4.574 1 90.12 168 ALA A CA 1
ATOM 1297 C C . ALA A 1 168 ? -2.121 -20.812 -5.637 1 90.12 168 ALA A C 1
ATOM 1299 O O . ALA A 1 168 ? -2.137 -21.234 -6.797 1 90.12 168 ALA A O 1
ATOM 1300 N N . VAL A 1 169 ? -1.32 -19.875 -5.242 1 89.69 169 VAL A N 1
ATOM 1301 C CA . VAL A 1 169 ? -0.447 -19.172 -6.172 1 89.69 169 VAL A CA 1
ATOM 1302 C C . VAL A 1 169 ? 0.611 -20.125 -6.719 1 89.69 169 VAL A C 1
ATOM 1304 O O . VAL A 1 169 ? 0.928 -20.094 -7.91 1 89.69 169 VAL A O 1
ATOM 1307 N N . LYS A 1 170 ? 1.131 -20.953 -5.863 1 88.5 170 LYS A N 1
ATOM 1308 C CA . LYS A 1 170 ? 2.135 -21.922 -6.281 1 88.5 170 LYS A CA 1
ATOM 1309 C C . LYS A 1 170 ? 1.567 -22.891 -7.324 1 88.5 170 LYS A C 1
ATOM 1311 O O . LYS A 1 170 ? 2.23 -23.203 -8.32 1 88.5 170 LYS A O 1
ATOM 1316 N N . SER A 1 171 ? 0.385 -23.297 -7.09 1 90.62 171 SER A N 1
ATOM 1317 C CA . SER A 1 171 ? -0.259 -24.219 -8.016 1 90.62 171 SER A CA 1
ATOM 1318 C C . SER A 1 171 ? -0.491 -23.578 -9.375 1 90.62 171 SER A C 1
ATOM 1320 O O . SER A 1 171 ? -0.224 -24.172 -10.414 1 90.62 171 SER A O 1
ATOM 1322 N N . VAL A 1 172 ? -0.916 -22.375 -9.367 1 90 172 VAL A N 1
ATOM 1323 C CA . VAL A 1 172 ? -1.161 -21.656 -10.609 1 90 172 VAL A CA 1
ATOM 1324 C C . VAL A 1 172 ? 0.164 -21.359 -11.312 1 90 172 VAL A C 1
ATOM 1326 O O . VAL A 1 172 ? 0.267 -21.484 -12.531 1 90 172 VAL A O 1
ATOM 1329 N N . ALA A 1 173 ? 1.147 -20.984 -10.531 1 91.12 173 ALA A N 1
ATOM 1330 C CA . ALA A 1 173 ? 2.463 -20.688 -11.094 1 91.12 173 ALA A CA 1
ATOM 1331 C C . ALA A 1 173 ? 3.041 -21.891 -11.812 1 91.12 173 ALA A C 1
ATOM 1333 O O . ALA A 1 173 ? 3.6 -21.766 -12.906 1 91.12 173 ALA A O 1
ATOM 1334 N N . LYS A 1 174 ? 2.867 -23.047 -11.273 1 89.69 174 LYS A N 1
ATOM 1335 C CA . LYS A 1 174 ? 3.379 -24.281 -11.883 1 89.69 174 LYS A CA 1
ATOM 1336 C C . LYS A 1 174 ? 2.756 -24.516 -13.258 1 89.69 174 LYS A C 1
ATOM 1338 O O . LYS A 1 174 ? 3.453 -24.859 -14.211 1 89.69 174 LYS A O 1
ATOM 1343 N N . VAL A 1 175 ? 1.506 -24.25 -13.305 1 90.94 175 VAL A N 1
ATOM 1344 C CA . VAL A 1 175 ? 0.803 -24.422 -14.57 1 90.94 175 VAL A CA 1
ATOM 1345 C C . VAL A 1 175 ? 1.297 -23.391 -15.586 1 90.94 175 VAL A C 1
ATOM 1347 O O . VAL A 1 175 ? 1.536 -23.734 -16.75 1 90.94 175 VAL A O 1
ATOM 1350 N N . LEU A 1 176 ? 1.491 -22.25 -15.156 1 90.62 176 LEU A N 1
ATOM 1351 C CA . LEU A 1 176 ? 1.942 -21.172 -16.031 1 90.62 176 LEU A CA 1
ATOM 1352 C C . LEU A 1 176 ? 3.373 -21.422 -16.5 1 90.62 176 LEU A C 1
ATOM 1354 O O . LEU A 1 176 ? 3.709 -21.141 -17.656 1 90.62 176 LEU A O 1
ATOM 1358 N N . PHE A 1 177 ? 4.191 -21.922 -15.633 1 93.88 177 PHE A N 1
ATOM 1359 C CA . PHE A 1 177 ? 5.566 -22.219 -16 1 93.88 177 PHE A CA 1
ATOM 1360 C C . PHE A 1 177 ? 5.613 -23.328 -17.047 1 93.88 177 PHE A C 1
ATOM 1362 O O . PHE A 1 177 ? 6.391 -23.234 -18.016 1 93.88 177 PHE A O 1
ATOM 1369 N N . ARG A 1 178 ? 4.793 -24.281 -16.922 1 93.44 178 ARG A N 1
ATOM 1370 C CA . ARG A 1 178 ? 4.73 -25.359 -17.906 1 93.44 178 ARG A CA 1
ATOM 1371 C C . ARG A 1 178 ? 4.281 -24.844 -19.266 1 93.44 178 ARG A C 1
ATOM 1373 O O . ARG A 1 178 ? 4.855 -25.203 -20.297 1 93.44 178 ARG A O 1
ATOM 1380 N N . LYS A 1 179 ? 3.307 -24 -19.188 1 92.69 179 LYS A N 1
ATOM 1381 C CA . LYS A 1 179 ? 2.84 -23.406 -20.422 1 92.69 179 LYS A CA 1
ATOM 1382 C C . LYS A 1 179 ? 3.932 -22.562 -21.078 1 92.69 179 LYS A C 1
ATOM 1384 O O . LYS A 1 179 ? 4.121 -22.594 -22.297 1 92.69 179 LYS A O 1
ATOM 1389 N N . ALA A 1 180 ? 4.582 -21.828 -20.25 1 93.69 180 ALA A N 1
ATOM 1390 C CA . ALA A 1 180 ? 5.668 -20.984 -20.75 1 93.69 180 ALA A CA 1
ATOM 1391 C C . ALA A 1 180 ? 6.785 -21.828 -21.359 1 93.69 180 ALA A C 1
ATOM 1393 O O . ALA A 1 180 ? 7.344 -21.484 -22.391 1 93.69 180 ALA A O 1
ATOM 1394 N N . ALA A 1 181 ? 7.109 -22.906 -20.75 1 94.94 181 ALA A N 1
ATOM 1395 C CA . ALA A 1 181 ? 8.133 -23.828 -21.25 1 94.94 181 ALA A CA 1
ATOM 1396 C C . ALA A 1 181 ? 7.73 -24.422 -22.594 1 94.94 181 ALA A C 1
ATOM 1398 O O . ALA A 1 181 ? 8.562 -24.547 -23.5 1 94.94 181 ALA A O 1
ATOM 1399 N N . GLN A 1 182 ? 6.48 -24.734 -22.672 1 94.88 182 GLN A N 1
ATOM 1400 C CA . GLN A 1 182 ? 5.992 -25.297 -23.922 1 94.88 182 GLN A CA 1
ATOM 1401 C C . GLN A 1 182 ? 6.062 -24.266 -25.047 1 94.88 182 GLN A C 1
ATOM 1403 O O . GLN A 1 182 ? 6.434 -24.594 -26.172 1 94.88 182 GLN A O 1
ATOM 1408 N N . GLU A 1 183 ? 5.73 -23.109 -24.703 1 94.62 183 GLU A N 1
ATOM 1409 C CA . GLU A 1 183 ? 5.836 -22.031 -25.688 1 94.62 183 GLU A CA 1
ATOM 1410 C C . GLU A 1 183 ? 7.285 -21.797 -26.109 1 94.62 183 GLU A C 1
ATOM 1412 O O . GLU A 1 183 ? 7.57 -21.578 -27.281 1 94.62 183 GLU A O 1
ATOM 1417 N N . GLU A 1 184 ? 8.133 -21.859 -25.172 1 95 184 GLU A N 1
ATOM 1418 C CA . GLU A 1 184 ? 9.562 -21.688 -25.453 1 95 184 GLU A CA 1
ATOM 1419 C C . GLU A 1 184 ? 10.086 -22.828 -26.328 1 95 184 GLU A C 1
ATOM 1421 O O . GLU A 1 184 ? 10.898 -22.594 -27.219 1 95 184 GLU A O 1
ATOM 1426 N N . LYS A 1 185 ? 9.594 -23.969 -26.094 1 94.81 185 LYS A N 1
ATOM 1427 C CA . LYS A 1 185 ? 9.953 -25.141 -26.906 1 94.81 185 LYS A CA 1
ATOM 1428 C C . LYS A 1 185 ? 9.555 -24.938 -28.359 1 94.81 185 LYS A C 1
ATOM 1430 O O . LYS A 1 185 ? 10.352 -25.188 -29.266 1 94.81 185 LYS A O 1
ATOM 1435 N N . LYS A 1 186 ? 8.406 -24.531 -28.5 1 94.81 186 LYS A N 1
ATOM 1436 C CA . LYS A 1 186 ? 7.906 -24.312 -29.859 1 94.81 186 LYS A CA 1
ATOM 1437 C C . LYS A 1 186 ? 8.711 -23.219 -30.562 1 94.81 186 LYS A C 1
ATOM 1439 O O . LYS A 1 186 ? 9.07 -23.375 -31.734 1 94.81 186 LYS A O 1
ATOM 1444 N N . ALA A 1 187 ? 8.984 -22.219 -29.891 1 94.94 187 ALA A N 1
ATOM 1445 C CA . ALA A 1 187 ? 9.773 -21.125 -30.469 1 94.94 187 ALA A CA 1
ATOM 1446 C C . ALA A 1 187 ? 11.195 -21.578 -30.781 1 94.94 187 ALA A C 1
ATOM 1448 O O . ALA A 1 187 ? 11.766 -21.203 -31.797 1 94.94 187 ALA A O 1
ATOM 1449 N N . ASN A 1 188 ? 11.719 -22.312 -29.922 1 93.69 188 ASN A N 1
ATOM 1450 C CA . ASN A 1 188 ? 13.047 -22.875 -30.109 1 93.69 188 ASN A CA 1
ATOM 1451 C C . ASN A 1 188 ? 13.109 -23.766 -31.344 1 93.69 188 ASN A C 1
ATOM 1453 O O . ASN A 1 188 ? 14.07 -23.703 -32.125 1 93.69 188 ASN A O 1
ATOM 1457 N N . GLU A 1 189 ? 12.109 -24.516 -31.547 1 94.06 189 GLU A N 1
ATOM 1458 C CA . GLU A 1 189 ? 12.008 -25.375 -32.719 1 94.06 189 GLU A CA 1
ATOM 1459 C C . GLU A 1 189 ? 11.906 -24.562 -34 1 94.06 189 GLU A C 1
ATOM 1461 O O . GLU A 1 189 ? 12.508 -24.906 -35.031 1 94.06 189 GLU A O 1
ATOM 1466 N N . GLN A 1 190 ? 11.234 -23.547 -33.906 1 94.56 190 GLN A N 1
ATOM 1467 C CA . GLN A 1 190 ? 11.062 -22.672 -35.062 1 94.56 190 GLN A CA 1
ATOM 1468 C C . GLN A 1 190 ? 12.383 -22.016 -35.469 1 94.56 190 GLN A C 1
ATOM 1470 O O . GLN A 1 190 ? 12.602 -21.703 -36.625 1 94.56 190 GLN A O 1
ATOM 1475 N N . GLU A 1 191 ? 13.203 -21.812 -34.562 1 92.62 191 GLU A N 1
ATOM 1476 C CA . GLU A 1 191 ? 14.492 -21.172 -34.812 1 92.62 191 GLU A CA 1
ATOM 1477 C C . GLU A 1 191 ? 15.531 -22.203 -35.25 1 92.62 191 GLU A C 1
ATOM 1479 O O . GLU A 1 191 ? 16.688 -21.859 -35.469 1 92.62 191 GLU A O 1
ATOM 1484 N N . GLY A 1 192 ? 15.18 -23.453 -35.312 1 91.62 192 GLY A N 1
ATOM 1485 C CA . GLY A 1 192 ? 16.047 -24.5 -35.844 1 91.62 192 GLY A CA 1
ATOM 1486 C C . GLY A 1 192 ? 16.828 -25.234 -34.781 1 91.62 192 GLY A C 1
ATOM 1487 O O . GLY A 1 192 ? 17.766 -25.969 -35.094 1 91.62 192 GLY A O 1
ATOM 1488 N N . ASN A 1 193 ? 16.469 -25 -33.625 1 91.69 193 ASN A N 1
ATOM 1489 C CA . ASN A 1 193 ? 17.141 -25.672 -32.5 1 91.69 193 ASN A CA 1
ATOM 1490 C C . ASN A 1 193 ? 16.375 -26.906 -32.062 1 91.69 193 ASN A C 1
ATOM 1492 O O . ASN A 1 193 ? 15.25 -27.141 -32.5 1 91.69 193 ASN A O 1
ATOM 1496 N N . ILE A 1 194 ? 17.109 -27.688 -31.266 1 92.75 194 ILE A N 1
ATOM 1497 C CA . ILE A 1 194 ? 16.438 -28.828 -30.656 1 92.75 194 ILE A CA 1
ATOM 1498 C C . ILE A 1 194 ? 15.352 -28.328 -29.703 1 92.75 194 ILE A C 1
ATOM 1500 O O . ILE A 1 194 ? 15.609 -27.5 -28.828 1 92.75 194 ILE A O 1
ATOM 1504 N N . ALA A 1 195 ? 14.188 -28.812 -29.812 1 92 195 ALA A N 1
ATOM 1505 C CA . ALA A 1 195 ? 12.992 -28.297 -29.156 1 92 195 ALA A CA 1
ATOM 1506 C C . ALA A 1 195 ? 13.148 -28.328 -27.625 1 92 195 ALA A C 1
ATOM 1508 O O . ALA A 1 195 ? 12.797 -27.375 -26.938 1 92 195 ALA A O 1
ATOM 1509 N N . ASP A 1 196 ? 13.695 -29.406 -27.141 1 93.81 196 ASP A N 1
ATOM 1510 C CA . ASP A 1 196 ? 13.719 -29.609 -25.688 1 93.81 196 ASP A CA 1
ATOM 1511 C C . ASP A 1 196 ? 14.984 -29.031 -25.078 1 93.81 196 ASP A C 1
ATOM 1513 O O . ASP A 1 196 ? 15.242 -29.203 -23.875 1 93.81 196 ASP A O 1
ATOM 1517 N N . GLU A 1 197 ? 15.844 -28.359 -25.891 1 95.75 197 GLU A N 1
ATOM 1518 C CA . GLU A 1 197 ? 17.047 -27.688 -25.406 1 95.75 197 GLU A CA 1
ATOM 1519 C C . GLU A 1 197 ? 16.922 -26.172 -25.547 1 95.75 197 GLU A C 1
ATOM 1521 O O . GLU A 1 197 ? 17.328 -25.625 -26.578 1 95.75 197 GL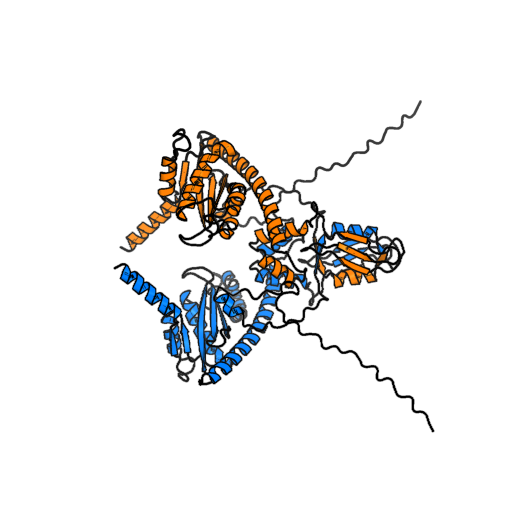U A O 1
ATOM 1526 N N . ILE A 1 198 ? 16.5 -25.594 -24.453 1 95.38 198 ILE A N 1
ATOM 1527 C CA . ILE A 1 198 ? 16.109 -24.203 -24.609 1 95.38 198 ILE A CA 1
ATOM 1528 C C . ILE A 1 198 ? 17.156 -23.297 -23.984 1 95.38 198 ILE A C 1
ATOM 1530 O O . ILE A 1 198 ? 18.031 -23.766 -23.234 1 95.38 198 ILE A O 1
ATOM 1534 N N . THR A 1 199 ? 17.062 -22.016 -24.344 1 93.56 199 THR A N 1
ATOM 1535 C CA . THR A 1 199 ? 17.922 -20.969 -23.812 1 93.56 199 THR A CA 1
ATOM 1536 C C . THR A 1 199 ? 17.203 -20.141 -22.766 1 93.56 199 THR A C 1
ATOM 1538 O O . THR A 1 199 ? 16.062 -19.703 -22.984 1 93.56 199 THR A O 1
ATOM 1541 N N . VAL A 1 200 ? 17.875 -19.984 -21.625 1 93.12 200 VAL A N 1
ATOM 1542 C CA . VAL A 1 200 ? 17.219 -19.234 -20.547 1 93.12 200 VAL A CA 1
ATOM 1543 C C . VAL A 1 200 ? 18.156 -18.156 -20.031 1 93.12 200 VAL A C 1
ATOM 1545 O O . VAL A 1 200 ? 19.391 -18.281 -20.125 1 93.12 200 VAL A O 1
ATOM 1548 N N . SER A 1 201 ? 17.562 -17.062 -19.594 1 89.56 201 SER A N 1
ATOM 1549 C CA . SER A 1 201 ? 18.266 -16.016 -18.875 1 89.56 201 SER A CA 1
ATOM 1550 C C . SER A 1 201 ? 17.922 -16.016 -17.391 1 89.56 201 SER A C 1
ATOM 1552 O O . SER A 1 201 ? 16.766 -16.188 -17.031 1 89.56 201 SER A O 1
ATOM 1554 N N . GLY A 1 202 ? 18.984 -15.953 -16.562 1 85.5 202 GLY A N 1
ATOM 1555 C CA . GLY A 1 202 ? 18.75 -16 -15.125 1 85.5 202 GLY A CA 1
ATOM 1556 C C . GLY A 1 202 ? 19.172 -14.727 -14.406 1 85.5 202 GLY A C 1
ATOM 1557 O O . GLY A 1 202 ? 20.156 -14.094 -14.781 1 85.5 202 GLY A O 1
ATOM 1558 N N . ASP A 1 203 ? 18.297 -14.305 -13.43 1 82.12 203 ASP A N 1
ATOM 1559 C CA . ASP A 1 203 ? 18.641 -13.156 -12.586 1 82.12 203 ASP A CA 1
ATOM 1560 C C . ASP A 1 203 ? 18.109 -13.344 -11.172 1 82.12 203 ASP A C 1
ATOM 1562 O O . ASP A 1 203 ? 17.078 -13.961 -10.969 1 82.12 203 ASP A O 1
ATOM 1566 N N . GLY A 1 204 ? 18.969 -12.898 -10.242 1 78.44 204 GLY A N 1
ATOM 1567 C CA . GLY A 1 204 ? 18.578 -12.977 -8.844 1 78.44 204 GLY A CA 1
ATOM 1568 C C . GLY A 1 204 ? 18.266 -11.625 -8.234 1 78.44 204 GLY A C 1
ATOM 1569 O O . GLY A 1 204 ? 18.766 -10.594 -8.711 1 78.44 204 GLY A O 1
ATOM 1570 N N . SER A 1 205 ? 17.328 -11.633 -7.371 1 77 205 SER A N 1
ATOM 1571 C CA . SER A 1 205 ? 17 -10.453 -6.574 1 77 205 SER A CA 1
ATOM 1572 C C . SER A 1 205 ? 17.047 -10.766 -5.082 1 77 205 SER A C 1
ATOM 1574 O O . SER A 1 205 ? 16.703 -11.867 -4.656 1 77 205 SER A O 1
ATOM 1576 N N . TRP A 1 206 ? 17.516 -9.695 -4.375 1 74.56 206 TRP A N 1
ATOM 1577 C CA . TRP A 1 206 ? 17.734 -9.875 -2.941 1 74.56 206 TRP A CA 1
ATOM 1578 C C . TRP A 1 206 ? 16.844 -8.93 -2.143 1 74.56 206 TRP A C 1
ATOM 1580 O O . TRP A 1 206 ? 16.422 -7.875 -2.643 1 74.56 206 TRP A O 1
ATOM 1590 N N . ALA A 1 207 ? 16.422 -9.352 -0.968 1 67.19 207 ALA A N 1
ATOM 1591 C CA . ALA A 1 207 ? 15.594 -8.531 -0.089 1 67.19 207 ALA A CA 1
ATOM 1592 C C . ALA A 1 207 ? 16.312 -7.262 0.332 1 67.19 207 ALA A C 1
ATOM 1594 O O . ALA A 1 207 ? 15.711 -6.191 0.414 1 67.19 207 ALA A O 1
ATOM 1595 N N . LYS A 1 208 ? 17.516 -7.352 0.83 1 59.5 208 LYS A N 1
ATOM 1596 C CA . LYS A 1 208 ? 18.328 -6.199 1.206 1 59.5 208 LYS A CA 1
ATOM 1597 C C . LYS A 1 208 ? 19.484 -5.992 0.223 1 59.5 208 LYS A C 1
ATOM 1599 O O . LYS A 1 208 ? 20.062 -6.961 -0.275 1 59.5 208 LYS A O 1
ATOM 1604 N N . ARG A 1 209 ? 19.453 -4.645 -0.125 1 54.06 209 ARG A N 1
ATOM 1605 C CA . ARG A 1 209 ? 20.594 -4.32 -0.989 1 54.06 209 ARG A CA 1
ATOM 1606 C C . ARG A 1 209 ? 21.906 -4.602 -0.286 1 54.06 209 ARG A C 1
ATOM 1608 O O . ARG A 1 209 ? 22.031 -4.383 0.921 1 54.06 209 ARG A O 1
ATOM 1615 N N . GLY A 1 210 ? 22.766 -5.395 -0.822 1 54.38 210 GLY A N 1
ATOM 1616 C CA . GLY A 1 210 ? 24.109 -5.699 -0.338 1 54.38 210 GLY A CA 1
ATOM 1617 C C . GLY A 1 210 ? 24.359 -7.191 -0.205 1 54.38 210 GLY A C 1
ATOM 1618 O O . GLY A 1 210 ? 23.5 -8.008 -0.53 1 54.38 210 GLY A O 1
ATOM 1619 N N . PHE A 1 211 ? 25.484 -7.484 0.086 1 56 211 PHE A N 1
ATOM 1620 C CA . PHE A 1 211 ? 26.016 -8.836 0.135 1 56 211 PHE A CA 1
ATOM 1621 C C . PHE A 1 211 ? 25.609 -9.531 1.428 1 56 211 PHE A C 1
ATOM 1623 O O . PHE A 1 211 ? 26.188 -10.562 1.791 1 56 211 PHE A O 1
ATOM 1630 N N . THR A 1 212 ? 24.438 -8.977 2.088 1 61.91 212 THR A N 1
ATOM 1631 C CA . THR A 1 212 ? 24.109 -9.578 3.375 1 61.91 212 THR A CA 1
ATOM 1632 C C . THR A 1 212 ? 22.641 -9.984 3.422 1 61.91 212 THR A C 1
ATOM 1634 O O . THR A 1 212 ? 22.094 -10.219 4.5 1 61.91 212 THR A O 1
ATOM 1637 N N . SER A 1 213 ? 22.094 -10.195 2.271 1 72.5 213 SER A N 1
ATOM 1638 C CA . SER A 1 213 ? 20.672 -10.516 2.277 1 72.5 213 SER A CA 1
ATOM 1639 C C . SER A 1 213 ? 20.422 -11.945 2.742 1 72.5 213 SER A C 1
ATOM 1641 O O . SER A 1 213 ? 21.188 -12.859 2.393 1 72.5 213 SER A O 1
ATOM 1643 N N . LEU A 1 214 ? 19.422 -12.156 3.541 1 77.81 214 LEU A N 1
ATOM 1644 C CA . LEU A 1 214 ? 19.062 -13.469 4.062 1 77.81 214 LEU A CA 1
ATOM 1645 C C . LEU A 1 214 ? 18.125 -14.195 3.109 1 77.81 214 LEU A C 1
ATOM 1647 O O . LEU A 1 214 ? 17.953 -15.414 3.207 1 77.81 214 LEU A O 1
ATOM 1651 N N . LEU A 1 215 ? 17.516 -13.438 2.207 1 81.94 215 LEU A N 1
ATOM 1652 C CA . LEU A 1 215 ? 16.562 -14.008 1.271 1 81.94 215 LEU A CA 1
ATOM 1653 C C . LEU A 1 215 ? 16.875 -13.594 -0.16 1 81.94 215 LEU A C 1
ATOM 1655 O O . LEU A 1 215 ? 17.25 -12.445 -0.41 1 81.94 215 LEU A O 1
ATOM 1659 N N . GLY A 1 216 ? 16.812 -14.609 -1.051 1 82.81 216 GLY A N 1
ATOM 1660 C CA . GLY A 1 216 ? 17.016 -14.344 -2.467 1 82.81 216 GLY A CA 1
ATOM 1661 C C . GLY A 1 216 ? 16.016 -15.07 -3.354 1 82.81 216 GLY A C 1
ATOM 1662 O O . GLY A 1 216 ? 15.539 -16.156 -3.008 1 82.81 216 GLY A O 1
ATOM 1663 N N . ILE A 1 217 ? 15.648 -14.336 -4.375 1 87.19 217 ILE A N 1
ATOM 1664 C CA . ILE A 1 217 ? 14.773 -14.914 -5.379 1 87.19 217 ILE A CA 1
ATOM 1665 C C . ILE A 1 217 ? 15.492 -14.977 -6.727 1 87.19 217 ILE A C 1
ATOM 1667 O O . ILE A 1 217 ? 16.141 -14 -7.133 1 87.19 217 ILE A O 1
ATOM 1671 N N . VAL A 1 218 ? 15.477 -16.141 -7.324 1 88.75 218 VAL A N 1
ATOM 1672 C CA . VAL A 1 218 ? 16.109 -16.328 -8.625 1 88.75 218 VAL A CA 1
ATOM 1673 C C . VAL A 1 218 ? 15.055 -16.734 -9.656 1 88.75 218 VAL A C 1
ATOM 1675 O O . VAL A 1 218 ? 14.195 -17.578 -9.367 1 88.75 218 VAL A O 1
ATOM 1678 N N . SER A 1 219 ? 15.109 -16.062 -10.797 1 91.94 219 SER A N 1
ATOM 1679 C CA . SER A 1 219 ? 14.156 -16.375 -11.852 1 91.94 219 SER A CA 1
ATOM 1680 C C . SER A 1 219 ? 14.859 -16.719 -13.156 1 91.94 219 SER A C 1
ATOM 1682 O O . SER A 1 219 ? 15.984 -16.281 -13.391 1 91.94 219 SER A O 1
ATOM 1684 N N . LEU A 1 220 ? 14.281 -17.641 -13.938 1 93.31 220 LEU A N 1
ATOM 1685 C CA . LEU A 1 220 ? 14.711 -17.969 -15.289 1 93.31 220 LEU A CA 1
ATOM 1686 C C . LEU A 1 220 ? 13.68 -17.516 -16.312 1 93.31 220 LEU A C 1
ATOM 1688 O O . LEU A 1 220 ? 12.477 -17.75 -16.141 1 93.31 220 LEU A O 1
ATOM 1692 N N . ILE A 1 221 ? 14.172 -16.828 -17.328 1 92.75 221 ILE A N 1
ATOM 1693 C CA . ILE A 1 221 ? 13.305 -16.297 -18.375 1 92.75 221 ILE A CA 1
ATOM 1694 C C . ILE A 1 221 ? 13.664 -16.906 -19.719 1 92.75 221 ILE A C 1
ATOM 1696 O O . ILE A 1 221 ? 14.844 -17.047 -20.062 1 92.75 221 ILE A O 1
ATOM 1700 N N . GLY A 1 222 ? 12.68 -17.312 -20.422 1 92.38 222 GLY A N 1
ATOM 1701 C CA . GLY A 1 222 ? 12.93 -17.844 -21.75 1 92.38 222 GLY A CA 1
ATOM 1702 C C . GLY A 1 222 ? 13.422 -16.797 -22.734 1 92.38 222 GLY A C 1
ATOM 1703 O O . GLY A 1 222 ? 12.961 -15.656 -22.703 1 92.38 222 GLY A O 1
ATOM 1704 N N . LYS A 1 223 ? 14.258 -17.188 -23.5 1 90.31 223 LYS A N 1
ATOM 1705 C CA . LYS A 1 223 ? 14.883 -16.266 -24.438 1 90.31 223 LYS A CA 1
ATOM 1706 C C . LYS A 1 223 ? 13.859 -15.75 -25.453 1 90.31 223 LYS A C 1
ATOM 1708 O O . LYS A 1 223 ? 13.812 -14.547 -25.734 1 90.31 223 LYS A O 1
ATOM 1713 N N . TYR A 1 224 ? 13.062 -16.594 -25.938 1 89.88 224 TYR A N 1
ATOM 1714 C CA . TYR A 1 224 ? 12.188 -16.234 -27.047 1 89.88 224 TYR A CA 1
ATOM 1715 C C . TYR A 1 224 ? 10.828 -15.758 -26.547 1 89.88 224 TYR A C 1
ATOM 1717 O O . TYR A 1 224 ? 10.289 -14.758 -27.031 1 89.88 224 TYR A O 1
ATOM 1725 N N . SER A 1 225 ? 10.281 -16.5 -25.594 1 86 225 SER A N 1
ATOM 1726 C CA . SER A 1 225 ? 8.961 -16.172 -25.078 1 86 225 SER A CA 1
ATOM 1727 C C . SER A 1 225 ? 9.016 -14.953 -24.156 1 86 225 SER A C 1
ATOM 1729 O O . SER A 1 225 ? 8.008 -14.289 -23.938 1 86 225 SER A O 1
ATOM 1731 N N . ASN A 1 226 ? 10.133 -14.688 -23.531 1 88.31 226 ASN A N 1
ATOM 1732 C CA . ASN A 1 226 ? 10.336 -13.641 -22.531 1 88.31 226 ASN A CA 1
ATOM 1733 C C . ASN A 1 226 ? 9.438 -13.844 -21.312 1 88.31 226 ASN A C 1
ATOM 1735 O O . ASN A 1 226 ? 9.07 -12.883 -20.641 1 88.31 226 ASN A O 1
ATOM 1739 N N . LYS A 1 227 ? 9.023 -15.047 -21.156 1 89.81 227 LYS A N 1
ATOM 1740 C CA . LYS A 1 227 ? 8.195 -15.398 -20.016 1 89.81 227 LYS A CA 1
ATOM 1741 C C . LYS A 1 227 ? 9.008 -16.109 -18.938 1 89.81 227 LYS A C 1
ATOM 1743 O O . LYS A 1 227 ? 9.992 -16.797 -19.25 1 89.81 227 LYS A O 1
ATOM 1748 N N . VAL A 1 228 ? 8.57 -15.922 -17.719 1 92.56 228 VAL A N 1
ATOM 1749 C CA . VAL A 1 228 ? 9.234 -16.609 -16.625 1 92.56 228 VAL A CA 1
ATOM 1750 C C . VAL A 1 228 ? 8.914 -18.109 -16.703 1 92.56 228 VAL A C 1
ATOM 1752 O O . VAL A 1 228 ? 7.75 -18.5 -16.797 1 92.56 228 VAL A O 1
ATOM 1755 N N . ILE A 1 229 ? 9.961 -18.859 -16.688 1 93.94 229 ILE A N 1
ATOM 1756 C CA . ILE A 1 229 ? 9.828 -20.297 -16.844 1 93.94 229 ILE A CA 1
ATOM 1757 C C . ILE A 1 229 ? 9.969 -20.984 -15.484 1 93.94 229 ILE A C 1
ATOM 1759 O O . ILE A 1 229 ? 9.398 -22.047 -15.258 1 93.94 229 ILE A O 1
ATOM 1763 N N . ASP A 1 230 ? 10.695 -20.344 -14.656 1 94.5 230 ASP A N 1
ATOM 1764 C CA . ASP A 1 230 ? 10.906 -20.953 -13.344 1 94.5 230 ASP A CA 1
ATOM 1765 C C . ASP A 1 230 ? 11.352 -19.906 -12.32 1 94.5 230 ASP A C 1
ATOM 1767 O O . ASP A 1 230 ? 11.906 -18.859 -12.695 1 94.5 230 ASP A O 1
ATOM 1771 N N . VAL A 1 231 ? 11 -20.172 -11.078 1 93.88 231 VAL A N 1
ATOM 1772 C CA . VAL A 1 231 ? 11.383 -19.297 -9.977 1 93.88 231 VAL A CA 1
ATOM 1773 C C . VAL A 1 231 ? 11.742 -20.141 -8.75 1 93.88 231 VAL A C 1
ATOM 1775 O O . VAL A 1 231 ? 11.156 -21.203 -8.523 1 93.88 231 VAL A O 1
ATOM 1778 N N . ILE A 1 232 ? 12.781 -19.672 -8.016 1 90.94 232 ILE A N 1
ATOM 1779 C CA . ILE A 1 232 ? 13.148 -20.359 -6.777 1 90.94 232 ILE A CA 1
ATOM 1780 C C . ILE A 1 232 ? 13.508 -19.328 -5.707 1 90.94 232 ILE A C 1
ATOM 1782 O O . ILE A 1 232 ? 14.07 -18.266 -6.02 1 90.94 232 ILE A O 1
ATOM 1786 N N . VAL A 1 233 ? 13.047 -19.641 -4.539 1 88.06 233 VAL A N 1
ATOM 1787 C CA . VAL A 1 233 ? 13.375 -18.797 -3.398 1 88.06 233 VAL A CA 1
ATOM 1788 C C . VAL A 1 233 ? 14.414 -19.484 -2.52 1 88.06 233 VAL A C 1
ATOM 1790 O O . VAL A 1 233 ? 14.273 -20.672 -2.203 1 88.06 233 VAL A O 1
ATOM 1793 N N . LYS A 1 234 ? 15.492 -18.734 -2.232 1 87.75 234 LYS A N 1
ATOM 1794 C CA . LYS A 1 234 ? 16.531 -19.219 -1.33 1 87.75 234 LYS A CA 1
ATOM 1795 C C . LYS A 1 234 ? 16.578 -18.391 -0.053 1 87.75 234 LYS A C 1
ATOM 1797 O O . LYS A 1 234 ? 16.453 -17.156 -0.099 1 87.75 234 LYS A O 1
ATOM 1802 N N . SER A 1 235 ? 16.688 -19.094 1.024 1 86.81 235 SER A N 1
ATOM 1803 C CA . SER A 1 235 ? 16.719 -18.422 2.318 1 86.81 235 SER A CA 1
ATOM 1804 C C . SER A 1 235 ? 17.812 -19.016 3.213 1 86.81 235 SER A C 1
ATOM 1806 O O . SER A 1 235 ? 18.016 -20.219 3.232 1 86.81 235 SER A O 1
ATOM 1808 N N . LYS A 1 236 ? 18.453 -18.062 3.92 1 82.5 236 LYS A N 1
ATOM 1809 C CA . LYS A 1 236 ? 19.469 -18.5 4.879 1 82.5 236 LYS A CA 1
ATOM 1810 C C . LYS A 1 236 ? 18.859 -18.734 6.258 1 82.5 236 LYS A C 1
ATOM 1812 O O . LYS A 1 236 ? 19.484 -19.312 7.137 1 82.5 236 LYS A O 1
ATOM 1817 N N . VAL A 1 237 ? 17.703 -18.234 6.359 1 79 237 VAL A N 1
ATOM 1818 C CA . VAL A 1 237 ? 17.109 -18.234 7.691 1 79 237 VAL A CA 1
ATOM 1819 C C . VAL A 1 237 ? 15.742 -18.922 7.637 1 79 237 VAL A C 1
ATOM 1821 O O . VAL A 1 237 ? 15.094 -18.953 6.59 1 79 237 VAL A O 1
ATOM 1824 N N . CYS A 1 238 ? 15.523 -19.672 8.633 1 79.88 238 CYS A N 1
ATOM 1825 C CA . CYS A 1 238 ? 14.195 -20.219 8.906 1 79.88 238 CYS A CA 1
ATOM 1826 C C . CYS A 1 238 ? 13.656 -19.719 10.234 1 79.88 238 CYS A C 1
ATOM 1828 O O . CYS A 1 238 ? 14.273 -19.938 11.281 1 79.88 238 CYS A O 1
ATOM 1830 N N . LYS A 1 239 ? 12.594 -19 10.102 1 74.25 239 LYS A N 1
ATOM 1831 C CA . LYS A 1 239 ? 12.047 -18.391 11.305 1 74.25 239 LYS A CA 1
ATOM 1832 C C . LYS A 1 239 ? 11.695 -19.438 12.352 1 74.25 239 LYS A C 1
ATOM 1834 O O . LYS A 1 239 ? 11.867 -19.219 13.555 1 74.25 239 LYS A O 1
ATOM 1839 N N . ALA A 1 240 ? 11.227 -20.547 11.914 1 75.19 240 ALA A N 1
ATOM 1840 C CA . ALA A 1 240 ? 10.906 -21.625 12.844 1 75.19 240 ALA A CA 1
ATOM 1841 C C . ALA A 1 240 ? 12.18 -22.188 13.5 1 75.19 240 ALA A C 1
ATOM 1843 O O . ALA A 1 240 ? 12.188 -22.469 14.695 1 75.19 240 ALA A O 1
ATOM 1844 N N . CYS A 1 241 ? 13.18 -22.203 12.664 1 78.75 241 CYS A N 1
ATOM 1845 C CA . CYS A 1 241 ? 14.438 -22.734 13.172 1 78.75 241 CYS A CA 1
ATOM 1846 C C . CYS A 1 241 ? 15.102 -21.75 14.133 1 78.75 241 CYS A C 1
ATOM 1848 O O . CYS A 1 241 ? 15.797 -22.172 15.062 1 78.75 241 CYS A O 1
ATOM 1850 N N . GLU A 1 242 ? 14.805 -20.484 13.852 1 77.5 242 GLU A N 1
ATOM 1851 C CA . GLU A 1 242 ? 15.414 -19.453 14.68 1 77.5 242 GLU A CA 1
ATOM 1852 C C . GLU A 1 242 ? 14.93 -19.547 16.125 1 77.5 242 GLU A C 1
ATOM 1854 O O . GLU A 1 242 ? 15.656 -19.188 17.062 1 77.5 242 GLU A O 1
ATOM 1859 N N . LYS A 1 243 ? 13.773 -20.062 16.188 1 75.44 243 LYS A N 1
ATOM 1860 C CA . LYS A 1 243 ? 13.211 -20.172 17.531 1 75.44 243 LYS A CA 1
ATOM 1861 C C . LYS A 1 243 ? 13.953 -21.234 18.344 1 75.44 243 LYS A C 1
ATOM 1863 O O . LYS A 1 243 ? 13.906 -21.219 19.578 1 75.44 243 LYS A O 1
ATOM 1868 N N . TRP A 1 244 ? 14.617 -22.062 17.641 1 77.56 244 TRP A N 1
ATOM 1869 C CA . TRP A 1 244 ? 15.273 -23.172 18.328 1 77.56 244 TRP A CA 1
ATOM 1870 C C . TRP A 1 244 ? 16.766 -22.906 18.5 1 77.56 244 TRP A C 1
ATOM 1872 O O . TRP A 1 244 ? 17.516 -23.781 18.922 1 77.56 244 TRP A O 1
ATOM 1882 N N . VAL A 1 245 ? 17.109 -21.656 18.125 1 75.31 245 VAL A N 1
ATOM 1883 C CA . VAL A 1 245 ? 18.531 -21.328 18.234 1 75.31 245 VAL A CA 1
ATOM 1884 C C . VAL A 1 245 ? 19 -21.516 19.672 1 75.31 245 VAL A C 1
ATOM 1886 O O . VAL A 1 245 ? 18.406 -20.969 20.609 1 75.31 245 VAL A O 1
ATOM 1889 N N . GLY A 1 246 ? 20 -22.266 19.922 1 74.56 246 GLY A N 1
ATOM 1890 C CA . GLY A 1 246 ? 20.547 -22.547 21.25 1 74.56 246 GLY A CA 1
ATOM 1891 C C . GLY A 1 246 ? 19.953 -23.781 21.906 1 74.56 246 GLY A C 1
ATOM 1892 O O . GLY A 1 246 ? 20.438 -24.219 22.938 1 74.56 246 GLY A O 1
ATOM 1893 N N . LYS A 1 247 ? 18.875 -24.281 21.375 1 76.69 247 LYS A N 1
ATOM 1894 C CA . LYS A 1 247 ? 18.203 -25.453 21.938 1 76.69 247 LYS A CA 1
ATOM 1895 C C . LYS A 1 247 ? 18.25 -26.641 20.984 1 76.69 247 LYS A C 1
ATOM 1897 O O . LYS A 1 247 ? 17.375 -27.5 21 1 76.69 247 LYS A O 1
ATOM 1902 N N . GLU A 1 248 ? 19.25 -26.656 20.141 1 77.12 248 GLU A N 1
ATOM 1903 C CA . GLU A 1 248 ? 19.312 -27.641 19.062 1 77.12 248 GLU A CA 1
ATOM 1904 C C . GLU A 1 248 ? 19.688 -29.031 19.609 1 77.12 248 GLU A C 1
ATOM 1906 O O . GLU A 1 248 ? 19.422 -30.047 18.969 1 77.12 248 GLU A O 1
ATOM 1911 N N . ASN A 1 249 ? 20.141 -29.031 20.812 1 76.12 249 ASN A N 1
ATOM 1912 C CA . ASN A 1 249 ? 20.578 -30.281 21.422 1 76.12 249 ASN A CA 1
ATOM 1913 C C . ASN A 1 249 ? 19.453 -30.938 22.219 1 76.12 249 ASN A C 1
ATOM 1915 O O . ASN A 1 249 ? 19.625 -32.031 22.75 1 76.12 249 ASN A O 1
ATOM 1919 N N . LYS A 1 250 ? 18.406 -30.312 22.266 1 78.88 250 LYS A N 1
ATOM 1920 C CA . LYS A 1 250 ? 17.297 -30.875 23.031 1 78.88 250 LYS A CA 1
ATOM 1921 C C . LYS A 1 250 ? 16.5 -31.891 22.219 1 78.88 250 LYS A C 1
ATOM 1923 O O . LYS A 1 250 ? 16.406 -31.766 21 1 78.88 250 LYS A O 1
ATOM 1928 N N . ASP A 1 251 ? 16.047 -32.938 22.875 1 79.75 251 ASP A N 1
ATOM 1929 C CA . ASP A 1 251 ? 15.281 -34 22.234 1 79.75 251 ASP A CA 1
ATOM 1930 C C . ASP A 1 251 ? 14.039 -33.438 21.547 1 79.75 251 ASP A C 1
ATOM 1932 O O . ASP A 1 251 ? 13.656 -33.875 20.469 1 79.75 251 ASP A O 1
ATOM 1936 N N . GLU A 1 252 ? 13.516 -32.438 22.125 1 81.94 252 GLU A N 1
ATOM 1937 C CA . GLU A 1 252 ? 12.32 -31.828 21.562 1 81.94 252 GLU A CA 1
ATOM 1938 C C . GLU A 1 252 ? 12.617 -31.188 20.203 1 81.94 252 GLU A C 1
ATOM 1940 O O . GLU A 1 252 ? 11.781 -31.203 19.297 1 81.94 252 GLU A O 1
ATOM 1945 N N . TYR A 1 253 ? 13.852 -30.703 20.094 1 83.25 253 TYR A N 1
ATOM 1946 C CA . TYR A 1 253 ? 14.266 -30.094 18.828 1 83.25 253 TYR A CA 1
ATOM 1947 C C . TYR A 1 253 ? 14.391 -31.141 17.734 1 83.25 253 TYR A C 1
ATOM 1949 O O . TYR A 1 253 ? 13.922 -30.938 16.609 1 83.25 253 TYR A O 1
ATOM 1957 N N . LEU A 1 254 ? 14.961 -32.281 18.109 1 80.75 254 LEU A N 1
ATOM 1958 C CA . LEU A 1 254 ? 15.195 -33.344 17.109 1 80.75 254 LEU A CA 1
ATOM 1959 C C . LEU A 1 254 ? 13.875 -33.875 16.562 1 80.75 254 LEU A C 1
ATOM 1961 O O . LEU A 1 254 ? 13.742 -34.094 15.367 1 80.75 254 LEU A O 1
ATOM 1965 N N . GLU A 1 255 ? 12.93 -34.031 17.422 1 79.38 255 GLU A N 1
ATOM 1966 C CA . GLU A 1 255 ? 11.609 -34.5 16.984 1 79.38 255 GLU A CA 1
ATOM 1967 C C . GLU A 1 255 ? 10.922 -33.469 16.109 1 79.38 255 GLU A C 1
ATOM 1969 O O . GLU A 1 255 ? 10.328 -33.812 15.078 1 79.38 255 GLU A O 1
ATOM 1974 N N . TRP A 1 256 ? 11.078 -32.219 16.547 1 80.12 256 TRP A N 1
ATOM 1975 C CA . TRP A 1 256 ? 10.453 -31.141 15.812 1 80.12 256 TRP A CA 1
ATOM 1976 C C . TRP A 1 256 ? 11.109 -30.984 14.438 1 80.12 256 TRP A C 1
ATOM 1978 O O . TRP A 1 256 ? 10.414 -30.797 13.438 1 80.12 256 TRP A O 1
ATOM 1988 N N . TYR A 1 257 ? 12.391 -31.172 14.469 1 81.5 257 TYR A N 1
ATOM 1989 C CA . TYR A 1 257 ? 13.156 -30.906 13.258 1 81.5 257 TYR A CA 1
ATOM 1990 C C . TYR A 1 257 ? 12.891 -31.969 12.195 1 81.5 257 TYR A C 1
ATOM 1992 O O . TYR A 1 257 ? 12.898 -31.672 11 1 81.5 257 TYR A O 1
ATOM 2000 N N . GLU A 1 258 ? 12.617 -33.125 12.562 1 79 258 GLU A N 1
ATOM 2001 C CA . GLU A 1 258 ? 12.305 -34.188 11.609 1 79 258 GLU A CA 1
ATOM 2002 C C . GLU A 1 258 ? 11.078 -33.844 10.773 1 79 258 GLU A C 1
ATOM 2004 O O . GLU A 1 258 ? 11.047 -34.125 9.57 1 79 258 GLU A O 1
ATOM 2009 N N . ASP A 1 259 ? 10.195 -33.25 11.453 1 76.31 259 ASP A N 1
ATOM 2010 C CA . ASP A 1 259 ? 8.977 -32.875 10.75 1 76.31 259 ASP A CA 1
ATOM 2011 C C . ASP A 1 259 ? 9.195 -31.594 9.953 1 76.31 259 ASP A C 1
ATOM 2013 O O . ASP A 1 259 ? 8.648 -31.438 8.852 1 76.31 259 ASP A O 1
ATOM 2017 N N . HIS A 1 260 ? 10.062 -30.75 10.555 1 80.31 260 HIS A N 1
ATOM 2018 C CA . HIS A 1 260 ? 10.25 -29.406 10.008 1 80.31 260 HIS A CA 1
ATOM 2019 C C . HIS A 1 260 ? 11.211 -29.422 8.828 1 80.31 260 HIS A C 1
ATOM 2021 O O . HIS A 1 260 ? 11.109 -28.594 7.926 1 80.31 260 HIS A O 1
ATOM 2027 N N . GLN A 1 261 ? 12.023 -30.406 8.789 1 75.88 261 GLN A N 1
ATOM 2028 C CA . GLN A 1 261 ? 13.125 -30.438 7.836 1 75.88 261 GLN A CA 1
ATOM 2029 C C . GLN A 1 261 ? 12.609 -30.328 6.402 1 75.88 261 GLN A C 1
ATOM 2031 O O . GLN A 1 261 ? 13.203 -29.641 5.574 1 75.88 261 GLN A O 1
ATOM 2036 N N . THR A 1 262 ? 11.422 -30.922 6.234 1 73.75 262 THR A N 1
ATOM 2037 C CA . THR A 1 262 ? 10.898 -30.953 4.875 1 73.75 262 THR A CA 1
ATOM 2038 C C . THR A 1 262 ? 10.312 -29.594 4.5 1 73.75 262 THR A C 1
ATOM 2040 O O . THR A 1 262 ? 10.219 -29.266 3.314 1 73.75 262 THR A O 1
ATOM 2043 N N . GLU A 1 263 ? 10.094 -28.875 5.527 1 71.62 263 GLU A N 1
ATOM 2044 C CA . GLU A 1 263 ? 9.414 -27.609 5.254 1 71.62 263 GLU A CA 1
ATOM 2045 C C . GLU A 1 263 ? 10.305 -26.422 5.609 1 71.62 263 GLU A C 1
ATOM 2047 O O . GLU A 1 263 ? 9.852 -25.266 5.59 1 71.62 263 GLU A O 1
ATOM 2052 N N . CYS A 1 264 ? 11.539 -26.719 5.949 1 78 264 CYS A N 1
ATOM 2053 C CA . CYS A 1 264 ? 12.438 -25.672 6.395 1 78 264 CYS A CA 1
ATOM 2054 C C . CYS A 1 264 ? 12.703 -24.672 5.273 1 78 264 CYS A C 1
ATOM 2056 O O . CYS A 1 264 ? 12.977 -25.062 4.141 1 78 264 CYS A O 1
ATOM 2058 N N . THR A 1 265 ? 12.586 -23.469 5.621 1 75.06 265 THR A N 1
ATOM 2059 C CA . THR A 1 265 ? 12.758 -22.422 4.621 1 75.06 265 THR A CA 1
ATOM 2060 C C . THR A 1 265 ? 14.234 -22.031 4.492 1 75.06 265 THR A C 1
ATOM 2062 O O . THR A 1 265 ? 14.617 -21.328 3.557 1 75.06 265 THR A O 1
ATOM 2065 N N . ALA A 1 266 ? 15.047 -22.516 5.449 1 78.31 266 ALA A N 1
ATOM 2066 C CA . ALA A 1 266 ? 16.484 -22.312 5.316 1 78.31 266 ALA A CA 1
ATOM 2067 C C . ALA A 1 266 ? 17.109 -23.312 4.34 1 78.31 266 ALA A C 1
ATOM 2069 O O . ALA A 1 266 ? 17.516 -24.391 4.738 1 78.31 266 ALA A O 1
ATOM 2070 N N . ASN A 1 267 ? 17.141 -23 3.104 1 76.69 267 ASN A N 1
ATOM 2071 C CA . ASN A 1 267 ? 17.578 -23.953 2.082 1 76.69 267 ASN A CA 1
ATOM 2072 C C . ASN A 1 267 ? 18.891 -23.531 1.449 1 76.69 267 ASN A C 1
ATOM 2074 O O . ASN A 1 267 ? 19.266 -24.031 0.387 1 76.69 267 ASN A O 1
ATOM 2078 N N . HIS A 1 268 ? 19.5 -22.516 2.119 1 81.56 268 HIS A N 1
ATOM 2079 C CA . HIS A 1 268 ? 20.781 -22.062 1.584 1 81.56 268 HIS A CA 1
ATOM 2080 C C . HIS A 1 268 ? 21.812 -21.891 2.693 1 81.56 268 HIS A C 1
ATOM 2082 O O . HIS A 1 268 ? 21.5 -21.344 3.754 1 81.56 268 HIS A O 1
ATOM 2088 N N . GLU A 1 269 ? 22.953 -22.5 2.363 1 77.19 269 GLU A N 1
ATOM 2089 C CA . GLU A 1 269 ? 24.094 -22.328 3.252 1 77.19 269 GLU A CA 1
ATOM 2090 C C . GLU A 1 269 ? 25.219 -21.562 2.557 1 77.19 269 GLU A C 1
ATOM 2092 O O . GLU A 1 269 ? 25.5 -21.797 1.376 1 77.19 269 GLU A O 1
ATOM 2097 N N . GLY A 1 270 ? 25.688 -20.406 3.168 1 72.88 270 GLY A N 1
ATOM 2098 C CA . GLY A 1 270 ? 26.797 -19.672 2.582 1 72.88 270 GLY A CA 1
ATOM 2099 C C . GLY A 1 270 ? 26.484 -18.203 2.357 1 72.88 270 GLY A C 1
ATOM 2100 O O . GLY A 1 270 ? 25.594 -17.641 3.004 1 72.88 270 GLY A O 1
ATOM 2101 N N . SER A 1 271 ? 27.328 -17.672 1.374 1 75.19 271 SER A N 1
ATOM 2102 C CA . SER A 1 271 ? 27.219 -16.234 1.147 1 75.19 271 SER A CA 1
ATOM 2103 C C . SER A 1 271 ? 25.953 -15.906 0.354 1 75.19 271 SER A C 1
ATOM 2105 O O . SER A 1 271 ? 25.406 -16.766 -0.332 1 75.19 271 SER A O 1
ATOM 2107 N N . SER A 1 272 ? 25.438 -14.711 0.404 1 73.62 272 SER A N 1
ATOM 2108 C CA . SER A 1 272 ? 24.25 -14.242 -0.292 1 73.62 272 SER A CA 1
ATOM 2109 C C . SER A 1 272 ? 24.422 -14.312 -1.805 1 73.62 272 SER A C 1
ATOM 2111 O O . SER A 1 272 ? 23.469 -14.586 -2.537 1 73.62 272 SER A O 1
ATOM 2113 N N . GLY A 1 273 ? 25.641 -14.141 -2.258 1 72.38 273 GLY A N 1
ATOM 2114 C CA . GLY A 1 273 ? 25.922 -14.25 -3.682 1 72.38 273 GLY A CA 1
ATOM 2115 C C . GLY A 1 273 ? 25.797 -15.672 -4.203 1 72.38 273 GLY A C 1
ATOM 2116 O O . GLY A 1 273 ? 25.453 -15.883 -5.367 1 72.38 273 GLY A O 1
ATOM 2117 N N . LYS A 1 274 ? 26 -16.562 -3.35 1 81.44 274 LYS A N 1
ATOM 2118 C CA . LYS A 1 274 ? 25.953 -17.984 -3.725 1 81.44 274 LYS A CA 1
ATOM 2119 C C . LYS A 1 274 ? 24.5 -18.438 -3.916 1 81.44 274 LYS A C 1
ATOM 2121 O O . LYS A 1 274 ? 24.266 -19.469 -4.547 1 81.44 274 LYS A O 1
ATOM 2126 N N . MET A 1 275 ? 23.578 -17.688 -3.426 1 82.81 275 MET A N 1
ATOM 2127 C CA . MET A 1 275 ? 22.172 -18.047 -3.561 1 82.81 275 MET A CA 1
ATOM 2128 C C . MET A 1 275 ? 21.75 -18.078 -5.027 1 82.81 275 MET A C 1
ATOM 2130 O O . MET A 1 275 ? 20.938 -18.922 -5.43 1 82.81 275 MET A O 1
ATOM 2134 N N . GLU A 1 276 ? 22.25 -17.094 -5.742 1 84.38 276 GLU A N 1
ATOM 2135 C CA . GLU A 1 276 ? 21.938 -17.062 -7.164 1 84.38 276 GLU A CA 1
ATOM 2136 C C . GLU A 1 276 ? 22.438 -18.312 -7.875 1 84.38 276 GLU A C 1
ATOM 2138 O O . GLU A 1 276 ? 21.703 -18.938 -8.641 1 84.38 276 GLU A O 1
ATOM 2143 N N . VAL A 1 277 ? 23.688 -18.672 -7.574 1 85.25 277 VAL A N 1
ATOM 2144 C CA . VAL A 1 277 ? 24.328 -19.828 -8.203 1 85.25 277 VAL A CA 1
ATOM 2145 C C . VAL A 1 277 ? 23.578 -21.094 -7.824 1 85.25 277 VAL A C 1
ATOM 2147 O O . VAL A 1 277 ? 23.188 -21.875 -8.695 1 85.25 277 VAL A O 1
ATOM 2150 N N . ASP A 1 278 ? 23.344 -21.266 -6.566 1 88.19 278 ASP A N 1
ATOM 2151 C CA . ASP A 1 278 ? 22.656 -22.453 -6.074 1 88.19 278 ASP A CA 1
ATOM 2152 C C . ASP A 1 278 ? 21.234 -22.531 -6.629 1 88.19 278 ASP A C 1
ATOM 2154 O O . ASP A 1 278 ? 20.734 -23.609 -6.949 1 88.19 278 ASP A O 1
ATOM 2158 N N . GLY A 1 279 ? 20.578 -21.406 -6.688 1 90.19 279 GLY A N 1
ATOM 2159 C CA . GLY A 1 279 ? 19.234 -21.344 -7.242 1 90.19 279 GLY A CA 1
ATOM 2160 C C . GLY A 1 279 ? 19.172 -21.766 -8.695 1 90.19 279 GLY A C 1
ATOM 2161 O O . GLY A 1 279 ? 18.312 -22.562 -9.078 1 90.19 279 GLY A O 1
ATOM 2162 N N . VAL A 1 280 ? 20.078 -21.312 -9.453 1 90.81 280 VAL A N 1
ATOM 2163 C CA . VAL A 1 280 ? 20.109 -21.656 -10.875 1 90.81 280 VAL A CA 1
ATOM 2164 C C . VAL A 1 280 ? 20.375 -23.141 -11.047 1 90.81 280 VAL A C 1
ATOM 2166 O O . VAL A 1 280 ? 19.688 -23.812 -11.82 1 90.81 280 VAL A O 1
ATOM 2169 N N . ILE A 1 281 ? 21.312 -23.641 -10.289 1 91.75 281 ILE A N 1
ATOM 2170 C CA . ILE A 1 281 ? 21.672 -25.047 -10.375 1 91.75 281 ILE A CA 1
ATOM 2171 C C . ILE A 1 281 ? 20.453 -25.906 -10.039 1 91.75 281 ILE A C 1
ATOM 2173 O O . ILE A 1 281 ? 20.156 -26.891 -10.734 1 91.75 281 ILE A O 1
ATOM 2177 N N . GLU A 1 282 ? 19.797 -25.547 -9.016 1 93.25 282 GLU A N 1
ATOM 2178 C CA . GLU A 1 282 ? 18.641 -26.312 -8.586 1 93.25 282 GLU A CA 1
ATOM 2179 C C . GLU A 1 282 ? 17.531 -26.281 -9.641 1 93.25 282 GLU A C 1
ATOM 2181 O O . GLU A 1 282 ? 16.875 -27.281 -9.906 1 93.25 282 GLU A O 1
ATOM 2186 N N . MET A 1 283 ? 17.328 -25.172 -10.242 1 94.88 283 MET A N 1
ATOM 2187 C CA . MET A 1 283 ? 16.312 -25.047 -11.281 1 94.88 283 MET A CA 1
ATOM 2188 C C . MET A 1 283 ? 16.688 -25.859 -12.516 1 94.88 283 MET A C 1
ATOM 2190 O O . MET A 1 283 ? 15.828 -26.469 -13.148 1 94.88 283 MET A O 1
ATOM 2194 N N . PHE A 1 284 ? 17.953 -25.906 -12.844 1 94.75 284 PHE A N 1
ATOM 2195 C CA . PHE A 1 284 ? 18.406 -26.734 -13.961 1 94.75 284 PHE A CA 1
ATOM 2196 C C . PHE A 1 284 ? 18.172 -28.203 -13.672 1 94.75 284 PHE A C 1
ATOM 2198 O O . PHE A 1 284 ? 17.734 -28.953 -14.555 1 94.75 284 PHE A O 1
ATOM 2205 N N . ARG A 1 285 ? 18.406 -28.578 -12.477 1 94.31 285 ARG A N 1
ATOM 2206 C CA . ARG A 1 285 ? 18.281 -29.969 -12.078 1 94.31 285 ARG A CA 1
ATOM 2207 C C . ARG A 1 285 ? 16.844 -30.453 -12.188 1 94.31 285 ARG A C 1
ATOM 2209 O O . ARG A 1 285 ? 16.578 -31.578 -12.602 1 94.31 285 ARG A O 1
ATOM 2216 N N . ARG A 1 286 ? 15.953 -29.594 -11.836 1 94.56 286 ARG A N 1
ATOM 2217 C CA . ARG A 1 286 ? 14.562 -30.031 -11.789 1 94.56 286 ARG A CA 1
ATOM 2218 C C . ARG A 1 286 ? 13.859 -29.75 -13.117 1 94.56 286 ARG A C 1
ATOM 2220 O O . ARG A 1 286 ? 12.68 -30.047 -13.273 1 94.56 286 ARG A O 1
ATOM 2227 N N . SER A 1 287 ? 14.531 -29.203 -14.102 1 95.75 287 SER A N 1
ATOM 2228 C CA . SER A 1 287 ? 13.938 -28.719 -15.344 1 95.75 287 SER A CA 1
ATOM 2229 C C . SER A 1 287 ? 13.305 -29.859 -16.141 1 95.75 287 SER A C 1
ATOM 2231 O O . SER A 1 287 ? 12.195 -29.719 -16.656 1 95.75 287 SER A O 1
ATOM 2233 N N . VAL A 1 288 ? 13.961 -31.031 -16.172 1 94.25 288 VAL A N 1
ATOM 2234 C CA . VAL A 1 288 ? 13.477 -32.156 -16.953 1 94.25 288 VAL A CA 1
ATOM 2235 C C . VAL A 1 288 ? 12.234 -32.75 -16.297 1 94.25 288 VAL A C 1
ATOM 2237 O O . VAL A 1 288 ? 11.219 -32.969 -16.953 1 94.25 288 VAL A O 1
ATOM 2240 N N . GLU A 1 289 ? 12.312 -32.969 -15.078 1 93.12 289 GLU A N 1
ATOM 2241 C CA . GLU A 1 289 ? 11.211 -33.562 -14.336 1 93.12 289 GLU A CA 1
ATOM 2242 C C . GLU A 1 289 ? 9.992 -32.656 -14.305 1 93.12 289 GLU A C 1
ATOM 2244 O O . GLU A 1 289 ? 8.859 -33.125 -14.5 1 93.12 289 GLU A O 1
ATOM 2249 N N . GLU A 1 290 ? 10.195 -31.438 -14.109 1 93.19 290 GLU A N 1
ATOM 2250 C CA . GLU A 1 290 ? 9.094 -30.516 -13.875 1 93.19 290 GLU A CA 1
ATOM 2251 C C . GLU A 1 290 ? 8.562 -29.938 -15.18 1 93.19 290 GLU A C 1
ATOM 2253 O O . GLU A 1 290 ? 7.359 -29.703 -15.32 1 93.19 290 GLU A O 1
ATOM 2258 N N . LEU A 1 291 ? 9.477 -29.703 -16.203 1 95.06 291 LEU A N 1
ATOM 2259 C CA . LEU A 1 291 ? 9.062 -28.938 -17.359 1 95.06 291 LEU A CA 1
ATOM 2260 C C . LEU A 1 291 ? 9.281 -29.734 -18.641 1 95.06 291 LEU A C 1
ATOM 2262 O O . LEU A 1 291 ? 8.758 -29.375 -19.703 1 95.06 291 LEU A O 1
ATOM 2266 N N . GLY A 1 292 ? 10.07 -30.75 -18.594 1 92.81 292 GLY A N 1
ATOM 2267 C CA . GLY A 1 292 ? 10.344 -31.562 -19.766 1 92.81 292 GLY A CA 1
ATOM 2268 C C . GLY A 1 292 ? 11.32 -30.938 -20.734 1 92.81 292 GLY A C 1
ATOM 2269 O O . GLY A 1 292 ? 11.273 -31.203 -21.938 1 92.81 292 GLY A O 1
ATOM 2270 N N . VAL A 1 293 ? 12.094 -30.016 -20.188 1 95.31 293 VAL A N 1
ATOM 2271 C CA . VAL A 1 293 ? 13.062 -29.344 -21.047 1 95.31 293 VAL A CA 1
ATOM 2272 C C . VAL A 1 293 ? 14.43 -29.312 -20.375 1 95.31 293 VAL A C 1
ATOM 2274 O O . VAL A 1 293 ? 14.531 -29.469 -19.156 1 95.31 293 VAL A O 1
ATOM 2277 N N . LYS A 1 294 ? 15.484 -29.172 -21.234 1 96.19 294 LYS A N 1
ATOM 2278 C CA . LYS A 1 294 ? 16.844 -28.938 -20.766 1 96.19 294 LYS A CA 1
ATOM 2279 C C . LYS A 1 294 ? 17.312 -27.531 -21.109 1 96.19 294 LYS A C 1
ATOM 2281 O O . LYS A 1 294 ? 17.016 -27.031 -22.203 1 96.19 294 LYS A O 1
ATOM 2286 N N . TYR A 1 295 ? 18 -26.953 -20.156 1 95.38 295 TYR A N 1
ATOM 2287 C CA . TYR A 1 295 ? 18.562 -25.641 -20.422 1 95.38 295 TYR A CA 1
ATOM 2288 C C . TYR A 1 295 ? 19.953 -25.75 -21.047 1 95.38 295 TYR A C 1
ATOM 2290 O O . TYR A 1 295 ? 20.938 -25.984 -20.328 1 95.38 295 TYR A O 1
ATOM 2298 N N . LYS A 1 296 ? 19.984 -25.516 -22.297 1 93.62 296 LYS A N 1
ATOM 2299 C CA . LYS A 1 296 ? 21.25 -25.672 -23.016 1 93.62 296 LYS A CA 1
ATOM 2300 C C . LYS A 1 296 ? 22.094 -24.406 -22.906 1 93.62 296 LYS A C 1
ATOM 2302 O O . LYS A 1 296 ? 23.312 -24.469 -22.766 1 93.62 296 LYS A O 1
ATOM 2307 N N . LYS A 1 297 ? 21.438 -23.328 -23.047 1 91.25 297 LYS A N 1
ATOM 2308 C CA . LYS A 1 297 ? 22.156 -22.047 -23.016 1 91.25 297 LYS A CA 1
ATOM 2309 C C . LYS A 1 297 ? 21.672 -21.172 -21.875 1 91.25 297 LYS A C 1
ATOM 2311 O O . LYS A 1 297 ? 20.469 -21.031 -21.656 1 91.25 297 LYS A O 1
ATOM 2316 N N . TYR A 1 298 ? 22.672 -20.625 -21.172 1 90.44 298 TYR A N 1
ATOM 2317 C CA . TYR A 1 298 ? 22.391 -19.734 -20.062 1 90.44 298 TYR A CA 1
ATOM 2318 C C . TYR A 1 298 ? 22.922 -18.328 -20.328 1 90.44 298 TYR A C 1
ATOM 2320 O O . TYR A 1 298 ? 24.125 -18.156 -20.578 1 90.44 298 TYR A O 1
ATOM 2328 N N . ILE A 1 299 ? 22.031 -17.406 -20.312 1 84.56 299 ILE A N 1
ATOM 2329 C CA . ILE A 1 299 ? 22.406 -16.016 -20.5 1 84.56 299 ILE A CA 1
ATOM 2330 C C . ILE A 1 299 ? 22.516 -15.32 -19.156 1 84.56 299 ILE A C 1
ATOM 2332 O O . ILE A 1 299 ? 21.531 -15.195 -18.422 1 84.56 299 ILE A O 1
ATOM 2336 N N . GLY A 1 300 ? 23.703 -14.852 -18.703 1 78.88 300 GLY A N 1
ATOM 2337 C CA . GLY A 1 300 ? 23.891 -14.188 -17.422 1 78.88 300 GLY A CA 1
ATOM 2338 C C . GLY A 1 300 ? 24.672 -12.883 -17.531 1 78.88 300 GLY A C 1
ATOM 2339 O O . GLY A 1 300 ? 25.047 -12.477 -18.641 1 78.88 300 GLY A O 1
ATOM 2340 N N . ASP A 1 301 ? 24.734 -11.891 -16.375 1 68 301 ASP A N 1
ATOM 2341 C CA . ASP A 1 301 ? 25.359 -10.578 -16.328 1 68 301 ASP A CA 1
ATOM 2342 C C . ASP A 1 301 ? 26.875 -10.695 -16.359 1 68 301 ASP A C 1
ATOM 2344 O O . ASP A 1 301 ? 27.594 -9.695 -16.219 1 68 301 ASP A O 1
ATOM 2348 N N . GLY A 1 302 ? 27.438 -11.719 -16.859 1 60.25 302 GLY A N 1
ATOM 2349 C CA . GLY A 1 302 ? 28.875 -11.852 -17.016 1 60.25 302 GLY A CA 1
ATOM 2350 C C . GLY A 1 302 ? 29.531 -12.508 -15.812 1 60.25 302 GLY A C 1
ATOM 2351 O O . GLY A 1 302 ? 30.734 -12.805 -15.844 1 60.25 302 GLY A O 1
ATOM 2352 N N . ASP A 1 303 ? 28.828 -12.453 -14.766 1 59.28 303 ASP A N 1
ATOM 2353 C CA . ASP A 1 303 ? 29.469 -13.094 -13.617 1 59.28 303 ASP A CA 1
ATOM 2354 C C . ASP A 1 303 ? 29.781 -14.562 -13.914 1 59.28 303 ASP A C 1
ATOM 2356 O O . ASP A 1 303 ? 28.922 -15.289 -14.43 1 59.28 303 ASP A O 1
ATOM 2360 N N . SER A 1 304 ? 31.031 -14.828 -13.852 1 66 304 SER A N 1
ATOM 2361 C CA . SER A 1 304 ? 31.609 -16.125 -14.219 1 66 304 SER A CA 1
ATOM 2362 C C . SER A 1 304 ? 31.297 -17.188 -13.172 1 66 304 SER A C 1
ATOM 2364 O O . SER A 1 304 ? 31.312 -18.375 -13.469 1 66 304 SER A O 1
ATOM 2366 N N . LYS A 1 305 ? 30.75 -16.75 -12.102 1 77.31 305 LYS A N 1
ATOM 2367 C CA . LYS A 1 305 ? 30.641 -17.75 -11.039 1 77.31 305 LYS A CA 1
ATOM 2368 C C . LYS A 1 305 ? 29.484 -18.703 -11.297 1 77.31 305 LYS A C 1
ATOM 2370 O O . LYS A 1 305 ? 29.609 -19.922 -11.141 1 77.31 305 LYS A O 1
ATOM 2375 N N . THR A 1 306 ? 28.438 -18.172 -11.781 1 81.19 306 THR A N 1
ATOM 2376 C CA . THR A 1 306 ? 27.25 -18.984 -12.016 1 81.19 306 THR A CA 1
ATOM 2377 C C . THR A 1 306 ? 27.516 -20 -13.125 1 81.19 306 THR A C 1
ATOM 2379 O O . THR A 1 306 ? 27.203 -21.188 -12.977 1 81.19 306 THR A O 1
ATOM 2382 N N . TYR A 1 307 ? 28.188 -19.578 -14.078 1 82.06 307 TYR A N 1
ATOM 2383 C CA . TYR A 1 307 ? 28.438 -20.469 -15.211 1 82.06 307 TYR A CA 1
ATOM 2384 C C . TYR A 1 307 ? 29.422 -21.562 -14.828 1 82.06 307 TYR A C 1
ATOM 2386 O O . TYR A 1 307 ? 29.203 -22.734 -15.148 1 82.06 307 TYR A O 1
ATOM 2394 N N . GLN A 1 308 ? 30.453 -21.172 -14.172 1 84 308 GLN A N 1
ATOM 2395 C CA . GLN A 1 308 ? 31.453 -22.156 -13.773 1 84 308 GLN A CA 1
ATOM 2396 C C . GLN A 1 308 ? 30.844 -23.234 -12.891 1 84 308 GLN A C 1
ATOM 2398 O O . GLN A 1 308 ? 31.109 -24.422 -13.078 1 84 308 GLN A O 1
ATOM 2403 N N . ASN A 1 309 ? 30.016 -22.859 -12.047 1 87.38 309 ASN A N 1
ATOM 2404 C CA . ASN A 1 309 ? 29.375 -23.812 -11.148 1 87.38 309 ASN A CA 1
ATOM 2405 C C . ASN A 1 309 ? 28.359 -24.688 -11.883 1 87.38 309 ASN A C 1
ATOM 2407 O O . ASN A 1 309 ? 28.188 -25.859 -11.547 1 87.38 309 ASN A O 1
ATOM 2411 N N . LEU A 1 310 ? 27.781 -24.156 -12.844 1 87.69 310 LEU A N 1
ATOM 2412 C CA . LEU A 1 310 ? 26.844 -24.906 -13.664 1 87.69 310 LEU A CA 1
ATOM 2413 C C . LEU A 1 310 ? 27.562 -26 -14.445 1 87.69 310 LEU A C 1
ATOM 2415 O O . LEU A 1 310 ? 27.078 -27.125 -14.562 1 87.69 310 LEU A O 1
ATOM 2419 N N . LEU A 1 311 ? 28.734 -25.641 -14.969 1 86.56 311 LEU A N 1
ATOM 2420 C CA . LEU A 1 311 ? 29.547 -26.594 -15.711 1 86.56 311 LEU A CA 1
ATOM 2421 C C . LEU A 1 311 ? 30.047 -27.703 -14.797 1 86.56 311 LEU A C 1
ATOM 2423 O O . LEU A 1 311 ? 30.031 -28.875 -15.164 1 86.56 311 LEU A O 1
ATOM 2427 N N . GLU A 1 312 ? 30.391 -27.266 -13.656 1 87.94 312 GLU A N 1
ATOM 2428 C CA . GLU A 1 312 ? 30.906 -28.219 -12.688 1 87.94 312 GLU A CA 1
ATOM 2429 C C . GLU A 1 312 ? 29.828 -29.172 -12.211 1 87.94 312 GLU A C 1
ATOM 2431 O O . GLU A 1 312 ? 30.109 -30.359 -11.969 1 87.94 312 GLU A O 1
ATOM 2436 N N . ALA A 1 313 ? 28.688 -28.688 -12.102 1 89.25 313 ALA A N 1
ATOM 2437 C CA . ALA A 1 313 ? 27.578 -29.516 -11.633 1 89.25 313 ALA A CA 1
ATOM 2438 C C . ALA A 1 313 ? 27.172 -30.547 -12.68 1 89.25 313 ALA A C 1
ATOM 2440 O O . ALA A 1 313 ? 26.578 -31.578 -12.352 1 89.25 313 ALA A O 1
ATOM 2441 N N . ASN A 1 314 ? 27.516 -30.359 -13.883 1 90 314 ASN A N 1
ATOM 2442 C CA . ASN A 1 314 ? 27.234 -31.297 -14.969 1 90 314 ASN A CA 1
ATOM 2443 C C . ASN A 1 314 ? 25.844 -31.906 -14.844 1 90 314 ASN A C 1
ATOM 2445 O O . ASN A 1 314 ? 25.688 -33.125 -14.867 1 90 314 ASN A O 1
ATOM 2449 N N . ILE A 1 315 ? 24.875 -31.125 -14.812 1 90.38 315 ILE A N 1
ATOM 2450 C CA . ILE A 1 315 ? 23.5 -31.469 -14.477 1 90.38 315 ILE A CA 1
ATOM 2451 C C . ILE A 1 315 ? 22.938 -32.406 -15.531 1 90.38 315 ILE A C 1
ATOM 2453 O O . ILE A 1 315 ? 22.25 -33.375 -15.203 1 90.38 315 ILE A O 1
ATOM 2457 N N . TYR A 1 316 ? 23.281 -32.219 -16.766 1 93.12 316 TYR A N 1
ATOM 2458 C CA . TYR A 1 316 ? 22.719 -33 -17.859 1 93.12 316 TYR A CA 1
ATOM 2459 C C . TYR A 1 316 ? 23.734 -34.031 -18.359 1 93.12 316 TYR A C 1
ATOM 2461 O O . TYR A 1 316 ? 23.625 -34.5 -19.5 1 93.12 316 TYR A O 1
ATOM 2469 N N . ASN A 1 317 ? 24.734 -34.344 -17.609 1 91.31 317 ASN A N 1
ATOM 2470 C CA . ASN A 1 317 ? 25.766 -35.312 -17.984 1 91.31 317 ASN A CA 1
ATOM 2471 C C . ASN A 1 317 ? 26.359 -34.969 -19.359 1 91.31 317 ASN A C 1
ATOM 2473 O O . ASN A 1 317 ? 26.516 -35.875 -20.203 1 91.31 317 ASN A O 1
ATOM 2477 N N . ASN A 1 318 ? 26.578 -33.781 -19.578 1 84.31 318 ASN A N 1
ATOM 2478 C CA . ASN A 1 318 ? 27.188 -33.219 -20.781 1 84.31 318 ASN A CA 1
ATOM 2479 C C . ASN A 1 318 ? 26.375 -33.562 -22.031 1 84.31 318 ASN A C 1
ATOM 2481 O O . ASN A 1 318 ? 26.922 -33.625 -23.125 1 84.31 318 ASN A O 1
ATOM 2485 N N . ASP A 1 319 ? 25.156 -33.906 -21.812 1 87.62 319 ASP A N 1
ATOM 2486 C CA . ASP A 1 319 ? 24.219 -34.094 -22.906 1 87.62 319 ASP A CA 1
ATOM 2487 C C . ASP A 1 319 ? 22.906 -33.344 -22.672 1 87.62 319 ASP A C 1
ATOM 2489 O O . ASP A 1 319 ? 21.938 -33.938 -22.156 1 87.62 319 ASP A O 1
ATOM 2493 N N . PRO A 1 320 ? 22.766 -32.156 -23.031 1 87.25 320 PRO A N 1
ATOM 2494 C CA . PRO A 1 320 ? 23.703 -31.25 -23.672 1 87.25 320 PRO A CA 1
ATOM 2495 C C . PRO A 1 320 ? 24.641 -30.562 -22.672 1 87.25 320 PRO A C 1
ATOM 2497 O O . PRO A 1 320 ? 24.344 -30.531 -21.469 1 87.25 320 PRO A O 1
ATOM 2500 N N . LYS A 1 321 ? 25.812 -30.125 -23.188 1 88.94 321 LYS A N 1
ATOM 2501 C CA . LYS A 1 321 ? 26.688 -29.266 -22.391 1 88.94 321 LYS A CA 1
ATOM 2502 C C . LYS A 1 321 ? 26.156 -27.844 -22.312 1 88.94 321 LYS A C 1
ATOM 2504 O O . LYS A 1 321 ? 25.797 -27.25 -23.328 1 88.94 321 LYS A O 1
ATOM 2509 N N . VAL A 1 322 ? 26.062 -27.453 -21.125 1 90.5 322 VAL A N 1
ATOM 2510 C CA . VAL A 1 322 ? 25.516 -26.109 -20.906 1 90.5 322 VAL A CA 1
ATOM 2511 C C . VAL A 1 322 ? 26.484 -25.062 -21.469 1 90.5 322 VAL A C 1
ATOM 2513 O O . VAL A 1 322 ? 27.688 -25.141 -21.219 1 90.5 322 VAL A O 1
ATOM 2516 N N . GLU A 1 323 ? 25.938 -24.172 -22.234 1 87.88 323 GLU A N 1
ATOM 2517 C CA . GLU A 1 323 ? 26.719 -23.094 -22.828 1 87.88 323 GLU A CA 1
ATOM 2518 C C . GLU A 1 323 ? 26.359 -21.75 -22.203 1 87.88 323 GLU A C 1
ATOM 2520 O O . GLU A 1 323 ? 25.219 -21.547 -21.766 1 87.88 323 GLU A O 1
ATOM 2525 N N . LYS A 1 324 ? 27.359 -20.906 -22.125 1 84.56 324 LYS A N 1
ATOM 2526 C CA . LYS A 1 324 ? 27.109 -19.562 -21.578 1 84.56 324 LYS A CA 1
ATOM 2527 C C . LYS A 1 324 ? 27.062 -18.516 -22.688 1 84.56 324 LYS A C 1
ATOM 2529 O O . LYS A 1 324 ? 27.891 -18.547 -23.609 1 84.56 324 LYS A O 1
ATOM 2534 N N . ASN A 1 325 ? 26.031 -17.734 -22.594 1 79.12 325 ASN A N 1
ATOM 2535 C CA . ASN A 1 325 ? 25.938 -16.547 -23.422 1 79.12 325 ASN A CA 1
ATOM 2536 C C . ASN A 1 325 ? 25.906 -15.273 -22.578 1 79.12 325 ASN A C 1
ATOM 2538 O O . ASN A 1 325 ? 25.328 -15.258 -21.484 1 79.12 325 ASN A O 1
ATOM 2542 N N . GLU A 1 326 ? 26.719 -14.344 -22.906 1 73.62 326 GLU A N 1
ATOM 2543 C CA . GLU A 1 326 ? 26.734 -13.094 -22.156 1 73.62 326 GLU A CA 1
ATOM 2544 C C . GLU A 1 326 ? 25.609 -12.156 -22.594 1 73.62 326 GLU A C 1
ATOM 2546 O O . GLU A 1 326 ? 25.297 -12.078 -23.781 1 73.62 326 GLU A O 1
ATOM 2551 N N . CYS A 1 327 ? 25.078 -11.586 -21.562 1 70.75 327 CYS A N 1
ATOM 2552 C CA . CYS A 1 327 ? 24.031 -10.609 -21.844 1 70.75 327 CYS A CA 1
ATOM 2553 C C . CYS A 1 327 ? 24.594 -9.391 -22.562 1 70.75 327 CYS A C 1
ATOM 2555 O O . CYS A 1 327 ? 25.531 -8.758 -22.078 1 70.75 327 CYS A O 1
ATOM 2557 N N . VAL A 1 328 ? 24 -9.094 -23.672 1 60.59 328 VAL A N 1
ATOM 2558 C CA . VAL A 1 328 ? 24.484 -8.008 -24.516 1 60.59 328 VAL A CA 1
ATOM 2559 C C . VAL A 1 328 ? 24.438 -6.691 -23.75 1 60.59 328 VAL A C 1
ATOM 2561 O O . VAL A 1 328 ? 25.344 -5.852 -23.891 1 60.59 328 VAL A O 1
ATOM 2564 N N . LEU A 1 329 ? 23.469 -6.59 -22.906 1 59.44 329 LEU A N 1
ATOM 2565 C CA . LEU A 1 329 ? 23.312 -5.324 -22.203 1 59.44 329 LEU A CA 1
ATOM 2566 C C . LEU A 1 329 ? 24.406 -5.145 -21.156 1 59.44 329 LEU A C 1
ATOM 2568 O O . LEU A 1 329 ? 24.938 -4.047 -20.984 1 59.44 329 LEU A O 1
ATOM 2572 N N . HIS A 1 330 ? 24.75 -6.188 -20.547 1 63.56 330 HIS A N 1
ATOM 2573 C CA . HIS A 1 330 ? 25.812 -6.094 -19.562 1 63.56 330 HIS A CA 1
ATOM 2574 C C . HIS A 1 330 ? 27.172 -5.902 -20.219 1 63.56 330 HIS A C 1
ATOM 2576 O O . HIS A 1 330 ? 28.031 -5.176 -19.703 1 63.56 330 HIS A O 1
ATOM 2582 N N . VAL A 1 331 ? 27.25 -6.516 -21.359 1 55.72 331 VAL A N 1
ATOM 2583 C CA . VAL A 1 331 ? 28.484 -6.316 -22.125 1 55.72 331 VAL A CA 1
ATOM 2584 C C . VAL A 1 331 ? 28.578 -4.863 -22.578 1 55.72 331 VAL A C 1
ATOM 2586 O O . VAL A 1 331 ? 29.641 -4.246 -22.469 1 55.72 331 VAL A O 1
ATOM 2589 N N . LYS A 1 332 ? 27.422 -4.406 -22.969 1 54.5 332 LYS A N 1
ATOM 2590 C CA . LYS A 1 332 ? 27.391 -3.01 -23.391 1 54.5 332 LYS A CA 1
ATOM 2591 C C . LYS A 1 332 ? 27.719 -2.07 -22.234 1 54.5 332 LYS A C 1
ATOM 2593 O O . LYS A 1 332 ? 28.469 -1.112 -22.406 1 54.5 332 LYS A O 1
ATOM 2598 N N . LYS A 1 333 ? 27.141 -2.41 -21.203 1 57.69 333 LYS A N 1
ATOM 2599 C CA . LYS A 1 333 ? 27.406 -1.575 -20.031 1 57.69 333 LYS A CA 1
ATOM 2600 C C . LYS A 1 333 ? 28.875 -1.602 -19.656 1 57.69 333 LYS A C 1
ATOM 2602 O O . LYS A 1 333 ? 29.453 -0.565 -19.312 1 57.69 333 LYS A O 1
ATOM 2607 N N . ARG A 1 334 ? 29.516 -2.732 -19.781 1 56.19 334 ARG A N 1
ATOM 2608 C CA . ARG A 1 334 ? 30.922 -2.875 -19.438 1 56.19 334 ARG A CA 1
ATOM 2609 C C . ARG A 1 334 ? 31.812 -2.141 -20.438 1 56.19 334 ARG A C 1
ATOM 2611 O O . ARG A 1 334 ? 32.781 -1.494 -20.062 1 56.19 334 ARG A O 1
ATOM 2618 N N . MET A 1 335 ? 31.406 -2.316 -21.578 1 55.78 335 MET A N 1
ATOM 2619 C CA . MET A 1 335 ? 32.156 -1.616 -22.609 1 55.78 335 MET A CA 1
ATOM 2620 C C . MET A 1 335 ? 32.062 -0.106 -22.422 1 55.78 335 MET A C 1
ATOM 2622 O O . MET A 1 335 ? 33.062 0.603 -22.531 1 55.78 335 MET A O 1
ATOM 2626 N N . TYR A 1 336 ? 30.875 0.254 -22.172 1 56.12 336 TYR A N 1
ATOM 2627 C CA . TYR A 1 336 ? 30.656 1.681 -21.953 1 56.12 336 TYR A CA 1
ATOM 2628 C C . TYR A 1 336 ? 31.5 2.186 -20.781 1 56.12 336 TYR A C 1
ATOM 2630 O O . TYR A 1 336 ? 32.125 3.24 -20.875 1 56.12 336 TYR A O 1
ATOM 2638 N N . ARG A 1 337 ? 31.453 1.497 -19.797 1 59.44 337 ARG A N 1
ATOM 2639 C CA . ARG A 1 337 ? 32.219 1.883 -18.625 1 59.44 337 ARG A CA 1
ATOM 2640 C C . ARG A 1 337 ? 33.719 1.954 -18.969 1 59.44 337 ARG A C 1
ATOM 2642 O O . ARG A 1 337 ? 34.406 2.879 -18.531 1 59.44 337 ARG A O 1
ATOM 2649 N N . ARG A 1 338 ? 34.125 1.011 -19.688 1 57.28 338 ARG A N 1
ATOM 2650 C CA . ARG A 1 338 ? 35.531 0.973 -20.062 1 57.28 338 ARG A CA 1
ATOM 2651 C C . ARG A 1 338 ? 35.875 2.152 -20.969 1 57.28 338 ARG A C 1
ATOM 2653 O O . ARG A 1 338 ? 36.969 2.754 -20.828 1 57.28 338 ARG A O 1
ATOM 2660 N N . VAL A 1 339 ? 35 2.385 -21.781 1 59.16 339 VAL A N 1
ATOM 2661 C CA . VAL A 1 339 ? 35.219 3.506 -22.688 1 59.16 339 VAL A CA 1
ATOM 2662 C C . VAL A 1 339 ? 35.188 4.816 -21.906 1 59.16 339 VAL A C 1
ATOM 2664 O O . VAL A 1 339 ? 36.031 5.695 -22.141 1 59.16 339 VAL A O 1
ATOM 2667 N N . LYS A 1 340 ? 34.25 4.887 -21.031 1 59.88 340 LYS A N 1
ATOM 2668 C CA . LYS A 1 340 ? 34.156 6.09 -20.203 1 59.88 340 LYS A CA 1
ATOM 2669 C C . LYS A 1 340 ? 35.406 6.262 -19.344 1 59.88 340 LYS A C 1
ATOM 2671 O O . LYS A 1 340 ? 35.906 7.375 -19.203 1 59.88 340 LYS A O 1
ATOM 2676 N N . GLU A 1 341 ? 35.781 5.203 -18.828 1 61.31 341 GLU A N 1
ATOM 2677 C CA . GLU A 1 341 ? 37.031 5.23 -18.047 1 61.31 341 GLU A CA 1
ATOM 2678 C C . GLU A 1 341 ? 38.219 5.598 -18.922 1 61.31 341 GLU A C 1
ATOM 2680 O O . GLU A 1 341 ? 39.094 6.332 -18.484 1 61.31 341 GLU A O 1
ATOM 2685 N N . ALA A 1 342 ? 38.125 5.043 -20.062 1 57.38 342 ALA A N 1
ATOM 2686 C CA . ALA A 1 342 ? 39.219 5.344 -20.984 1 57.38 342 ALA A CA 1
ATOM 2687 C C . ALA A 1 342 ? 39.188 6.816 -21.391 1 57.38 342 ALA A C 1
ATOM 2689 O O . ALA A 1 342 ? 40.25 7.418 -21.609 1 57.38 342 ALA A O 1
ATOM 2690 N N . LYS A 1 343 ? 38.094 7.25 -21.344 1 53.44 343 LYS A N 1
ATOM 2691 C CA . LYS A 1 343 ? 38 8.672 -21.656 1 53.44 343 LYS A CA 1
ATOM 2692 C C . LYS A 1 343 ? 38.531 9.531 -20.516 1 53.44 343 LYS A C 1
ATOM 2694 O O . LYS A 1 343 ? 39.031 10.625 -20.75 1 53.44 343 LYS A O 1
ATOM 2699 N N . LYS A 1 344 ? 38.281 9.094 -19.484 1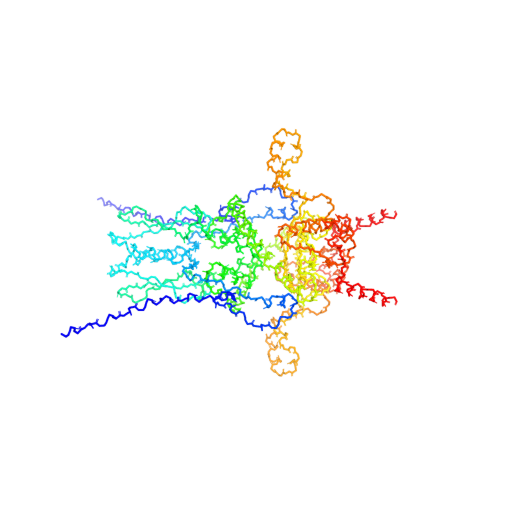 55.41 344 LYS A N 1
ATOM 2700 C CA . LYS A 1 344 ? 38.844 9.836 -18.359 1 55.41 344 LYS A CA 1
ATOM 2701 C C . LYS A 1 344 ? 40.375 9.789 -18.344 1 55.41 344 LYS A C 1
ATOM 2703 O O . LYS A 1 344 ? 41 10.695 -17.812 1 55.41 344 LYS A O 1
ATOM 2708 N N . LEU A 1 345 ? 40.844 8.891 -19 1 44.69 345 LEU A N 1
ATOM 2709 C CA . LEU A 1 345 ? 42.312 8.906 -19.094 1 44.69 345 LEU A CA 1
ATOM 2710 C C . LEU A 1 345 ? 42.75 9.828 -20.219 1 44.69 345 LEU A C 1
ATOM 2712 O O . LEU A 1 345 ? 42.125 9.875 -21.281 1 44.69 345 LEU A O 1
ATOM 2716 N N . MET B 1 1 ? -53.094 25.203 53.75 1 25.8 1 MET B N 1
ATOM 2717 C CA . MET B 1 1 ? -51.688 24.828 53.906 1 25.8 1 MET B CA 1
ATOM 2718 C C . MET B 1 1 ? -51.156 24.219 52.625 1 25.8 1 MET B C 1
ATOM 2720 O O . MET B 1 1 ? -51.5 23.094 52.281 1 25.8 1 MET B O 1
ATOM 2724 N N . ASP B 1 2 ? -50.906 24.844 51.594 1 24.06 2 ASP B N 1
ATOM 2725 C CA . ASP B 1 2 ? -50.844 24.734 50.125 1 24.06 2 ASP B CA 1
ATOM 2726 C C . ASP B 1 2 ? -49.594 23.984 49.688 1 24.06 2 ASP B C 1
ATOM 2728 O O . ASP B 1 2 ? -48.469 24.359 50 1 24.06 2 ASP B O 1
ATOM 2732 N N . ARG B 1 3 ? -49.625 22.594 49.5 1 28.98 3 ARG B N 1
ATOM 2733 C CA . ARG B 1 3 ? -48.594 21.609 49.281 1 28.98 3 ARG B CA 1
ATOM 2734 C C . ARG B 1 3 ? -47.812 21.906 48 1 28.98 3 ARG B C 1
ATOM 2736 O O . ARG B 1 3 ? -48.344 21.734 46.906 1 28.98 3 ARG B O 1
ATOM 2743 N N . LYS B 1 4 ? -46.938 22.875 47.875 1 28.53 4 LYS B N 1
ATOM 2744 C CA . LYS B 1 4 ? -46.156 23.484 46.781 1 28.53 4 LYS B CA 1
ATOM 2745 C C . LYS B 1 4 ? -45.281 22.438 46.094 1 28.53 4 LYS B C 1
ATOM 2747 O O . LYS B 1 4 ? -44.5 21.734 46.75 1 28.53 4 LYS B O 1
ATOM 2752 N N . GLY B 1 5 ? -45.625 21.812 44.938 1 27.67 5 GLY B N 1
ATOM 2753 C CA . GLY B 1 5 ? -45.188 20.688 44.156 1 27.67 5 GLY B CA 1
ATOM 2754 C C . GLY B 1 5 ? -43.812 20.844 43.594 1 27.67 5 GLY B C 1
ATOM 2755 O O . GLY B 1 5 ? -43.531 21.828 42.906 1 27.67 5 GLY B O 1
ATOM 2756 N N . LYS B 1 6 ? -42.781 20.359 44.188 1 32.94 6 LYS B N 1
ATOM 2757 C CA . LYS B 1 6 ? -41.344 20.578 43.938 1 32.94 6 LYS B CA 1
ATOM 2758 C C . LYS B 1 6 ? -40.969 20.125 42.531 1 32.94 6 LYS B C 1
ATOM 2760 O O . LYS B 1 6 ? -41.281 19.016 42.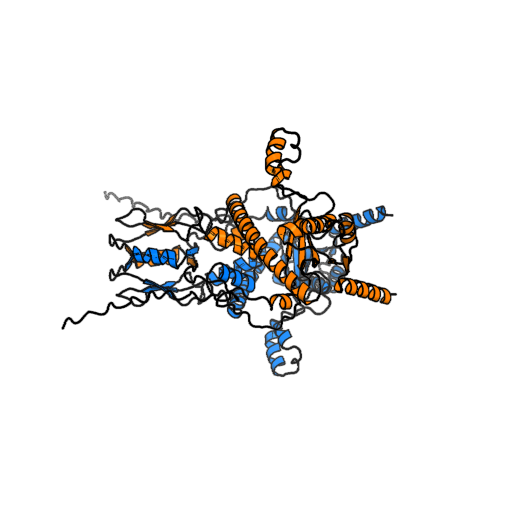125 1 32.94 6 LYS B O 1
ATOM 2765 N N . LYS B 1 7 ? -40.656 21.016 41.625 1 29.53 7 LYS B N 1
ATOM 2766 C CA . LYS B 1 7 ? -40.281 20.953 40.219 1 29.53 7 LYS B CA 1
ATOM 2767 C C . LYS B 1 7 ? -39.094 20 40.031 1 29.53 7 LYS B C 1
ATOM 2769 O O . LYS B 1 7 ? -38.062 20.109 40.688 1 29.53 7 LYS B O 1
ATOM 2774 N N . ARG B 1 8 ? -39.188 18.781 39.5 1 27.91 8 ARG B N 1
ATOM 2775 C CA . ARG B 1 8 ? -38.281 17.672 39.219 1 27.91 8 ARG B CA 1
ATOM 2776 C C . ARG B 1 8 ? -37.156 18.125 38.281 1 27.91 8 ARG B C 1
ATOM 2778 O O . ARG B 1 8 ? -37.375 18.594 37.188 1 27.91 8 ARG B O 1
ATOM 2785 N N . GLY B 1 9 ? -35.969 18.688 38.781 1 24.39 9 GLY B N 1
ATOM 2786 C CA . GLY B 1 9 ? -34.812 19.234 38.062 1 24.39 9 GLY B CA 1
ATOM 2787 C C . GLY B 1 9 ? -34.281 18.266 37.031 1 24.39 9 GLY B C 1
ATOM 2788 O O . GLY B 1 9 ? -34 17.109 37.344 1 24.39 9 GLY B O 1
ATOM 2789 N N . THR B 1 10 ? -34.656 18.234 35.688 1 25.97 10 THR B N 1
ATOM 2790 C CA . THR B 1 10 ? -34.344 17.422 34.5 1 25.97 10 THR B CA 1
ATOM 2791 C C . THR B 1 10 ? -32.844 17.406 34.25 1 25.97 10 THR B C 1
ATOM 2793 O O . THR B 1 10 ? -32.25 18.438 33.938 1 25.97 10 THR B O 1
ATOM 2796 N N . LYS B 1 11 ? -31.953 16.703 35.031 1 26.91 11 LYS B N 1
ATOM 2797 C CA . LYS B 1 11 ? -30.5 16.625 34.969 1 26.91 11 LYS B CA 1
ATOM 2798 C C . LYS B 1 11 ? -30.016 16.281 33.562 1 26.91 11 LYS B C 1
ATOM 2800 O O . LYS B 1 11 ? -30.406 15.242 33 1 26.91 11 LYS B O 1
ATOM 2805 N N . SER B 1 12 ? -29.797 17.25 32.625 1 26.7 12 SER B N 1
ATOM 2806 C CA . SER B 1 12 ? -29.359 17.188 31.234 1 26.7 12 SER B CA 1
ATOM 2807 C C . SER B 1 12 ? -28.062 16.391 31.078 1 26.7 12 SER B C 1
ATOM 2809 O O . SER B 1 12 ? -27.062 16.734 31.703 1 26.7 12 SER B O 1
ATOM 2811 N N . PRO B 1 13 ? -27.969 15.016 31.031 1 28.05 13 PRO B N 1
ATOM 2812 C CA . PRO B 1 13 ? -26.828 14.109 31.188 1 28.05 13 PRO B CA 1
ATOM 2813 C C . PRO B 1 13 ? -25.703 14.414 30.219 1 28.05 13 PRO B C 1
ATOM 2815 O O . PRO B 1 13 ? -25.828 14.188 29.016 1 28.05 13 PRO B O 1
ATOM 2818 N N . GLY B 1 14 ? -25.172 15.633 30.047 1 29.66 14 GLY B N 1
ATOM 2819 C CA . GLY B 1 14 ? -24.094 16.109 29.203 1 29.66 14 GLY B CA 1
ATOM 2820 C C . GLY B 1 14 ? -22.828 15.289 29.344 1 29.66 14 GLY B C 1
ATOM 2821 O O . GLY B 1 14 ? -21.969 15.594 30.172 1 29.66 14 GLY B O 1
ATOM 2822 N N . ASP B 1 15 ? -22.859 13.992 29.5 1 26.78 15 ASP B N 1
ATOM 2823 C CA . ASP B 1 15 ? -21.672 13.266 29.938 1 26.78 15 ASP B CA 1
ATOM 2824 C C . ASP B 1 15 ? -20.484 13.562 29.031 1 26.78 15 ASP B C 1
ATOM 2826 O O . ASP B 1 15 ? -20.625 13.555 27.797 1 26.78 15 ASP B O 1
ATOM 2830 N N . PRO B 1 16 ? -19.5 14.281 29.484 1 31.73 16 PRO B N 1
ATOM 2831 C CA . PRO B 1 16 ? -18.25 14.711 28.844 1 31.73 16 PRO B CA 1
ATOM 2832 C C . PRO B 1 16 ? -17.547 13.57 28.109 1 31.73 16 PRO B C 1
ATOM 2834 O O . PRO B 1 16 ? -17.438 12.461 28.641 1 31.73 16 PRO B O 1
ATOM 2837 N N . GLY B 1 17 ? -17.766 13.422 26.812 1 30.53 17 GLY B N 1
ATOM 2838 C CA . GLY B 1 17 ? -17.219 12.414 25.922 1 30.53 17 GLY B CA 1
ATOM 2839 C C . GLY B 1 17 ? -15.742 12.133 26.188 1 30.53 17 GLY B C 1
ATOM 2840 O O . GLY B 1 17 ? -14.969 13.047 26.469 1 30.53 17 GLY B O 1
ATOM 2841 N N . ILE B 1 18 ? -15.359 11.07 26.844 1 29.92 18 ILE B N 1
ATOM 2842 C CA . ILE B 1 18 ? -14.055 10.578 27.281 1 29.92 18 ILE B CA 1
ATOM 2843 C C . ILE B 1 18 ? -13.055 10.68 26.141 1 29.92 18 ILE B C 1
ATOM 2845 O O . ILE B 1 18 ? -13.312 10.195 25.031 1 29.92 18 ILE B O 1
ATOM 2849 N N . LYS B 1 19 ? -12.219 11.633 26.156 1 29.81 19 LYS B N 1
ATOM 2850 C CA . LYS B 1 19 ? -11.055 11.875 25.297 1 29.81 19 LYS B CA 1
ATOM 2851 C C . LYS B 1 19 ? -10.125 10.664 25.297 1 29.81 19 LYS B C 1
ATOM 2853 O O . LYS B 1 19 ? -9.742 10.164 26.344 1 29.81 19 LYS B O 1
ATOM 2858 N N . ARG B 1 20 ? -10.438 9.57 24.547 1 30.33 20 ARG B N 1
ATOM 2859 C CA . ARG B 1 20 ? -9.516 8.445 24.547 1 30.33 20 ARG B CA 1
ATOM 2860 C C . ARG B 1 20 ? -8.258 8.758 23.734 1 30.33 20 ARG B C 1
ATOM 2862 O O . ARG B 1 20 ? -8.312 9.508 22.766 1 30.33 20 ARG B O 1
ATOM 2869 N N . LYS B 1 21 ? -7.207 8.656 24.391 1 30.73 21 LYS B N 1
ATOM 2870 C CA . LYS B 1 21 ? -5.875 8.773 23.797 1 30.73 21 LYS B CA 1
ATOM 2871 C C . LYS B 1 21 ? -5.746 7.91 22.547 1 30.73 21 LYS B C 1
ATOM 2873 O O . LYS B 1 21 ? -6.219 6.77 22.516 1 30.73 21 LYS B O 1
ATOM 2878 N N . PHE B 1 22 ? -5.832 8.414 21.531 1 30.7 22 PHE B N 1
ATOM 2879 C CA . PHE B 1 22 ? -5.754 7.684 20.266 1 30.7 22 PHE B CA 1
ATOM 2880 C C . PHE B 1 22 ? -4.512 6.801 20.234 1 30.7 22 PHE B C 1
ATOM 2882 O O . PHE B 1 22 ? -3.395 7.297 20.094 1 30.7 22 PHE B O 1
ATOM 2889 N N . HIS B 1 23 ? -4.234 5.738 21.141 1 32.53 23 HIS B N 1
ATOM 2890 C CA . HIS B 1 23 ? -3.1 4.828 21.172 1 32.53 23 HIS B CA 1
ATOM 2891 C C . HIS B 1 23 ? -3.258 3.713 20.141 1 32.53 23 HIS B C 1
ATOM 2893 O O . HIS B 1 23 ? -2.566 2.693 20.203 1 32.53 23 HIS B O 1
ATOM 2899 N N . GLY B 1 24 ? -3.711 3.918 19.078 1 34.78 24 GLY B N 1
ATOM 2900 C CA . GLY B 1 24 ? -4.074 2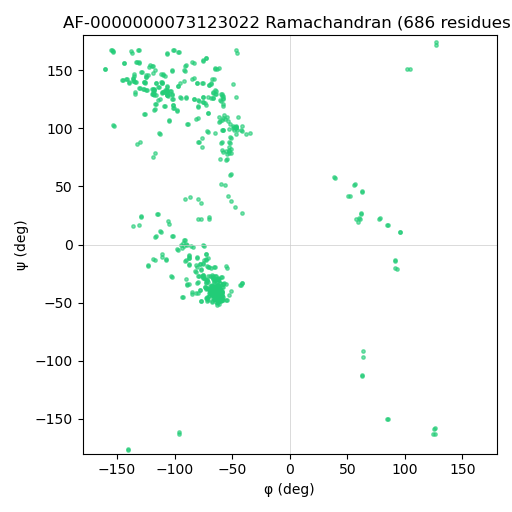.848 18.156 1 34.78 24 GLY B CA 1
ATOM 2901 C C . GLY B 1 24 ? -5.566 2.578 18.109 1 34.78 24 GLY B C 1
ATOM 2902 O O . GLY B 1 24 ? -6.348 3.281 18.766 1 34.78 24 GLY B O 1
ATOM 2903 N N . ASN B 1 25 ? -6.141 2.109 17.031 1 32.38 25 ASN B N 1
ATOM 2904 C CA . ASN B 1 25 ? -7.551 1.785 17.203 1 32.38 25 ASN B CA 1
ATOM 2905 C C . ASN B 1 25 ? -7.785 0.995 18.5 1 32.38 25 ASN B C 1
ATOM 2907 O O . ASN B 1 25 ? -6.828 0.618 19.172 1 32.38 25 ASN B O 1
ATOM 2911 N N . ARG B 1 26 ? -9.047 0.925 18.922 1 33.97 26 ARG B N 1
ATOM 2912 C CA . ARG B 1 26 ? -9.391 0.203 20.156 1 33.97 26 ARG B CA 1
ATOM 2913 C C . ARG B 1 26 ? -8.609 -1.103 20.25 1 33.97 26 ARG B C 1
ATOM 2915 O O . ARG B 1 26 ? -8.516 -1.698 21.328 1 33.97 26 ARG B O 1
ATOM 2922 N N . TYR B 1 27 ? -8.312 -1.777 19.141 1 30.97 27 TYR B N 1
ATOM 2923 C CA . TYR B 1 27 ? -7.68 -3.09 19.125 1 30.97 27 TYR B CA 1
ATOM 2924 C C . TYR B 1 27 ? -6.16 -2.963 19.141 1 30.97 27 TYR B C 1
ATOM 2926 O O . TYR B 1 27 ? -5.449 -3.953 19.312 1 30.97 27 TYR B O 1
ATOM 2934 N N . THR B 1 28 ? -5.633 -2.096 18.609 1 35 28 THR B N 1
ATOM 2935 C CA . THR B 1 28 ? -4.176 -2.088 18.516 1 35 28 THR B CA 1
ATOM 2936 C C . THR B 1 28 ? -3.561 -1.454 19.75 1 35 28 THR B C 1
ATOM 2938 O O . THR B 1 28 ? -2.66 -0.618 19.656 1 35 28 THR B O 1
ATOM 2941 N N . ALA B 1 29 ? -4.027 -1.694 20.844 1 32.62 29 ALA B N 1
ATOM 2942 C CA . ALA B 1 29 ? -3.23 -1.275 21.984 1 32.62 29 ALA B CA 1
ATOM 2943 C C . ALA B 1 29 ? -1.805 -1.81 21.891 1 32.62 29 ALA B C 1
ATOM 2945 O O . ALA B 1 29 ? -1.594 -3.021 21.797 1 32.62 29 ALA B O 1
ATOM 2946 N N . GLU B 1 30 ? -0.872 -1.134 21.266 1 33 30 GLU B N 1
ATOM 2947 C CA . GLU B 1 30 ? 0.548 -1.422 21.078 1 33 30 GLU B CA 1
ATOM 2948 C C . GLU B 1 30 ? 1.171 -1.957 22.359 1 33 30 GLU B C 1
ATOM 2950 O O . GLU B 1 30 ? 1.058 -1.334 23.422 1 33 30 GLU B O 1
ATOM 2955 N N . LYS B 1 31 ? 1.333 -3.199 22.516 1 29.33 31 LYS B N 1
ATOM 2956 C CA . LYS B 1 31 ? 2.221 -3.77 23.516 1 29.33 31 LYS B CA 1
ATOM 2957 C C . LYS B 1 31 ? 3.578 -3.072 23.516 1 29.33 31 LYS B C 1
ATOM 2959 O O . LYS B 1 31 ? 4.039 -2.605 22.469 1 29.33 31 LYS B O 1
ATOM 2964 N N . ASP B 1 32 ? 4.07 -2.582 24.609 1 30.39 32 ASP B N 1
ATOM 2965 C CA . ASP B 1 32 ? 5.34 -1.994 25.031 1 30.39 32 ASP B CA 1
ATOM 2966 C C . ASP B 1 32 ? 6.523 -2.764 24.453 1 30.39 32 ASP B C 1
ATOM 2968 O O . ASP B 1 32 ? 7 -3.727 25.062 1 30.39 32 ASP B O 1
ATOM 2972 N N . VAL B 1 33 ? 6.531 -3.473 23.328 1 32.34 33 VAL B N 1
ATOM 2973 C CA . VAL B 1 33 ? 7.777 -4.199 23.109 1 32.34 33 VAL B CA 1
ATOM 2974 C C . VAL B 1 33 ? 8.953 -3.223 23.078 1 32.34 33 VAL B C 1
ATOM 2976 O O . VAL B 1 33 ? 8.812 -2.09 22.609 1 32.34 33 VAL B O 1
ATOM 2979 N N . THR B 1 34 ? 10.008 -3.42 23.844 1 32.84 34 THR B N 1
ATOM 2980 C CA . THR B 1 34 ? 11.359 -2.877 23.938 1 32.84 34 THR B CA 1
ATOM 2981 C C . THR B 1 34 ? 11.914 -2.523 22.562 1 32.84 34 THR B C 1
ATOM 2983 O O . THR B 1 34 ? 11.891 -3.35 21.656 1 32.84 34 THR B O 1
ATOM 2986 N N . CYS B 1 35 ? 11.797 -1.345 22.203 1 35.38 35 CYS B N 1
ATOM 2987 C CA . CYS B 1 35 ? 12.078 -0.655 20.953 1 35.38 35 CYS B CA 1
ATOM 2988 C C . CYS B 1 35 ? 13.5 -0.922 20.484 1 35.38 35 CYS B C 1
ATOM 2990 O O . CYS B 1 35 ? 14.461 -0.547 21.156 1 35.38 35 CYS B O 1
ATOM 2992 N N . VAL B 1 36 ? 13.898 -1.934 19.922 1 38.66 36 VAL B N 1
ATOM 2993 C CA . VAL B 1 36 ? 15.234 -2.184 19.406 1 38.66 36 VAL B CA 1
ATOM 2994 C C . VAL B 1 36 ? 15.672 -1.016 18.516 1 38.66 36 VAL B C 1
ATOM 2996 O O . VAL B 1 36 ? 16.859 -0.805 18.297 1 38.66 36 VAL B O 1
ATOM 2999 N N . SER B 1 37 ? 14.781 -0.437 17.672 1 38.31 37 SER B N 1
ATOM 3000 C CA . SER B 1 37 ? 15.32 0.544 16.734 1 38.31 37 SER B CA 1
ATOM 3001 C C . SER B 1 37 ? 15.172 1.963 17.266 1 38.31 37 SER B C 1
ATOM 3003 O O . SER B 1 37 ? 14.305 2.229 18.094 1 38.31 37 SER B O 1
ATOM 3005 N N . LYS B 1 38 ? 16.234 2.854 17.094 1 43.09 38 LYS B N 1
ATOM 3006 C CA . LYS B 1 38 ? 16.25 4.27 17.453 1 43.09 38 LYS B CA 1
ATOM 3007 C C . LYS B 1 38 ? 14.93 4.941 17.062 1 43.09 38 LYS B C 1
ATOM 3009 O O . LYS B 1 38 ? 14.438 5.809 17.781 1 43.09 38 LYS B O 1
ATOM 3014 N N . SER B 1 39 ? 14.406 4.551 16.062 1 41.91 39 SER B N 1
ATOM 3015 C CA . SER B 1 39 ? 13.117 5.117 15.68 1 41.91 39 SER B CA 1
ATOM 3016 C C . SER B 1 39 ? 12.039 4.77 16.688 1 41.91 39 SER B C 1
ATOM 3018 O O . SER B 1 39 ? 11.172 5.594 16.984 1 41.91 39 SER B O 1
ATOM 3020 N N . ALA B 1 40 ? 12.094 3.65 17.172 1 45.34 40 ALA B N 1
ATOM 3021 C CA . ALA B 1 40 ? 11.117 3.205 18.156 1 45.34 40 ALA B CA 1
ATOM 3022 C C . ALA B 1 40 ? 11.242 4 19.453 1 45.34 40 ALA B C 1
ATOM 3024 O O . ALA B 1 40 ? 10.242 4.32 20.094 1 45.34 40 ALA B O 1
ATOM 3025 N N . GLU B 1 41 ? 12.398 4.234 19.797 1 46.09 41 GLU B N 1
ATOM 3026 C CA . GLU B 1 41 ? 12.625 5.035 21 1 46.09 41 GLU B CA 1
ATOM 3027 C C . GLU B 1 41 ? 11.977 6.41 20.875 1 46.09 41 GLU B C 1
ATOM 3029 O O . GLU B 1 41 ? 11.391 6.918 21.828 1 46.09 41 GLU B O 1
ATOM 3034 N N . LYS B 1 42 ? 12.18 6.957 19.75 1 46.28 42 LYS B N 1
ATOM 3035 C CA . LYS B 1 42 ? 11.656 8.297 19.516 1 46.28 42 LYS B CA 1
ATOM 3036 C C . LYS B 1 42 ? 10.133 8.32 19.594 1 46.28 42 LYS B C 1
ATOM 3038 O O . LYS B 1 42 ? 9.539 9.312 20.016 1 46.28 42 LYS B O 1
ATOM 3043 N N . LEU B 1 43 ? 9.555 7.273 19.141 1 46.16 43 LEU B N 1
ATOM 3044 C CA . LEU B 1 43 ? 8.102 7.211 19.078 1 46.16 43 LEU B CA 1
ATOM 3045 C C . LEU B 1 43 ? 7.516 6.945 20.469 1 46.16 43 LEU B C 1
ATOM 3047 O O . LEU B 1 43 ? 6.336 7.203 20.703 1 46.16 43 LEU B O 1
ATOM 3051 N N . LYS B 1 44 ? 8.234 6.434 21.344 1 46.16 44 LYS B N 1
ATOM 3052 C CA . LYS B 1 44 ? 7.695 6.008 22.641 1 46.16 44 LYS B CA 1
ATOM 3053 C C . LYS B 1 44 ? 7.152 7.199 23.422 1 46.16 44 LYS B C 1
ATOM 3055 O O . LYS B 1 44 ? 6.172 7.066 24.156 1 46.16 44 LYS B O 1
ATOM 3060 N N . ASN B 1 45 ? 7.996 8.258 23.453 1 43.28 45 ASN B N 1
ATOM 3061 C CA . ASN B 1 45 ? 7.594 9.25 24.438 1 43.28 45 ASN B CA 1
ATOM 3062 C C . ASN B 1 45 ? 6.395 10.062 23.953 1 43.28 45 ASN B C 1
ATOM 3064 O O . ASN B 1 45 ? 6.09 11.117 24.516 1 43.28 45 ASN B O 1
ATOM 3068 N N . GLU B 1 46 ? 5.973 9.789 22.859 1 43.16 46 GLU B N 1
ATOM 3069 C CA . GLU B 1 46 ? 5.012 10.797 22.422 1 43.16 46 GLU B CA 1
ATOM 3070 C C . GLU B 1 46 ? 3.652 10.586 23.078 1 43.16 46 GLU B C 1
ATOM 3072 O O . GLU B 1 46 ? 3.246 9.445 23.344 1 43.16 46 GLU B O 1
ATOM 3077 N N . GLU B 1 47 ? 3.186 11.578 23.734 1 42.88 47 GLU B N 1
ATOM 3078 C CA . GLU B 1 47 ? 1.834 11.734 24.25 1 42.88 47 GLU B CA 1
ATOM 3079 C C . GLU B 1 47 ? 0.787 11.375 23.203 1 42.88 47 GLU B C 1
ATOM 3081 O O . GLU B 1 47 ? 0.843 11.867 22.078 1 42.88 47 GLU B O 1
ATOM 3086 N N . ASP B 1 48 ? 0.328 10.242 23.359 1 43.25 48 ASP B N 1
ATOM 3087 C CA . ASP B 1 48 ? -0.811 9.844 22.531 1 43.25 48 ASP B CA 1
ATOM 3088 C C . ASP B 1 48 ? -1.898 10.914 22.547 1 43.25 48 ASP B C 1
ATOM 3090 O O . ASP B 1 48 ? -2.24 11.445 23.609 1 43.25 48 ASP B O 1
ATOM 3094 N N . ILE B 1 49 ? -1.916 11.703 21.547 1 44.5 49 ILE B N 1
ATOM 3095 C CA . ILE B 1 49 ? -3.082 12.57 21.469 1 44.5 49 ILE B CA 1
ATOM 3096 C C . ILE B 1 49 ? -4.355 11.734 21.406 1 44.5 49 ILE B C 1
ATOM 3098 O O . ILE B 1 49 ? -4.449 10.805 20.594 1 44.5 49 ILE B O 1
ATOM 3102 N N . GLU B 1 50 ? -5.039 11.727 22.422 1 43.56 50 GLU B N 1
ATOM 3103 C CA . GLU B 1 50 ? -6.34 11.07 22.469 1 43.56 50 GLU B CA 1
ATOM 3104 C C . GLU B 1 50 ? -7.297 11.648 21.438 1 43.56 50 GLU B C 1
ATOM 3106 O O . GLU B 1 50 ? -7.488 12.867 21.375 1 43.56 50 GLU B O 1
ATOM 3111 N N . VAL B 1 51 ? -7.398 10.945 20.328 1 45.47 51 VAL B N 1
ATOM 3112 C CA . VAL B 1 51 ? -8.414 11.422 19.406 1 45.47 51 VAL B CA 1
ATOM 3113 C C . VAL B 1 51 ? -9.75 10.75 19.703 1 45.47 51 VAL B C 1
ATOM 3115 O O . VAL B 1 51 ? -9.797 9.555 20 1 45.47 51 VAL B O 1
ATOM 3118 N N . ALA B 1 52 ? -10.75 11.57 19.875 1 45.09 52 ALA B N 1
ATOM 3119 C CA . ALA B 1 52 ? -12.109 11.086 20.094 1 45.09 52 ALA B CA 1
ATOM 3120 C C . ALA B 1 52 ? -12.562 10.195 18.938 1 45.09 52 ALA B C 1
ATOM 3122 O O . ALA B 1 52 ? -12.414 10.562 17.766 1 45.09 52 ALA B O 1
ATOM 3123 N N . ILE B 1 53 ? -12.664 8.875 19.203 1 47.12 53 ILE B N 1
ATOM 3124 C CA . ILE B 1 53 ? -13.188 7.969 18.188 1 47.12 53 ILE B CA 1
ATOM 3125 C C . ILE B 1 53 ? -14.711 8.023 18.188 1 47.12 53 ILE B C 1
ATOM 3127 O O . ILE B 1 53 ? -15.352 7.852 19.219 1 47.12 53 ILE B O 1
ATOM 3131 N N . ASP B 1 54 ? -15.297 8.594 17.219 1 47.5 54 ASP B N 1
ATOM 3132 C CA . ASP B 1 54 ? -16.75 8.539 17.047 1 47.5 54 ASP B CA 1
ATOM 3133 C C . ASP B 1 54 ? -17.203 7.141 16.625 1 47.5 54 ASP B C 1
ATOM 3135 O O . ASP B 1 54 ? -16.812 6.648 15.562 1 47.5 54 ASP B O 1
ATOM 3139 N N . GLU B 1 55 ? -17.625 6.375 17.578 1 50.06 55 GLU B N 1
ATOM 3140 C CA . GLU B 1 55 ? -18.125 5.02 17.359 1 50.06 55 GLU B CA 1
ATOM 3141 C C . GLU B 1 55 ? -19.266 5 16.344 1 50.06 55 GLU B C 1
ATOM 3143 O O . GLU B 1 55 ? -19.641 3.939 15.844 1 50.06 55 GLU B O 1
ATOM 3148 N N . SER B 1 56 ? -19.844 6.168 16.141 1 54.78 56 SER B N 1
ATOM 3149 C CA . SER B 1 56 ? -21.047 6.223 15.328 1 54.78 56 SER B CA 1
ATOM 3150 C C . SER B 1 56 ? -20.734 6.008 13.852 1 54.78 56 SER B C 1
ATOM 3152 O O . SER B 1 56 ? -21.625 5.734 13.055 1 54.78 56 SER B O 1
ATOM 3154 N N . SER B 1 57 ? -19.391 6.078 13.586 1 63.69 57 SER B N 1
ATOM 3155 C CA . SER B 1 57 ? -19.141 6.074 12.148 1 63.69 57 SER B CA 1
ATOM 3156 C C . SER B 1 57 ? -18.344 4.855 11.727 1 63.69 57 SER B C 1
ATOM 3158 O O . SER B 1 57 ? -17.125 4.812 11.914 1 63.69 57 SER B O 1
ATOM 3160 N N . THR B 1 58 ? -19.109 3.668 11.625 1 84.38 58 THR B N 1
ATOM 3161 C CA . THR B 1 58 ? -18.406 2.463 11.211 1 84.38 58 THR B CA 1
ATOM 3162 C C . THR B 1 58 ? -18.766 2.09 9.773 1 84.38 58 THR B C 1
ATOM 3164 O O . THR B 1 58 ? -19.906 2.268 9.352 1 84.38 58 THR B O 1
ATOM 3167 N N . TYR B 1 59 ? -17.766 1.883 9.078 1 92.38 59 TYR B N 1
ATOM 3168 C CA . TYR B 1 59 ? -17.969 1.404 7.711 1 92.38 59 TYR B CA 1
ATOM 3169 C C . TYR B 1 59 ? -17.969 -0.119 7.664 1 92.38 59 TYR B C 1
ATOM 3171 O O . TYR B 1 59 ? -17.484 -0.777 8.586 1 92.38 59 TYR B O 1
ATOM 3179 N N . ALA B 1 60 ? -18.641 -0.617 6.68 1 93.06 60 ALA B N 1
ATOM 3180 C CA . ALA B 1 60 ? -18.703 -2.061 6.465 1 93.06 60 ALA B CA 1
ATOM 3181 C C . ALA B 1 60 ? -18.453 -2.406 4.996 1 93.06 60 ALA B C 1
ATOM 3183 O O . ALA B 1 60 ? -18.891 -1.672 4.102 1 93.06 60 ALA B O 1
ATOM 3184 N N . LEU B 1 61 ? -17.734 -3.42 4.883 1 93.94 61 LEU B N 1
ATOM 3185 C CA . LEU B 1 61 ? -17.547 -4.035 3.572 1 93.94 61 LEU B CA 1
ATOM 3186 C C . LEU B 1 61 ? -18.438 -5.266 3.426 1 93.94 61 LEU B C 1
ATOM 3188 O O . LEU B 1 61 ? -18.344 -6.203 4.227 1 93.94 61 LEU B O 1
ATOM 3192 N N . LEU B 1 62 ? -19.359 -5.246 2.475 1 94.31 62 LEU B N 1
ATOM 3193 C CA . LEU B 1 62 ? -20.25 -6.395 2.332 1 94.31 62 LEU B CA 1
ATOM 3194 C C . LEU B 1 62 ? -20.562 -6.66 0.862 1 94.31 62 LEU B C 1
ATOM 3196 O O . LEU B 1 62 ? -20.406 -5.77 0.021 1 94.31 62 LEU B O 1
ATOM 3200 N N . SER B 1 63 ? -20.922 -7.914 0.585 1 94.38 63 SER B N 1
ATOM 3201 C CA . SER B 1 63 ? -21.391 -8.281 -0.746 1 94.38 63 SER B CA 1
ATOM 3202 C C . SER B 1 63 ? -22.781 -7.703 -1.021 1 94.38 63 SER B C 1
ATOM 3204 O O . SER B 1 63 ? -23.766 -8.141 -0.429 1 94.38 63 SER B O 1
ATOM 3206 N N . PHE B 1 64 ? -22.828 -6.801 -1.939 1 93.38 64 PHE B N 1
ATOM 3207 C CA . PHE B 1 64 ? -24.062 -6.059 -2.176 1 93.38 64 PHE B CA 1
ATOM 3208 C C . PHE B 1 64 ? -25.188 -6.992 -2.613 1 93.38 64 PHE B C 1
ATOM 3210 O O . PHE B 1 64 ? -26.266 -6.996 -2.021 1 93.38 64 PHE B O 1
ATOM 3217 N N . THR B 1 65 ? -24.906 -7.809 -3.574 1 90.62 65 THR B N 1
ATOM 3218 C CA . THR B 1 65 ? -25.922 -8.68 -4.148 1 90.62 65 THR B CA 1
ATOM 3219 C C . THR B 1 65 ? -26.406 -9.703 -3.121 1 90.62 65 THR B C 1
ATOM 3221 O O . THR B 1 65 ? -27.609 -9.906 -2.945 1 90.62 65 THR B O 1
ATOM 3224 N N . LEU B 1 66 ? -25.531 -10.25 -2.424 1 93.12 66 LEU B N 1
ATOM 3225 C CA . LEU B 1 66 ? -25.875 -11.289 -1.461 1 93.12 66 LEU B CA 1
ATOM 3226 C C . LEU B 1 66 ? -26.703 -10.711 -0.317 1 93.12 66 LEU B C 1
ATOM 3228 O O . LEU B 1 66 ? -27.766 -11.234 0.005 1 93.12 66 LEU B O 1
ATOM 3232 N N . VAL B 1 67 ? -26.281 -9.648 0.257 1 95.44 67 VAL B N 1
ATOM 3233 C CA . VAL B 1 67 ? -26.906 -9.094 1.456 1 95.44 67 VAL B CA 1
ATOM 3234 C C . VAL B 1 67 ? -28.25 -8.477 1.101 1 95.44 67 VAL B C 1
ATOM 3236 O O . VAL B 1 67 ? -29.266 -8.766 1.742 1 95.44 67 VAL B O 1
ATOM 3239 N N . PHE B 1 68 ? -28.328 -7.707 0.07 1 94.75 68 PHE B N 1
ATOM 3240 C CA . PHE B 1 68 ? -29.547 -6.957 -0.213 1 94.75 68 PHE B CA 1
ATOM 3241 C C . PHE B 1 68 ? -30.594 -7.855 -0.868 1 94.75 68 PHE B C 1
ATOM 3243 O O . PHE B 1 68 ? -31.781 -7.645 -0.695 1 94.75 68 PHE B O 1
ATOM 3250 N N . SER B 1 69 ? -30.125 -8.883 -1.559 1 94.12 69 SER B N 1
ATOM 3251 C CA . SER B 1 69 ? -31.094 -9.875 -2.023 1 94.12 69 SER B CA 1
ATOM 3252 C C . SER B 1 69 ? -31.734 -10.617 -0.855 1 94.12 69 SER B C 1
ATOM 3254 O O . SER B 1 69 ? -32.938 -10.891 -0.87 1 94.12 69 SER B O 1
ATOM 3256 N N . ALA B 1 70 ? -30.906 -10.938 0.062 1 95.19 70 ALA B N 1
ATOM 3257 C CA . ALA B 1 70 ? -31.422 -11.602 1.255 1 95.19 70 ALA B CA 1
ATOM 3258 C C . ALA B 1 70 ? -32.375 -10.688 2.01 1 95.19 70 ALA B C 1
ATOM 3260 O O . ALA B 1 70 ? -33.406 -11.148 2.512 1 95.19 70 ALA B O 1
ATOM 3261 N N . LEU B 1 71 ? -32.094 -9.438 2.084 1 95.88 71 LEU B N 1
ATOM 3262 C CA . LEU B 1 71 ? -32.938 -8.477 2.762 1 95.88 71 LEU B CA 1
ATOM 3263 C C . LEU B 1 71 ? -34.281 -8.344 2.039 1 95.88 71 LEU B C 1
ATOM 3265 O O . LEU B 1 71 ? -35.312 -8.195 2.678 1 95.88 71 LEU B O 1
ATOM 3269 N N . GLU B 1 72 ? -34.25 -8.367 0.737 1 95.38 72 GLU B N 1
ATOM 3270 C CA . GLU B 1 72 ? -35.469 -8.273 -0.063 1 95.38 72 GLU B CA 1
ATOM 3271 C C . GLU B 1 72 ? -36.438 -9.414 0.256 1 95.38 72 GLU B C 1
ATOM 3273 O O . GLU B 1 72 ? -37.656 -9.266 0.107 1 95.38 72 GLU B O 1
ATOM 3278 N N . SER B 1 73 ? -35.844 -10.531 0.685 1 94.75 73 SER B N 1
ATOM 3279 C CA . SER B 1 73 ? -36.656 -11.711 0.95 1 94.75 73 SER B CA 1
ATOM 3280 C C . SER B 1 73 ? -37.312 -11.625 2.322 1 94.75 73 SER B C 1
ATOM 3282 O O . SER B 1 73 ? -38.344 -12.273 2.566 1 94.75 73 SER B O 1
ATOM 3284 N N . VAL B 1 74 ? -36.812 -10.758 3.182 1 94.38 74 VAL B N 1
ATOM 3285 C CA . VAL B 1 74 ? -37.281 -10.805 4.562 1 94.38 74 VAL B CA 1
ATOM 3286 C C . VAL B 1 74 ? -37.938 -9.484 4.922 1 94.38 74 VAL B C 1
ATOM 3288 O O . VAL B 1 74 ? -38.688 -9.414 5.898 1 94.38 74 VAL B O 1
ATOM 3291 N N . LEU B 1 75 ? -37.781 -8.445 4.094 1 95.56 75 LEU B N 1
ATOM 3292 C CA . LEU B 1 75 ? -38.25 -7.121 4.465 1 95.56 75 LEU B CA 1
ATOM 3293 C C . LEU B 1 75 ? -39.25 -6.602 3.43 1 95.56 75 LEU B C 1
ATOM 3295 O O . LEU B 1 75 ? -39.219 -7.023 2.271 1 95.56 75 LEU B O 1
ATOM 3299 N N . ILE B 1 76 ? -40.125 -5.73 3.912 1 95.88 76 ILE B N 1
ATOM 3300 C CA . ILE B 1 76 ? -41.094 -5.059 3.049 1 95.88 76 ILE B CA 1
ATOM 3301 C C . ILE B 1 76 ? -41.188 -3.58 3.42 1 95.88 76 ILE B C 1
ATOM 3303 O O . ILE B 1 76 ? -40.656 -3.166 4.461 1 95.88 76 ILE B O 1
ATOM 3307 N N . CYS B 1 77 ? -41.781 -2.865 2.527 1 94.75 77 CYS B N 1
ATOM 3308 C CA . CYS B 1 77 ? -41.906 -1.429 2.736 1 94.75 77 CYS B CA 1
ATOM 3309 C C . CYS B 1 77 ? -42.875 -1.139 3.895 1 94.75 77 CYS B C 1
ATOM 3311 O O . CYS B 1 77 ? -43.938 -1.735 3.99 1 94.75 77 CYS B O 1
ATOM 3313 N N . LYS B 1 78 ? -42.562 -0.227 4.707 1 93.19 78 LYS B N 1
ATOM 3314 C CA . LYS B 1 78 ? -43.344 0.146 5.863 1 93.19 78 LYS B CA 1
ATOM 3315 C C . LYS B 1 78 ? -44.625 0.864 5.434 1 93.19 78 LYS B C 1
ATOM 3317 O O . LYS B 1 78 ? -45.688 0.657 6.02 1 93.19 78 LYS B O 1
ATOM 3322 N N . ALA B 1 79 ? -44.531 1.675 4.418 1 91.75 79 ALA B N 1
ATOM 3323 C CA . ALA B 1 79 ? -45.625 2.518 3.975 1 91.75 79 ALA B CA 1
ATOM 3324 C C . ALA B 1 79 ? -46.656 1.704 3.199 1 91.75 79 ALA B C 1
ATOM 3326 O O . ALA B 1 79 ? -47.844 1.756 3.5 1 91.75 79 ALA B O 1
ATOM 3327 N N . CYS B 1 80 ? -46.312 0.887 2.234 1 92.06 80 CYS B N 1
ATOM 3328 C CA . CYS B 1 80 ? -47.25 0.215 1.36 1 92.06 80 CYS B CA 1
ATOM 3329 C C . CYS B 1 80 ? -47.281 -1.284 1.633 1 92.06 80 CYS B C 1
ATOM 3331 O O . CYS B 1 80 ? -48.125 -2.004 1.08 1 92.06 80 CYS B O 1
ATOM 3333 N N . LYS B 1 81 ? -46.375 -1.795 2.404 1 93 81 LYS B N 1
ATOM 3334 C CA . LYS B 1 81 ? -46.312 -3.197 2.805 1 93 81 LYS B CA 1
ATOM 3335 C C . LYS B 1 81 ? -46.125 -4.105 1.594 1 93 81 LYS B C 1
ATOM 3337 O O . LYS B 1 81 ? -46.562 -5.246 1.581 1 93 81 LYS B O 1
ATOM 3342 N N . SER B 1 82 ? -45.531 -3.547 0.606 1 93.31 82 SER B N 1
ATOM 3343 C CA . SER B 1 82 ? -45.188 -4.316 -0.59 1 93.31 82 SER B CA 1
ATOM 3344 C C . SER B 1 82 ? -43.719 -4.707 -0.607 1 93.31 82 SER B C 1
ATOM 3346 O O . SER B 1 82 ? -42.938 -4.219 0.206 1 93.31 82 SER B O 1
ATOM 3348 N N . ASP B 1 83 ? -43.438 -5.625 -1.547 1 94.81 83 ASP B N 1
ATOM 3349 C CA . ASP B 1 83 ? -42.031 -6.062 -1.71 1 94.81 83 ASP B CA 1
ATOM 3350 C C . ASP B 1 83 ? -41.156 -4.914 -2.193 1 94.81 83 ASP B C 1
ATOM 3352 O O . ASP B 1 83 ? -41.656 -3.977 -2.83 1 94.81 83 ASP B O 1
ATOM 3356 N N . ILE B 1 84 ? -39.906 -5.039 -1.812 1 94.31 84 ILE B N 1
ATOM 3357 C CA . ILE B 1 84 ? -38.969 -3.977 -2.143 1 94.31 84 ILE B CA 1
ATOM 3358 C C . ILE B 1 84 ? -37.844 -4.531 -3.016 1 94.31 84 ILE B C 1
ATOM 3360 O O . ILE B 1 84 ? -37.594 -5.742 -3.02 1 94.31 84 ILE B O 1
ATOM 3364 N N . LYS B 1 85 ? -37.312 -3.652 -3.762 1 93.75 85 LYS B N 1
ATOM 3365 C CA . LYS B 1 85 ? -36.094 -3.938 -4.535 1 93.75 85 LYS B CA 1
ATOM 3366 C C . LYS B 1 85 ? -35.031 -2.896 -4.266 1 93.75 85 LYS B C 1
ATOM 3368 O O . LYS B 1 85 ? -35.312 -1.699 -4.195 1 93.75 85 LYS B O 1
ATOM 3373 N N . PHE B 1 86 ? -33.812 -3.443 -4.027 1 93.88 86 PHE B N 1
ATOM 3374 C CA . PHE B 1 86 ? -32.688 -2.547 -3.812 1 93.88 86 PHE B CA 1
ATOM 3375 C C . PHE B 1 86 ? -31.891 -2.352 -5.102 1 93.88 86 PHE B C 1
ATOM 3377 O O . PHE B 1 86 ? -31.656 -3.307 -5.848 1 93.88 86 PHE B O 1
ATOM 3384 N N . LEU B 1 87 ? -31.516 -1.111 -5.363 1 90.12 87 LEU B N 1
ATOM 3385 C CA . LEU B 1 87 ? -30.672 -0.781 -6.512 1 90.12 87 LEU B CA 1
ATOM 3386 C C . LEU B 1 87 ? -29.562 0.188 -6.113 1 90.12 87 LEU B C 1
ATOM 3388 O O . LEU B 1 87 ? -29.734 0.979 -5.18 1 90.12 87 LEU B O 1
ATOM 3392 N N . LYS B 1 88 ? -28.453 0.024 -6.723 1 88.75 88 LYS B N 1
ATOM 3393 C CA . LYS B 1 88 ? -27.344 0.964 -6.586 1 88.75 88 LYS B CA 1
ATOM 3394 C C . LYS B 1 88 ? -27.359 1.997 -7.711 1 88.75 88 LYS B C 1
ATOM 3396 O O . LYS B 1 88 ? -27.438 1.64 -8.891 1 88.75 88 LYS B O 1
ATOM 3401 N N . LYS B 1 89 ? -27.344 3.299 -7.309 1 88.06 89 LYS B N 1
ATOM 3402 C CA . LYS B 1 89 ? -27.344 4.355 -8.312 1 88.06 89 LYS B CA 1
ATOM 3403 C C . LYS B 1 89 ? -26.25 5.383 -8.023 1 88.06 89 LYS B C 1
ATOM 3405 O O . LYS B 1 89 ? -25.797 5.512 -6.891 1 88.06 89 LYS B O 1
ATOM 3410 N N . SER B 1 90 ? -25.797 6.129 -9.039 1 85.75 90 SER B N 1
ATOM 3411 C CA . SER B 1 90 ? -24.922 7.285 -8.961 1 85.75 90 SER B CA 1
ATOM 3412 C C . SER B 1 90 ? -23.625 6.949 -8.227 1 85.75 90 SER B C 1
ATOM 3414 O O . SER B 1 90 ? -23.219 7.664 -7.312 1 85.75 90 SER B O 1
ATOM 3416 N N . GLN B 1 91 ? -23.078 5.918 -8.711 1 87.94 91 GLN B N 1
ATOM 3417 C CA . GLN B 1 91 ? -21.812 5.52 -8.078 1 87.94 91 GLN B CA 1
ATOM 3418 C C . GLN B 1 91 ? -20.672 6.438 -8.5 1 87.94 91 GLN B C 1
ATOM 3420 O O . GLN B 1 91 ? -20.453 6.66 -9.688 1 87.94 91 GLN B O 1
ATOM 3425 N N . VAL B 1 92 ? -20.062 7.027 -7.562 1 87.31 92 VAL B N 1
ATOM 3426 C CA . VAL B 1 92 ? -18.859 7.832 -7.746 1 87.31 92 VAL B CA 1
ATOM 3427 C C . VAL B 1 92 ? -17.75 7.336 -6.812 1 87.31 92 VAL B C 1
ATOM 3429 O O . VAL B 1 92 ? -17.844 7.508 -5.594 1 87.31 92 VAL B O 1
ATOM 3432 N N . GLY B 1 93 ? -16.719 6.77 -7.434 1 89.38 93 GLY B N 1
ATOM 3433 C CA . GLY B 1 93 ? -15.711 6.156 -6.582 1 89.38 93 GLY B CA 1
ATOM 3434 C C . GLY B 1 93 ? -16.25 5 -5.762 1 89.38 93 GLY B C 1
ATOM 3435 O O . GLY B 1 93 ? -16.781 4.031 -6.312 1 89.38 93 GLY B O 1
ATOM 3436 N N . PHE B 1 94 ? -16.266 5.27 -4.426 1 91.75 94 PHE B N 1
ATOM 3437 C CA . PHE B 1 94 ? -16.672 4.211 -3.512 1 91.75 94 PHE B CA 1
ATOM 3438 C C . PHE B 1 94 ? -18.062 4.488 -2.941 1 91.75 94 PHE B C 1
ATOM 3440 O O . PHE B 1 94 ? -18.688 3.611 -2.338 1 91.75 94 PHE B O 1
ATOM 3447 N N . GLY B 1 95 ? -18.469 5.707 -3.174 1 92.56 95 GLY B N 1
ATOM 3448 C CA . GLY B 1 95 ? -19.781 6.086 -2.701 1 92.56 95 GLY B CA 1
ATOM 3449 C C . GLY B 1 95 ? -20.875 5.867 -3.734 1 92.56 95 GLY B C 1
ATOM 3450 O O . GLY B 1 95 ? -20.609 5.895 -4.938 1 92.56 95 GLY B O 1
ATOM 3451 N N . PHE B 1 96 ? -22.078 5.586 -3.234 1 92.88 96 PHE B N 1
ATOM 3452 C CA . PHE B 1 96 ? -23.234 5.387 -4.098 1 92.88 96 PHE B CA 1
ATOM 3453 C C . PHE B 1 96 ? -24.531 5.68 -3.348 1 92.88 96 PHE B C 1
ATOM 3455 O O . PHE B 1 96 ? -24.516 5.93 -2.141 1 92.88 96 PHE B O 1
ATOM 3462 N N . ASN B 1 97 ? -25.562 5.777 -4.109 1 93.62 97 ASN B N 1
ATOM 3463 C CA . ASN B 1 97 ? -26.906 5.914 -3.539 1 93.62 97 ASN B CA 1
ATOM 3464 C C . ASN B 1 97 ? -27.656 4.594 -3.568 1 93.62 97 ASN B C 1
ATOM 3466 O O . ASN B 1 97 ? -27.766 3.959 -4.621 1 93.62 97 ASN B O 1
ATOM 3470 N N . LEU B 1 98 ? -28.016 4.168 -2.361 1 94.31 98 LEU B N 1
ATOM 3471 C CA . LEU B 1 98 ? -28.891 3.002 -2.262 1 94.31 98 LEU B CA 1
ATOM 3472 C C . LEU B 1 98 ? -30.344 3.381 -2.525 1 94.31 98 LEU B C 1
ATOM 3474 O O . LEU B 1 98 ? -30.906 4.219 -1.819 1 94.31 98 LEU B O 1
ATOM 3478 N N . CYS B 1 99 ? -30.891 2.795 -3.551 1 93.75 99 CYS B N 1
ATOM 3479 C CA . CYS B 1 99 ? -32.281 3.094 -3.922 1 93.75 99 CYS B CA 1
ATOM 3480 C C . CYS B 1 99 ? -33.188 1.938 -3.562 1 93.75 99 CYS B C 1
ATOM 3482 O O . CYS B 1 99 ? -32.875 0.778 -3.836 1 93.75 99 CYS B O 1
ATOM 3484 N N . ILE B 1 100 ? -34.281 2.309 -2.936 1 93.62 100 ILE B N 1
ATOM 3485 C CA . ILE B 1 100 ? -35.312 1.34 -2.586 1 93.62 100 ILE B CA 1
ATOM 3486 C C . ILE B 1 100 ? -36.562 1.558 -3.463 1 93.62 100 ILE B C 1
ATOM 3488 O O . ILE B 1 100 ? -37.125 2.652 -3.49 1 93.62 100 ILE B O 1
ATOM 3492 N N . LYS B 1 101 ? -36.844 0.531 -4.176 1 93.06 101 LYS B N 1
ATOM 3493 C CA . LYS B 1 101 ? -38.031 0.581 -5.031 1 93.06 101 LYS B CA 1
ATOM 3494 C C . LYS B 1 101 ? -39.156 -0.28 -4.465 1 93.06 101 LYS B C 1
ATOM 3496 O O . LYS B 1 101 ? -38.938 -1.423 -4.062 1 93.06 101 LYS B O 1
ATOM 3501 N N . CYS B 1 102 ? -40.312 0.283 -4.34 1 91.38 102 CYS B N 1
ATOM 3502 C CA . CYS B 1 102 ? -41.531 -0.42 -3.916 1 91.38 102 CYS B CA 1
ATOM 3503 C C . CYS B 1 102 ? -42.75 0.06 -4.699 1 91.38 102 CYS B C 1
ATOM 3505 O O . CYS B 1 102 ? -42.594 0.801 -5.672 1 91.38 102 CYS B O 1
ATOM 3507 N N . LYS B 1 103 ? -43.938 -0.369 -4.426 1 88.12 103 LYS B N 1
ATOM 3508 C CA . LYS B 1 103 ? -45.188 -0.03 -5.133 1 88.12 103 LYS B CA 1
ATOM 3509 C C . LYS B 1 103 ? -45.562 1.418 -4.871 1 88.12 103 LYS B C 1
ATOM 3511 O O . LYS B 1 103 ? -46.094 2.096 -5.762 1 88.12 103 LYS B O 1
ATOM 3516 N N . CYS B 1 104 ? -45.406 1.938 -3.689 1 83.31 104 CYS B N 1
ATOM 3517 C CA . CYS B 1 104 ? -45.875 3.258 -3.297 1 83.31 104 CYS B CA 1
ATOM 3518 C C . CYS B 1 104 ? -44.938 4.352 -3.791 1 83.31 104 CYS B C 1
ATOM 3520 O O . CYS B 1 104 ? -45.344 5.492 -3.986 1 83.31 104 CYS B O 1
ATOM 3522 N N . ASN B 1 105 ? -43.688 4.172 -3.701 1 74.19 105 ASN B N 1
ATOM 3523 C CA . ASN B 1 105 ? -42.719 5.18 -4.094 1 74.19 105 ASN B CA 1
ATOM 3524 C C . ASN B 1 105 ? -41.719 4.637 -5.129 1 74.19 105 ASN B C 1
ATOM 3526 O O . ASN B 1 105 ? -41.312 3.48 -5.039 1 74.19 105 ASN B O 1
ATOM 3530 N N . GLU B 1 106 ? -41.531 5.461 -6.16 1 68.81 106 GLU B N 1
ATOM 3531 C CA . GLU B 1 106 ? -40.625 5.02 -7.219 1 68.81 106 GLU B CA 1
ATOM 3532 C C . GLU B 1 106 ? -39.188 4.887 -6.707 1 68.81 106 GLU B C 1
ATOM 3534 O O . GLU B 1 106 ? -38.5 3.916 -7.027 1 68.81 106 GLU B O 1
ATOM 3539 N N . PHE B 1 107 ? -38.562 5.898 -5.887 1 79.62 107 PHE B N 1
ATOM 3540 C CA . PHE B 1 107 ? -37.188 5.707 -5.449 1 79.62 107 PHE B CA 1
ATOM 3541 C C . PHE B 1 107 ? -36.906 6.457 -4.148 1 79.62 107 PHE B C 1
ATOM 3543 O O . PHE B 1 107 ? -37.094 7.676 -4.078 1 79.62 107 PHE B O 1
ATOM 3550 N N . THR B 1 108 ? -36.875 5.699 -3.018 1 88.19 108 THR B N 1
ATOM 3551 C CA . THR B 1 108 ? -36.25 6.254 -1.825 1 88.19 108 THR B CA 1
ATOM 3552 C C . THR B 1 108 ? -34.719 6.051 -1.868 1 88.19 108 THR B C 1
ATOM 3554 O O . THR B 1 108 ? -34.25 4.934 -2.082 1 88.19 108 THR B O 1
ATOM 3557 N N . THR B 1 109 ? -34.094 7.223 -1.715 1 92.06 109 THR B N 1
ATOM 3558 C CA . THR B 1 109 ? -32.625 7.156 -1.877 1 92.06 109 THR B CA 1
ATOM 3559 C C . THR B 1 109 ? -31.938 7.363 -0.539 1 92.06 109 THR B C 1
ATOM 3561 O O . THR B 1 109 ? -32.312 8.25 0.23 1 92.06 109 THR B O 1
ATOM 3564 N N . ILE B 1 110 ? -31 6.469 -0.254 1 94.31 110 ILE B N 1
ATOM 3565 C CA . ILE B 1 110 ? -30.141 6.547 0.929 1 94.31 110 ILE B CA 1
ATOM 3566 C C . ILE B 1 110 ? -28.672 6.641 0.507 1 94.31 110 ILE B C 1
ATOM 3568 O O . ILE B 1 110 ? -28.203 5.828 -0.287 1 94.31 110 ILE B O 1
ATOM 3572 N N . ASN B 1 111 ? -27.984 7.617 1.054 1 94.12 111 ASN B N 1
ATOM 3573 C CA . ASN B 1 111 ? -26.547 7.703 0.772 1 94.12 111 ASN B CA 1
ATOM 3574 C C . ASN B 1 111 ? -25.781 6.57 1.441 1 94.12 111 ASN B C 1
ATOM 3576 O O . ASN B 1 111 ? -26.062 6.215 2.588 1 94.12 111 ASN B O 1
ATOM 3580 N N . SER B 1 112 ? -24.859 6.008 0.717 1 94.62 112 SER B N 1
ATOM 3581 C CA . SER B 1 112 ? -24.062 4.926 1.275 1 94.62 112 SER B CA 1
ATOM 3582 C C . SER B 1 112 ? -23.156 5.434 2.396 1 94.62 112 SER B C 1
ATOM 3584 O O . SER B 1 112 ? -22.719 4.66 3.25 1 94.62 112 SER B O 1
ATOM 3586 N N . CYS B 1 113 ? -22.797 6.691 2.357 1 93.75 113 CYS B N 1
ATOM 3587 C CA . CYS B 1 113 ? -21.969 7.332 3.369 1 93.75 113 CYS B CA 1
ATOM 3588 C C . CYS B 1 113 ? -22.25 8.828 3.434 1 93.75 113 CYS B C 1
ATOM 3590 O O . CYS B 1 113 ? -22.938 9.375 2.574 1 93.75 113 CYS B O 1
ATOM 3592 N N . PRO B 1 114 ? -21.766 9.484 4.496 1 91.69 114 PRO B N 1
ATOM 3593 C CA . PRO B 1 114 ? -21.969 10.93 4.578 1 91.69 114 PRO B CA 1
ATOM 3594 C C . PRO B 1 114 ? -21.281 11.688 3.439 1 91.69 114 PRO B C 1
ATOM 3596 O O . PRO B 1 114 ? -20.312 11.195 2.869 1 91.69 114 PRO B O 1
ATOM 3599 N N . LYS B 1 115 ? -21.891 12.773 3.156 1 91.38 115 LYS B N 1
ATOM 3600 C CA . LYS B 1 115 ? -21.312 13.648 2.141 1 91.38 115 LYS B CA 1
ATOM 3601 C C . LYS B 1 115 ? -20.688 14.883 2.771 1 91.38 115 LYS B C 1
ATOM 3603 O O . LYS B 1 115 ? -21.172 15.383 3.793 1 91.38 115 LYS B O 1
ATOM 3608 N N . VAL B 1 116 ? -19.562 15.203 2.314 1 86 116 VAL B N 1
ATOM 3609 C CA . VAL B 1 116 ? -18.938 16.484 2.625 1 86 116 VAL B CA 1
ATOM 3610 C C . VAL B 1 116 ? -19.031 17.422 1.421 1 86 116 VAL B C 1
ATOM 3612 O O . VAL B 1 116 ? -18.406 17.172 0.39 1 86 116 VAL B O 1
ATOM 3615 N N . ARG B 1 117 ? -19.938 18.422 1.608 1 81.62 117 ARG B N 1
ATOM 3616 C CA . ARG B 1 117 ? -20.328 19.297 0.504 1 81.62 117 ARG B CA 1
ATOM 3617 C C . ARG B 1 117 ? -21.031 18.516 -0.594 1 81.62 117 ARG B C 1
ATOM 3619 O O . ARG B 1 117 ? -22.141 18 -0.385 1 81.62 117 ARG B O 1
ATOM 3626 N N . ASN B 1 118 ? -20.359 17.969 -1.657 1 83.75 118 ASN B N 1
ATOM 3627 C CA . ASN B 1 118 ? -21.031 17.234 -2.727 1 83.75 118 ASN B CA 1
ATOM 3628 C C . ASN B 1 118 ? -20.281 15.961 -3.09 1 83.75 118 ASN B C 1
ATOM 3630 O O . ASN B 1 118 ? -20.562 15.344 -4.113 1 83.75 118 ASN B O 1
ATOM 3634 N N . ALA B 1 119 ? -19.484 15.672 -2.211 1 89.81 119 ALA B N 1
ATOM 3635 C CA . ALA B 1 119 ? -18.703 14.477 -2.5 1 89.81 119 ALA B CA 1
ATOM 3636 C C . ALA B 1 119 ? -18.797 13.461 -1.359 1 89.81 119 ALA B C 1
ATOM 3638 O O . ALA B 1 119 ? -18.891 13.844 -0.19 1 89.81 119 ALA B O 1
ATOM 3639 N N . PHE B 1 120 ? -18.891 12.219 -1.667 1 92.94 120 PHE B N 1
ATOM 3640 C CA . PHE B 1 120 ? -18.938 11.164 -0.658 1 92.94 120 PHE B CA 1
ATOM 3641 C C . PHE B 1 120 ? -17.672 11.195 0.196 1 92.94 120 PHE B C 1
ATOM 3643 O O . PHE B 1 120 ? -16.547 11.18 -0.333 1 92.94 120 PHE B O 1
ATOM 3650 N N . GLU B 1 121 ? -17.797 11.203 1.471 1 92.81 121 GLU B N 1
ATOM 3651 C CA . GLU B 1 121 ? -16.672 11.281 2.412 1 92.81 121 GLU B CA 1
ATOM 3652 C C . GLU B 1 121 ? -15.742 10.086 2.27 1 92.81 121 GLU B C 1
ATOM 3654 O O . GLU B 1 121 ? -14.539 10.203 2.467 1 92.81 121 GLU B O 1
ATOM 3659 N N . VAL B 1 122 ? -16.312 8.977 1.868 1 93.69 122 VAL B N 1
ATOM 3660 C CA . VAL B 1 122 ? -15.562 7.727 1.81 1 93.69 122 VAL B CA 1
ATOM 3661 C C . VAL B 1 122 ? -14.461 7.836 0.762 1 93.69 122 VAL B C 1
ATOM 3663 O O . VAL B 1 122 ? -13.398 7.227 0.905 1 93.69 122 VAL B O 1
ATOM 3666 N N . ASN B 1 123 ? -14.648 8.602 -0.271 1 94.56 123 ASN B N 1
ATOM 3667 C CA . ASN B 1 123 ? -13.641 8.773 -1.312 1 94.56 123 ASN B CA 1
ATOM 3668 C C . ASN B 1 123 ? -12.398 9.477 -0.78 1 94.56 123 ASN B C 1
ATOM 3670 O O . ASN B 1 123 ? -11.273 9.07 -1.079 1 94.56 123 ASN B O 1
ATOM 3674 N N . ARG B 1 124 ? -12.617 10.461 -0.004 1 94.19 124 ARG B N 1
ATOM 3675 C CA . ARG B 1 124 ? -11.508 11.195 0.605 1 94.19 124 ARG B CA 1
ATOM 3676 C C . ARG B 1 124 ? -10.805 10.344 1.656 1 94.19 124 ARG B C 1
ATOM 3678 O O . ARG B 1 124 ? -9.578 10.312 1.713 1 94.19 124 ARG B O 1
ATOM 3685 N N . ARG B 1 125 ? -11.562 9.719 2.434 1 93.31 125 ARG B N 1
ATOM 3686 C CA . ARG B 1 125 ? -11.016 8.883 3.496 1 93.31 125 ARG B CA 1
ATOM 3687 C C . ARG B 1 125 ? -10.141 7.773 2.922 1 93.31 125 ARG B C 1
ATOM 3689 O O . ARG B 1 125 ? -9.008 7.578 3.365 1 93.31 125 ARG B O 1
ATOM 3696 N N . LEU B 1 126 ? -10.664 7.102 1.947 1 95.5 126 LEU B N 1
ATOM 3697 C CA . LEU B 1 126 ? -9.922 6 1.344 1 95.5 126 LEU B CA 1
ATOM 3698 C C . LEU B 1 126 ? -8.648 6.5 0.669 1 95.5 126 LEU B C 1
ATOM 3700 O O . LEU B 1 126 ? -7.594 5.871 0.784 1 95.5 126 LEU B O 1
ATOM 3704 N N . THR B 1 127 ? -8.773 7.559 -0.028 1 95.81 127 THR B N 1
ATOM 3705 C CA . THR B 1 127 ? -7.602 8.133 -0.687 1 95.81 127 THR B CA 1
ATOM 3706 C C . THR B 1 127 ? -6.527 8.484 0.336 1 95.81 127 THR B C 1
ATOM 3708 O O . THR B 1 127 ? -5.348 8.188 0.134 1 95.81 127 THR B O 1
ATOM 3711 N N . PHE B 1 128 ? -6.949 9.078 1.41 1 95 128 PHE B N 1
ATOM 3712 C CA . PHE B 1 128 ? -6.027 9.453 2.473 1 95 128 PHE B CA 1
ATOM 3713 C C . PHE B 1 128 ? -5.332 8.227 3.049 1 95 128 PHE B C 1
ATOM 3715 O O . PHE B 1 128 ? -4.102 8.203 3.168 1 95 128 PHE B O 1
ATOM 3722 N N . VAL B 1 129 ? -6.07 7.215 3.338 1 94.94 129 VAL B N 1
ATOM 3723 C CA . VAL B 1 129 ? -5.539 6.008 3.963 1 94.94 129 VAL B CA 1
ATOM 3724 C C . VAL B 1 129 ? -4.594 5.297 2.996 1 94.94 129 VAL B C 1
ATOM 3726 O O . VAL B 1 129 ? -3.514 4.852 3.389 1 94.94 129 VAL B O 1
ATOM 3729 N N . MET B 1 130 ? -5.004 5.211 1.738 1 96.38 130 MET B N 1
ATOM 3730 C CA . MET B 1 130 ? -4.172 4.555 0.735 1 96.38 130 MET B CA 1
ATOM 3731 C C . MET B 1 130 ? -2.855 5.301 0.545 1 96.38 130 MET B C 1
ATOM 3733 O O . MET B 1 130 ? -1.803 4.68 0.384 1 96.38 130 MET B O 1
ATOM 3737 N N . ARG B 1 131 ? -2.896 6.57 0.629 1 93.62 131 ARG B N 1
ATOM 3738 C CA . ARG B 1 131 ? -1.67 7.355 0.518 1 93.62 131 ARG B CA 1
ATOM 3739 C C . ARG B 1 131 ? -0.75 7.105 1.708 1 93.62 131 ARG B C 1
ATOM 3741 O O . ARG B 1 131 ? 0.472 7.051 1.554 1 93.62 131 ARG B O 1
ATOM 3748 N N . LEU B 1 132 ? -1.384 6.969 2.814 1 90.81 132 LEU B N 1
ATOM 3749 C CA . LEU B 1 132 ? -0.6 6.664 4.008 1 90.81 132 LEU B CA 1
ATOM 3750 C C . LEU B 1 132 ? 0.111 5.324 3.863 1 90.81 132 LEU B C 1
ATOM 3752 O O . LEU B 1 132 ? 1.197 5.129 4.414 1 90.81 132 LEU B O 1
ATOM 3756 N N . LEU B 1 133 ? -0.533 4.508 3.098 1 92.75 133 LEU B N 1
ATOM 3757 C CA . LEU B 1 133 ? 0.035 3.182 2.891 1 92.75 133 LEU B CA 1
ATOM 3758 C C . LEU B 1 133 ? 0.974 3.174 1.688 1 92.75 133 LEU B C 1
ATOM 3760 O O . LEU B 1 133 ? 1.49 2.121 1.306 1 92.75 133 LEU B O 1
ATOM 3764 N N . GLY B 1 134 ? 1.125 4.312 1.062 1 90.75 134 GLY B N 1
ATOM 3765 C CA . GLY B 1 134 ? 2.018 4.426 -0.081 1 90.75 134 GLY B CA 1
ATOM 3766 C C . GLY B 1 134 ? 1.366 4.02 -1.39 1 90.75 134 GLY B C 1
ATOM 3767 O O . GLY B 1 134 ? 2.057 3.723 -2.367 1 90.75 134 GLY B O 1
ATOM 3768 N N . VAL B 1 135 ? 0.074 3.963 -1.406 1 93.19 135 VAL B N 1
ATOM 3769 C CA . VAL B 1 135 ? -0.658 3.52 -2.588 1 93.19 135 VAL B CA 1
ATOM 3770 C C . VAL B 1 135 ? -1.237 4.727 -3.32 1 93.19 135 VAL B C 1
ATOM 3772 O O . VAL B 1 135 ? -1.936 5.547 -2.723 1 93.19 135 VAL B O 1
ATOM 3775 N N . GLY B 1 136 ? -0.913 4.848 -4.633 1 93.62 136 GLY B N 1
ATOM 3776 C CA . GLY B 1 136 ? -1.414 5.945 -5.445 1 93.62 136 GLY B CA 1
ATOM 3777 C C . GLY B 1 136 ? -2.658 5.582 -6.234 1 93.62 136 GLY B C 1
ATOM 3778 O O . GLY B 1 136 ? -3.357 4.625 -5.898 1 93.62 136 GLY B O 1
ATOM 3779 N N . LEU B 1 137 ? -2.904 6.363 -7.211 1 94.06 137 LEU B N 1
ATOM 3780 C CA . LEU B 1 137 ? -4.129 6.227 -7.992 1 94.06 137 LEU B CA 1
ATOM 3781 C C . LEU B 1 137 ? -4.207 4.848 -8.641 1 94.06 137 LEU B C 1
ATOM 3783 O O . LEU B 1 137 ? -5.238 4.176 -8.555 1 94.06 137 LEU B O 1
ATOM 3787 N N . SER B 1 138 ? -3.152 4.434 -9.258 1 91.94 138 SER B N 1
ATOM 3788 C CA . SER B 1 138 ? -3.141 3.131 -9.914 1 91.94 138 SER B CA 1
ATOM 3789 C C . SER B 1 138 ? -3.404 2.008 -8.922 1 91.94 138 SER B C 1
ATOM 3791 O O . SER B 1 138 ? -4.16 1.076 -9.211 1 91.94 138 SER B O 1
ATOM 3793 N N . GLY B 1 139 ? -2.738 2.09 -7.777 1 93 139 GLY B N 1
ATOM 3794 C CA . GLY B 1 139 ? -2.957 1.098 -6.738 1 93 139 GLY B CA 1
ATOM 3795 C C . GLY B 1 139 ? -4.383 1.077 -6.223 1 93 139 GLY B C 1
ATOM 3796 O O . GLY B 1 139 ? -4.945 0.008 -5.977 1 93 139 GLY B O 1
ATOM 3797 N N . ILE B 1 140 ? -4.965 2.24 -6.16 1 95.19 140 ILE B N 1
ATOM 3798 C CA . ILE B 1 140 ? -6.348 2.357 -5.707 1 95.19 140 ILE B CA 1
ATOM 3799 C C . ILE B 1 140 ? -7.277 1.684 -6.715 1 95.19 140 ILE B C 1
ATOM 3801 O O . ILE B 1 140 ? -8.195 0.952 -6.328 1 95.19 140 ILE B O 1
ATOM 3805 N N . ASN B 1 141 ? -7.023 1.977 -7.891 1 92.94 141 ASN B N 1
ATOM 3806 C CA . ASN B 1 141 ? -7.883 1.406 -8.922 1 92.94 141 ASN B CA 1
ATOM 3807 C C . ASN B 1 141 ? -7.711 -0.106 -9.023 1 92.94 141 ASN B C 1
ATOM 3809 O O . ASN B 1 141 ? -8.672 -0.828 -9.289 1 92.94 141 ASN B O 1
ATOM 3813 N N . ILE B 1 142 ? -6.555 -0.617 -8.82 1 91.81 142 ILE B N 1
ATOM 3814 C CA . ILE B 1 142 ? -6.336 -2.059 -8.75 1 91.81 142 ILE B CA 1
ATOM 3815 C C . ILE B 1 142 ? -7.105 -2.639 -7.566 1 91.81 142 ILE B C 1
ATOM 3817 O O . ILE B 1 142 ? -7.766 -3.674 -7.691 1 91.81 142 ILE B O 1
ATOM 3821 N N . PHE B 1 143 ? -6.949 -1.936 -6.488 1 94.12 143 PHE B N 1
ATOM 3822 C CA . PHE B 1 143 ? -7.672 -2.354 -5.293 1 94.12 143 PHE B CA 1
ATOM 3823 C C . PHE B 1 143 ? -9.164 -2.457 -5.574 1 94.12 143 PHE B C 1
ATOM 3825 O O . PHE B 1 143 ? -9.789 -3.473 -5.262 1 94.12 143 PHE B O 1
ATOM 3832 N N . CYS B 1 144 ? -9.727 -1.486 -6.176 1 91.44 144 CYS B N 1
ATOM 3833 C CA . CYS B 1 144 ? -11.148 -1.44 -6.484 1 91.44 144 CYS B CA 1
ATOM 3834 C C . CYS B 1 144 ? -11.539 -2.562 -7.438 1 91.44 144 CYS B C 1
ATOM 3836 O O . CYS B 1 144 ? -12.555 -3.23 -7.238 1 91.44 144 CYS B O 1
ATOM 3838 N N . ALA B 1 145 ? -10.758 -2.699 -8.391 1 88.69 145 ALA B N 1
ATOM 3839 C CA . ALA B 1 145 ? -11.047 -3.721 -9.391 1 88.69 145 ALA B CA 1
ATOM 3840 C C . ALA B 1 145 ? -11.008 -5.117 -8.781 1 88.69 145 ALA B C 1
ATOM 3842 O O . ALA B 1 145 ? -11.922 -5.918 -8.992 1 88.69 145 ALA B O 1
ATOM 3843 N N . MET B 1 146 ? -10.047 -5.391 -8.008 1 89.81 146 MET B N 1
ATOM 3844 C CA . MET B 1 146 ? -9.852 -6.73 -7.461 1 89.81 146 MET B CA 1
ATOM 3845 C C . MET B 1 146 ? -10.852 -7.008 -6.34 1 89.81 146 MET B C 1
ATOM 3847 O O . MET B 1 146 ? -11.242 -8.156 -6.121 1 89.81 146 MET B O 1
ATOM 3851 N N . MET B 1 147 ? -11.258 -5.977 -5.684 1 92.31 147 MET B N 1
ATOM 3852 C CA . MET B 1 147 ? -12.242 -6.125 -4.617 1 92.31 147 MET B CA 1
ATOM 3853 C C . MET B 1 147 ? -13.656 -6.051 -5.176 1 92.31 147 MET B C 1
ATOM 3855 O O . MET B 1 147 ? -14.633 -6.254 -4.441 1 92.31 147 MET B O 1
ATOM 3859 N N . ASP B 1 148 ? -13.789 -5.691 -6.402 1 88.62 148 ASP B N 1
ATOM 3860 C CA . ASP B 1 148 ? -15.086 -5.543 -7.051 1 88.62 148 ASP B CA 1
ATOM 3861 C C . ASP B 1 148 ? -15.914 -4.449 -6.379 1 88.62 148 ASP B C 1
ATOM 3863 O O . ASP B 1 148 ? -17.094 -4.656 -6.062 1 88.62 148 ASP B O 1
ATOM 3867 N N . LEU B 1 149 ? -15.273 -3.324 -6.125 1 90.31 149 LEU B N 1
ATOM 3868 C CA . LEU B 1 149 ? -15.922 -2.213 -5.434 1 90.31 149 LEU B CA 1
ATOM 3869 C C . LEU B 1 149 ? -16.438 -1.178 -6.434 1 90.31 149 LEU B C 1
ATOM 3871 O O . LEU B 1 149 ? -17.141 -0.243 -6.055 1 90.31 149 LEU B O 1
ATOM 3875 N N . GLY B 1 150 ? -16.156 -1.377 -7.684 1 81.62 150 GLY B N 1
ATOM 3876 C CA . GLY B 1 150 ? -16.562 -0.382 -8.664 1 81.62 150 GLY B CA 1
ATOM 3877 C C . GLY B 1 150 ? -15.398 0.101 -9.523 1 81.62 150 GLY B C 1
ATOM 3878 O O . GLY B 1 150 ? -14.352 -0.544 -9.586 1 81.62 150 GLY B O 1
ATOM 3879 N N . PRO B 1 151 ? -15.609 1.206 -10.172 1 82.38 151 PRO B N 1
ATOM 3880 C CA . PRO B 1 151 ? -14.625 1.665 -11.156 1 82.38 151 PRO B CA 1
ATOM 3881 C C . PRO B 1 151 ? -13.438 2.375 -10.516 1 82.38 151 PRO B C 1
ATOM 3883 O O . PRO B 1 151 ? -12.406 2.562 -11.164 1 82.38 151 PRO B O 1
ATOM 3886 N N . GLY B 1 152 ? -13.484 2.691 -9.281 1 89.38 152 GLY B N 1
ATOM 3887 C CA . GLY B 1 152 ? -12.391 3.424 -8.656 1 89.38 152 GLY B CA 1
ATOM 3888 C C . GLY B 1 152 ? -12.5 4.926 -8.844 1 89.38 152 GLY B C 1
ATOM 3889 O O . GLY B 1 152 ? -13.594 5.48 -8.844 1 89.38 152 GLY B O 1
ATOM 3890 N N . LEU B 1 153 ? -11.344 5.578 -8.883 1 93.19 153 LEU B N 1
ATOM 3891 C CA . LEU B 1 153 ? -11.297 7.035 -8.977 1 93.19 153 LEU B CA 1
ATOM 3892 C C . LEU B 1 153 ? -10.75 7.473 -10.328 1 93.19 153 LEU B C 1
ATOM 3894 O O . LEU B 1 153 ? -9.82 6.855 -10.859 1 93.19 153 LEU B O 1
ATOM 3898 N N . SER B 1 154 ? -11.398 8.516 -10.828 1 92 154 SER B N 1
ATOM 3899 C CA . SER B 1 154 ? -10.828 9.164 -12 1 92 154 SER B CA 1
ATOM 3900 C C . SER B 1 154 ? -9.578 9.961 -11.641 1 92 154 SER B C 1
ATOM 3902 O O . SER B 1 154 ? -9.352 10.273 -10.477 1 92 154 SER B O 1
ATOM 3904 N N . LYS B 1 155 ? -8.773 10.234 -12.68 1 92.12 155 LYS B N 1
ATOM 3905 C CA . LYS B 1 155 ? -7.57 11.023 -12.445 1 92.12 155 LYS B CA 1
ATOM 3906 C C . LYS B 1 155 ? -7.906 12.391 -11.875 1 92.12 155 LYS B C 1
ATOM 3908 O O . LYS B 1 155 ? -7.309 12.82 -10.883 1 92.12 155 LYS B O 1
ATOM 3913 N N . SER B 1 156 ? -8.891 13.023 -12.398 1 90.44 156 SER B N 1
ATOM 3914 C CA . SER B 1 156 ? -9.297 14.344 -11.938 1 90.44 156 SER B CA 1
ATOM 3915 C C . SER B 1 156 ? -9.867 14.281 -10.523 1 90.44 156 SER B C 1
ATOM 3917 O O . SER B 1 156 ? -9.555 15.125 -9.688 1 90.44 156 SER B O 1
ATOM 3919 N N . GLY B 1 157 ? -10.664 13.32 -10.312 1 89.81 157 GLY B N 1
ATOM 3920 C CA . GLY B 1 157 ? -11.219 13.148 -8.984 1 89.81 157 GLY B CA 1
ATOM 3921 C C . GLY B 1 157 ? -10.172 12.875 -7.926 1 89.81 157 GLY B C 1
ATOM 3922 O O . GLY B 1 157 ? -10.219 13.445 -6.828 1 89.81 157 GLY B O 1
ATOM 3923 N N . TYR B 1 158 ? -9.211 12.125 -8.32 1 94.56 158 TYR B N 1
ATOM 3924 C CA . TYR B 1 158 ? -8.125 11.758 -7.414 1 94.56 158 TYR B CA 1
ATOM 3925 C C . TYR B 1 158 ? -7.305 12.984 -7.023 1 94.56 158 TYR B C 1
ATOM 3927 O O . TYR B 1 158 ? -7.047 13.219 -5.84 1 94.56 158 TYR B O 1
ATOM 3935 N N . TYR B 1 159 ? -6.949 13.766 -7.957 1 90.94 159 TYR B N 1
ATOM 3936 C CA . TYR B 1 159 ? -6.074 14.891 -7.664 1 90.94 159 TYR B CA 1
ATOM 3937 C C . TYR B 1 159 ? -6.84 16.016 -6.973 1 90.94 159 TYR B C 1
ATOM 3939 O O . TYR B 1 159 ? -6.277 16.75 -6.152 1 90.94 159 TYR B O 1
ATOM 3947 N N . SER B 1 160 ? -8.141 16.078 -7.238 1 90.94 160 SER B N 1
ATOM 3948 C CA . SER B 1 160 ? -8.969 17.016 -6.484 1 90.94 160 SER B CA 1
ATOM 3949 C C . SER B 1 160 ? -9.016 16.656 -5.004 1 90.94 160 SER B C 1
ATOM 3951 O O . SER B 1 160 ? -8.883 17.531 -4.141 1 90.94 160 SER B O 1
ATOM 3953 N N . ILE B 1 161 ? -9.141 15.406 -4.77 1 94.12 161 ILE B N 1
ATOM 3954 C CA . ILE B 1 161 ? -9.156 14.922 -3.393 1 94.12 161 ILE B CA 1
ATOM 3955 C C . ILE B 1 161 ? -7.793 15.148 -2.748 1 94.12 161 ILE B C 1
ATOM 3957 O O . ILE B 1 161 ? -7.711 15.609 -1.604 1 94.12 161 ILE B O 1
ATOM 3961 N N . LEU B 1 162 ? -6.762 14.922 -3.486 1 93.19 162 LEU B N 1
ATOM 3962 C CA . LEU B 1 162 ? -5.41 15.078 -2.965 1 93.19 162 LEU B CA 1
ATOM 3963 C C . LEU B 1 162 ? -5.141 16.531 -2.596 1 93.19 162 LEU B C 1
ATOM 3965 O O . LEU B 1 162 ? -4.488 16.812 -1.587 1 93.19 162 LEU B O 1
ATOM 3969 N N . ASP B 1 163 ? -5.645 17.375 -3.395 1 89.06 163 ASP B N 1
ATOM 3970 C CA . ASP B 1 163 ? -5.484 18.797 -3.109 1 89.06 163 ASP B CA 1
ATOM 3971 C C . ASP B 1 163 ? -6.152 19.172 -1.791 1 89.06 163 ASP B C 1
ATOM 3973 O O . ASP B 1 163 ? -5.574 19.891 -0.977 1 89.06 163 ASP B O 1
ATOM 3977 N N . THR B 1 164 ? -7.332 18.656 -1.642 1 91.12 164 THR B N 1
ATOM 3978 C CA . THR B 1 164 ? -8.062 18.922 -0.409 1 91.12 164 THR B CA 1
ATOM 3979 C C . THR B 1 164 ? -7.316 18.359 0.797 1 91.12 164 THR B C 1
ATOM 3981 O O . THR B 1 164 ? -7.195 19.031 1.826 1 91.12 164 THR B O 1
ATOM 3984 N N . ILE B 1 165 ? -6.789 17.188 0.662 1 92.19 165 ILE B N 1
ATOM 3985 C CA . ILE B 1 165 ? -6.039 16.547 1.733 1 92.19 165 ILE B CA 1
ATOM 3986 C C . ILE B 1 165 ? -4.766 17.344 2.023 1 92.19 165 ILE B C 1
ATOM 3988 O O . ILE B 1 165 ? -4.406 17.547 3.184 1 92.19 165 ILE B O 1
ATOM 3992 N N . HIS B 1 166 ? -4.148 17.797 0.996 1 90.12 166 HIS B N 1
ATOM 3993 C CA . HIS B 1 166 ? -2.91 18.547 1.131 1 90.12 166 HIS B CA 1
ATOM 3994 C C . HIS B 1 166 ? -3.131 19.828 1.931 1 90.12 166 HIS B C 1
ATOM 3996 O O . HIS B 1 166 ? -2.342 20.141 2.822 1 90.12 166 HIS B O 1
ATOM 4002 N N . ILE B 1 167 ? -4.176 20.484 1.614 1 89.75 167 ILE B N 1
ATOM 4003 C CA . ILE B 1 167 ? -4.5 21.734 2.301 1 89.75 167 ILE B CA 1
ATOM 4004 C C . ILE B 1 167 ? -4.75 21.453 3.781 1 89.75 167 ILE B C 1
ATOM 4006 O O . ILE B 1 167 ? -4.238 22.172 4.648 1 89.75 167 ILE B O 1
ATOM 4010 N N . ALA B 1 168 ? -5.492 20.422 4.059 1 90.31 168 ALA B N 1
ATOM 4011 C CA . ALA B 1 168 ? -5.797 20.062 5.438 1 90.31 168 ALA B CA 1
ATOM 4012 C C . ALA B 1 168 ? -4.531 19.656 6.191 1 90.31 168 ALA B C 1
ATOM 4014 O O . ALA B 1 168 ? -4.309 20.094 7.32 1 90.31 168 ALA B O 1
ATOM 4015 N N . VAL B 1 169 ? -3.699 18.891 5.562 1 89.88 169 VAL B N 1
ATOM 4016 C CA . VAL B 1 169 ? -2.482 18.391 6.191 1 89.88 169 VAL B CA 1
ATOM 4017 C C . VAL B 1 169 ? -1.521 19.547 6.449 1 89.88 169 VAL B C 1
ATOM 4019 O O . VAL B 1 169 ? -0.879 19.609 7.5 1 89.88 169 VAL B O 1
ATOM 4022 N N . LYS B 1 170 ? -1.438 20.422 5.504 1 88.88 170 LYS B N 1
ATOM 4023 C CA . LYS B 1 170 ? -0.567 21.594 5.648 1 88.88 170 LYS B CA 1
ATOM 4024 C C . LYS B 1 170 ? -0.995 22.453 6.836 1 88.88 170 LYS B C 1
ATOM 4026 O O . LYS B 1 170 ? -0.154 22.906 7.609 1 88.88 170 LYS B O 1
ATOM 4031 N N . SER B 1 171 ? -2.252 22.609 6.969 1 91.06 171 SER B N 1
ATOM 4032 C CA . SER B 1 171 ? -2.775 23.422 8.07 1 91.06 171 SER B CA 1
ATOM 4033 C C . SER B 1 171 ? -2.479 22.766 9.414 1 91.06 171 SER B C 1
ATOM 4035 O O . SER B 1 171 ? -2.057 23.438 10.359 1 91.06 171 SER B O 1
ATOM 4037 N N . VAL B 1 172 ? -2.646 21.516 9.484 1 90.19 172 VAL B N 1
ATOM 4038 C CA . VAL B 1 172 ? -2.379 20.797 10.727 1 90.19 172 VAL B CA 1
ATOM 4039 C C . VAL B 1 172 ? -0.879 20.797 11.016 1 90.19 172 VAL B C 1
ATOM 4041 O O . VAL B 1 172 ? -0.462 20.969 12.156 1 90.19 172 VAL B O 1
ATOM 4044 N N . ALA B 1 173 ? -0.104 20.594 9.977 1 91.31 173 ALA B N 1
ATOM 4045 C CA . ALA B 1 173 ? 1.349 20.578 10.125 1 91.31 173 ALA B CA 1
ATOM 4046 C C . ALA B 1 173 ? 1.854 21.906 10.695 1 91.31 173 ALA B C 1
ATOM 4048 O O . ALA B 1 173 ? 2.713 21.922 11.578 1 91.31 173 ALA B O 1
ATOM 4049 N N . LYS B 1 174 ? 1.298 22.984 10.25 1 89.88 174 LYS B N 1
ATOM 4050 C CA . LYS B 1 174 ? 1.708 24.297 10.727 1 89.88 174 LYS B CA 1
ATOM 4051 C C . LYS B 1 174 ? 1.465 24.438 12.227 1 89.88 174 LYS B C 1
ATOM 4053 O O . LYS B 1 174 ? 2.32 24.953 12.961 1 89.88 174 LYS B O 1
ATOM 4058 N N . VAL B 1 175 ? 0.371 23.938 12.633 1 91.06 175 VAL B N 1
ATOM 4059 C CA . VAL B 1 175 ? 0.036 24.016 14.055 1 91.06 175 VAL B CA 1
ATOM 4060 C C . VAL B 1 175 ? 0.994 23.125 14.852 1 91.06 175 VAL B C 1
ATOM 4062 O O . VAL B 1 175 ? 1.48 23.531 15.914 1 91.06 175 VAL B O 1
ATOM 4065 N N . LEU B 1 176 ? 1.286 22.047 14.344 1 90.81 176 LEU B N 1
ATOM 4066 C CA . LEU B 1 176 ? 2.17 21.109 15.023 1 90.81 176 LEU B CA 1
ATOM 4067 C C . LEU B 1 176 ? 3.6 21.641 15.07 1 90.81 176 LEU B C 1
ATOM 4069 O O . LEU B 1 176 ? 4.305 21.469 16.062 1 90.81 176 LEU B O 1
ATOM 4073 N N . PHE B 1 177 ? 4.02 22.266 14.016 1 94 177 PHE B N 1
ATOM 4074 C CA . PHE B 1 177 ? 5.352 22.859 13.984 1 94 177 PHE B CA 1
ATOM 4075 C C . PHE B 1 177 ? 5.48 23.969 15.016 1 94 177 PHE B C 1
ATOM 4077 O O . PHE B 1 177 ? 6.5 24.062 15.711 1 94 177 PHE B O 1
ATOM 4084 N N . ARG B 1 178 ? 4.477 24.719 15.172 1 93.56 178 ARG B N 1
ATOM 4085 C CA . ARG B 1 178 ? 4.484 25.797 16.156 1 93.56 178 ARG B CA 1
ATOM 4086 C C . ARG B 1 178 ? 4.555 25.234 17.578 1 93.56 178 ARG B C 1
ATOM 4088 O O . ARG B 1 178 ? 5.316 25.734 18.406 1 93.56 178 ARG B O 1
ATOM 4095 N N . LYS B 1 179 ? 3.777 24.219 17.734 1 92.69 179 LYS B N 1
ATOM 4096 C CA . LYS B 1 179 ? 3.818 23.578 19.047 1 92.69 179 LYS B CA 1
ATOM 4097 C C . LYS B 1 179 ? 5.195 22.984 19.328 1 92.69 179 LYS B C 1
ATOM 4099 O O . LYS B 1 179 ? 5.711 23.078 20.438 1 92.69 179 LYS B O 1
ATOM 4104 N N . ALA B 1 180 ? 5.715 22.359 18.328 1 93.56 180 ALA B N 1
ATOM 4105 C CA . ALA B 1 180 ? 7.047 21.781 18.469 1 93.56 180 ALA B CA 1
ATOM 4106 C C . ALA B 1 180 ? 8.094 22.844 18.75 1 93.56 180 ALA B C 1
ATOM 4108 O O . ALA B 1 180 ? 8.984 22.641 19.578 1 93.56 180 ALA B O 1
ATOM 4109 N N . ALA B 1 181 ? 8.008 23.953 18.125 1 94.94 181 ALA B N 1
ATOM 4110 C CA . ALA B 1 181 ? 8.93 25.062 18.328 1 94.94 181 ALA B CA 1
ATOM 4111 C C . ALA B 1 181 ? 8.812 25.609 19.75 1 94.94 181 ALA B C 1
ATOM 4113 O O . ALA B 1 181 ? 9.828 25.922 20.391 1 94.94 181 ALA B O 1
ATOM 4114 N N . GLN B 1 182 ? 7.605 25.656 20.203 1 94.88 182 GLN B N 1
ATOM 4115 C CA . GLN B 1 182 ? 7.391 26.141 21.562 1 94.88 182 GLN B CA 1
ATOM 4116 C C . GLN B 1 182 ? 7.98 25.172 22.578 1 94.88 182 GLN B C 1
ATOM 4118 O O . GLN B 1 182 ? 8.586 25.594 23.562 1 94.88 182 GLN B O 1
ATOM 4123 N N . GLU B 1 183 ? 7.812 23.969 22.297 1 94.56 183 GLU B N 1
ATOM 4124 C CA . GLU B 1 183 ? 8.406 22.953 23.172 1 94.56 183 GLU B CA 1
ATOM 4125 C C . GLU B 1 183 ? 9.93 23.031 23.156 1 94.56 183 GLU B C 1
ATOM 4127 O O . GLU B 1 183 ? 10.578 22.906 24.188 1 94.56 183 GLU B O 1
ATOM 4132 N N . GLU B 1 184 ? 10.445 23.234 22.016 1 95.06 184 GLU B N 1
ATOM 4133 C CA . GLU B 1 184 ? 11.898 23.375 21.875 1 95.06 184 GLU B CA 1
ATOM 4134 C C . GLU B 1 184 ? 12.414 24.609 22.609 1 95.06 184 GLU B C 1
ATOM 4136 O O . GLU B 1 184 ? 13.477 24.578 23.219 1 95.06 184 GLU B O 1
ATOM 4141 N N . LYS B 1 185 ? 11.648 25.625 22.578 1 94.75 185 LYS B N 1
ATOM 4142 C CA . LYS B 1 185 ? 11.977 26.859 23.281 1 94.75 185 LYS B CA 1
ATOM 4143 C C . LYS B 1 185 ? 12.062 26.609 24.797 1 94.75 185 LYS B C 1
ATOM 4145 O O . LYS B 1 185 ? 13.008 27.047 25.438 1 94.75 185 LYS B O 1
ATOM 4150 N N . LYS B 1 186 ? 11.109 25.984 25.234 1 94.81 186 LYS B N 1
ATOM 4151 C CA . LYS B 1 186 ? 11.07 25.703 26.656 1 94.81 186 LYS B CA 1
ATOM 4152 C C . LYS B 1 186 ? 12.242 24.828 27.078 1 94.81 186 LYS B C 1
ATOM 4154 O O . LYS B 1 186 ? 12.875 25.078 28.109 1 94.81 186 LYS B O 1
ATOM 4159 N N . ALA B 1 187 ? 12.508 23.875 26.328 1 94.94 187 ALA B N 1
ATOM 4160 C CA . ALA B 1 187 ? 13.625 22.984 26.609 1 94.94 187 ALA B CA 1
ATOM 4161 C C . ALA B 1 187 ? 14.953 23.734 26.531 1 94.94 187 ALA B C 1
ATOM 4163 O O . ALA B 1 187 ? 15.859 23.5 27.328 1 94.94 187 ALA B O 1
ATOM 4164 N N . ASN B 1 188 ? 15.062 24.531 25.594 1 93.75 188 ASN B N 1
ATOM 4165 C CA . ASN B 1 188 ? 16.25 25.359 25.406 1 93.75 188 ASN B CA 1
ATOM 4166 C C . ASN B 1 188 ? 16.484 26.266 26.609 1 93.75 188 ASN B C 1
ATOM 4168 O O . ASN B 1 188 ? 17.625 26.422 27.062 1 93.75 188 ASN B O 1
ATOM 4172 N N . GLU B 1 189 ? 15.453 26.797 27.109 1 94 189 GLU B N 1
ATOM 4173 C CA . GLU B 1 189 ? 15.516 27.641 28.297 1 94 189 GLU B CA 1
ATOM 4174 C C . GLU B 1 189 ? 15.953 26.844 29.531 1 94 189 GLU B C 1
ATOM 4176 O O . GLU B 1 189 ? 16.734 27.344 30.344 1 94 189 GLU B O 1
ATOM 4181 N N . GLN B 1 190 ? 15.508 25.734 29.594 1 94.56 190 GLN B N 1
ATOM 4182 C CA . GLN B 1 190 ? 15.844 24.859 30.719 1 94.56 190 GLN B CA 1
ATOM 4183 C C . GLN B 1 190 ? 17.328 24.5 30.703 1 94.56 190 GLN B C 1
ATOM 4185 O O . GLN B 1 190 ? 17.922 24.266 31.75 1 94.56 190 GLN B O 1
ATOM 4190 N N . GLU B 1 191 ? 17.859 24.438 29.578 1 92.62 191 GLU B N 1
ATOM 4191 C CA . GLU B 1 191 ? 19.281 24.094 29.438 1 92.62 191 GLU B CA 1
ATOM 4192 C C . GLU B 1 191 ? 20.172 25.312 29.609 1 92.62 191 GLU B C 1
ATOM 4194 O O . GLU B 1 191 ? 21.391 25.219 29.484 1 92.62 191 GLU B O 1
ATOM 4199 N N . GLY B 1 192 ? 19.609 26.484 29.812 1 91.56 192 GLY B N 1
ATOM 4200 C CA . GLY B 1 192 ? 20.359 27.688 30.109 1 91.56 192 GLY B CA 1
ATOM 4201 C C . GLY B 1 192 ? 20.641 28.547 28.891 1 91.56 192 GLY B C 1
ATOM 4202 O O . GLY B 1 192 ? 21.469 29.453 28.938 1 91.56 192 GLY B O 1
ATOM 4203 N N . ASN B 1 193 ? 20.016 28.219 27.875 1 91.62 193 ASN B N 1
ATOM 4204 C CA . ASN B 1 193 ? 20.203 28.984 26.641 1 91.62 193 ASN B CA 1
ATOM 4205 C C . ASN B 1 193 ? 19.109 30.016 26.453 1 91.62 193 ASN B C 1
ATOM 4207 O O . ASN B 1 193 ? 18.125 30.031 27.203 1 91.62 193 ASN B O 1
ATOM 4211 N N . ILE B 1 194 ? 19.406 30.906 25.531 1 92.62 194 ILE B N 1
ATOM 4212 C CA . ILE B 1 194 ? 18.375 31.875 25.172 1 92.62 194 ILE B CA 1
ATOM 4213 C C . ILE B 1 194 ? 17.188 31.141 24.547 1 92.62 194 ILE B C 1
ATOM 4215 O O . ILE B 1 194 ? 17.344 30.359 23.609 1 92.62 194 ILE B O 1
ATOM 4219 N N . ALA B 1 195 ? 16.031 31.391 25 1 91.94 195 ALA B N 1
ATOM 4220 C CA . ALA B 1 195 ? 14.82 30.641 24.688 1 91.94 195 ALA B CA 1
ATOM 4221 C C . ALA B 1 195 ? 14.531 30.672 23.188 1 91.94 195 ALA B C 1
ATOM 4223 O O . ALA B 1 195 ? 14.203 29.641 22.594 1 91.94 195 ALA B O 1
ATOM 4224 N N . ASP B 1 196 ? 14.703 31.812 22.594 1 93.69 196 ASP B N 1
ATOM 4225 C CA . ASP B 1 196 ? 14.273 31.984 21.203 1 93.69 196 ASP B CA 1
ATOM 4226 C C . ASP B 1 196 ? 15.406 31.656 20.234 1 93.69 196 ASP B C 1
ATOM 4228 O O . ASP B 1 196 ? 15.266 31.844 19.031 1 93.69 196 ASP B O 1
ATOM 4232 N N . GLU B 1 197 ? 16.562 31.188 20.75 1 95.69 197 GLU B N 1
ATOM 4233 C CA . GLU B 1 197 ? 17.688 30.75 19.922 1 95.69 197 GLU B CA 1
ATOM 4234 C C . GLU B 1 197 ? 17.922 29.25 20.062 1 95.69 197 GLU B C 1
ATOM 4236 O O . GLU B 1 197 ? 18.688 28.812 20.906 1 95.69 197 GLU B O 1
ATOM 4241 N N . ILE B 1 198 ? 17.328 28.578 19.094 1 95.38 198 ILE B N 1
ATOM 4242 C CA . ILE B 1 198 ? 17.281 27.125 19.297 1 95.38 198 ILE B CA 1
ATOM 4243 C C . ILE B 1 198 ? 18.281 26.438 18.359 1 95.38 198 ILE B C 1
ATOM 4245 O O . ILE B 1 198 ? 18.781 27.062 17.422 1 95.38 198 ILE B O 1
ATOM 4249 N N . THR B 1 199 ? 18.531 25.203 18.703 1 93.44 199 THR B N 1
ATOM 4250 C CA . THR B 1 199 ? 19.406 24.328 17.922 1 93.44 199 THR B CA 1
ATOM 4251 C C . THR B 1 199 ? 18.594 23.344 17.094 1 93.44 199 THR B C 1
ATOM 4253 O O . THR B 1 199 ? 17.688 22.688 17.609 1 93.44 199 THR B O 1
ATOM 4256 N N . VAL B 1 200 ? 18.922 23.297 15.797 1 93 200 VAL B N 1
ATOM 4257 C CA . VAL B 1 200 ? 18.172 22.406 14.93 1 93 200 VAL B CA 1
ATOM 4258 C C . VAL B 1 200 ? 19.125 21.516 14.125 1 93 200 VAL B C 1
ATOM 4260 O O . VAL B 1 200 ? 20.266 21.906 13.867 1 93 200 VAL B O 1
ATOM 4263 N N . SER B 1 201 ? 18.656 20.328 13.844 1 89.56 201 SER B N 1
ATOM 4264 C CA . SER B 1 201 ? 19.344 19.422 12.922 1 89.56 201 SER B CA 1
ATOM 4265 C C . SER B 1 201 ? 18.578 19.328 11.594 1 89.56 201 SER B C 1
ATOM 4267 O O . SER B 1 201 ? 17.359 19.25 11.578 1 89.56 201 SER B O 1
ATOM 4269 N N . GLY B 1 202 ? 19.344 19.453 10.492 1 85.62 202 GLY B N 1
ATOM 4270 C CA . GLY B 1 202 ? 18.703 19.422 9.188 1 85.62 202 GLY B CA 1
ATOM 4271 C C . GLY B 1 202 ? 19.141 18.234 8.336 1 85.62 202 GLY B C 1
ATOM 4272 O O . GLY B 1 202 ? 20.297 17.812 8.398 1 85.62 202 GLY B O 1
ATOM 4273 N N . ASP B 1 203 ? 18.156 17.609 7.625 1 82.38 203 ASP B N 1
ATOM 4274 C CA . ASP B 1 203 ? 18.453 16.547 6.684 1 82.38 203 ASP B CA 1
ATOM 4275 C C . ASP B 1 203 ? 17.516 16.578 5.484 1 82.38 203 ASP B C 1
ATOM 4277 O O . ASP B 1 203 ? 16.359 16.984 5.609 1 82.38 203 ASP B O 1
ATOM 4281 N N . GLY B 1 204 ? 18.141 16.281 4.352 1 78.31 204 GLY B N 1
ATOM 4282 C CA . GLY B 1 204 ? 17.344 16.25 3.125 1 78.31 204 GLY B CA 1
ATOM 4283 C C . GLY B 1 204 ? 17.156 14.852 2.578 1 78.31 204 GLY B C 1
ATOM 4284 O O . GLY B 1 204 ? 17.953 13.945 2.869 1 78.31 204 GLY B O 1
ATOM 4285 N N . SER B 1 205 ? 16.031 14.641 2.004 1 77.38 205 SER B N 1
ATOM 4286 C CA . SER B 1 205 ? 15.734 13.406 1.287 1 77.38 205 SER B CA 1
ATOM 4287 C C . SER B 1 205 ? 15.289 13.688 -0.144 1 77.38 205 SER B C 1
ATOM 4289 O O . SER B 1 205 ? 14.625 14.688 -0.406 1 77.38 205 SER B O 1
ATOM 4291 N N . TRP B 1 206 ? 15.75 12.727 -0.997 1 75.06 206 TRP B N 1
ATOM 4292 C CA . TRP B 1 206 ? 15.484 12.914 -2.42 1 75.06 206 TRP B CA 1
ATOM 4293 C C . TRP B 1 206 ? 14.609 11.797 -2.963 1 75.06 206 TRP B C 1
ATOM 4295 O O . TRP B 1 206 ? 14.57 10.695 -2.398 1 75.06 206 TRP B O 1
ATOM 4305 N N . ALA B 1 207 ? 13.812 12.078 -3.971 1 67.81 207 ALA B N 1
ATOM 4306 C CA . ALA B 1 207 ? 12.938 11.086 -4.605 1 67.81 207 ALA B CA 1
ATOM 4307 C C . ALA B 1 207 ? 13.75 9.969 -5.246 1 67.81 207 ALA B C 1
ATOM 4309 O O . ALA B 1 207 ? 13.367 8.797 -5.184 1 67.81 207 ALA B O 1
ATOM 4310 N N . LYS B 1 208 ? 14.719 10.258 -6.07 1 59.56 208 LYS B N 1
ATOM 4311 C CA . LYS B 1 208 ? 15.602 9.273 -6.695 1 59.56 208 LYS B CA 1
ATOM 4312 C C . LYS B 1 208 ? 17 9.336 -6.094 1 59.56 208 LYS B C 1
ATOM 4314 O O . LYS B 1 208 ? 17.484 10.414 -5.754 1 59.56 208 LYS B O 1
ATOM 4319 N N . ARG B 1 209 ? 17.344 8.008 -5.82 1 54.19 209 ARG B N 1
ATOM 4320 C CA . ARG B 1 209 ? 18.719 7.938 -5.344 1 54.19 209 ARG B CA 1
ATOM 4321 C C . ARG B 1 209 ? 19.688 8.461 -6.395 1 54.19 209 ARG B C 1
ATOM 4323 O O . ARG B 1 209 ? 19.5 8.234 -7.59 1 54.19 209 ARG B O 1
ATOM 4330 N N . GLY B 1 210 ? 20.5 9.422 -6.098 1 53.53 210 GLY B N 1
ATOM 4331 C CA . GLY B 1 210 ? 21.531 9.984 -6.941 1 53.53 210 GLY B CA 1
ATOM 4332 C C . GLY B 1 210 ? 21.438 11.492 -7.086 1 53.53 210 GLY B C 1
ATOM 4333 O O . GLY B 1 210 ? 20.562 12.117 -6.5 1 53.53 210 GLY B O 1
ATOM 4334 N N . PHE B 1 211 ? 22.375 12.008 -7.645 1 55.94 211 PHE B N 1
ATOM 4335 C CA . PHE B 1 211 ? 22.578 13.438 -7.789 1 55.94 211 PHE B CA 1
ATOM 4336 C C . PHE B 1 211 ? 21.688 14.016 -8.875 1 55.94 211 PHE B C 1
ATOM 4338 O O . PHE B 1 211 ? 21.891 15.141 -9.336 1 55.94 211 PHE B O 1
ATOM 4345 N N . THR B 1 212 ? 20.5 13.211 -9.188 1 61.5 212 THR B N 1
ATOM 4346 C CA . THR B 1 212 ? 19.703 13.703 -10.305 1 61.5 212 THR B CA 1
ATOM 4347 C C . THR B 1 212 ? 18.234 13.812 -9.906 1 61.5 212 THR B C 1
ATOM 4349 O O . THR B 1 212 ? 17.359 13.914 -10.766 1 61.5 212 THR B O 1
ATOM 4352 N N . SER B 1 213 ? 18 13.961 -8.648 1 72.81 213 SER B N 1
ATOM 4353 C CA . SER B 1 213 ? 16.609 13.984 -8.234 1 72.81 213 SER B CA 1
ATOM 4354 C C . SER B 1 213 ? 15.961 15.328 -8.562 1 72.81 213 SER B C 1
ATOM 4356 O O . SER B 1 213 ? 16.578 16.375 -8.406 1 72.81 213 SER B O 1
ATOM 4358 N N . LEU B 1 214 ? 14.75 15.297 -9.031 1 78.06 214 LEU B N 1
ATOM 4359 C CA . LEU B 1 214 ? 14 16.5 -9.391 1 78.06 214 LEU B CA 1
ATOM 4360 C C . LEU B 1 214 ? 13.25 17.047 -8.18 1 78.06 214 LEU B C 1
ATOM 4362 O O . LEU B 1 214 ? 12.812 18.203 -8.188 1 78.06 214 LEU B O 1
ATOM 4366 N N . LEU B 1 215 ? 13.102 16.219 -7.172 1 82.06 215 LEU B N 1
ATOM 4367 C CA . LEU B 1 215 ? 12.359 16.609 -5.98 1 82.06 215 LEU B CA 1
ATOM 4368 C C . LEU B 1 215 ? 13.156 16.297 -4.715 1 82.06 215 LEU B C 1
ATOM 4370 O O . LEU B 1 215 ? 13.797 15.258 -4.621 1 82.06 215 LEU B O 1
ATOM 4374 N N . GLY B 1 216 ? 13.148 17.312 -3.801 1 82.94 216 GLY B N 1
ATOM 4375 C CA . GLY B 1 216 ? 13.797 17.125 -2.508 1 82.94 216 GLY B CA 1
ATOM 4376 C C . GLY B 1 216 ? 12.961 17.656 -1.351 1 82.94 216 GLY B C 1
ATOM 4377 O O . GLY B 1 216 ? 12.18 18.594 -1.516 1 82.94 216 GLY B O 1
ATOM 4378 N N . ILE B 1 217 ? 13.07 16.906 -0.282 1 87.19 217 ILE B N 1
ATOM 4379 C CA . ILE B 1 217 ? 12.414 17.312 0.953 1 87.19 217 ILE B CA 1
ATOM 4380 C C . ILE B 1 217 ? 13.469 17.547 2.039 1 87.19 217 ILE B C 1
ATOM 4382 O O . ILE B 1 217 ? 14.383 16.734 2.211 1 87.19 217 ILE B O 1
ATOM 4386 N N . VAL B 1 218 ? 13.383 18.703 2.66 1 88.81 218 VAL B N 1
ATOM 4387 C CA . VAL B 1 218 ? 14.312 19.047 3.732 1 88.81 218 VAL B CA 1
ATOM 4388 C C . VAL B 1 218 ? 13.547 19.266 5.031 1 88.81 218 VAL B C 1
ATOM 4390 O O . VAL B 1 218 ? 12.492 19.906 5.039 1 88.81 218 VAL B O 1
ATOM 4393 N N . SER B 1 219 ? 14.055 18.625 6.086 1 92.12 219 SER B N 1
ATOM 4394 C CA . SER B 1 219 ? 13.406 18.766 7.383 1 92.12 219 SER B CA 1
ATOM 4395 C C . SER B 1 219 ? 14.367 19.281 8.438 1 92.12 219 SER B C 1
ATOM 4397 O O . SER B 1 219 ? 15.586 19.094 8.328 1 92.12 219 SER B O 1
ATOM 4399 N N . LEU B 1 220 ? 13.859 20.078 9.375 1 93.31 220 LEU B N 1
ATOM 4400 C CA . LEU B 1 220 ? 14.578 20.531 10.562 1 93.31 220 LEU B CA 1
ATOM 4401 C C . LEU B 1 220 ? 13.992 19.891 11.82 1 93.31 220 LEU B C 1
ATOM 4403 O O . LEU B 1 220 ? 12.773 19.875 12.008 1 93.31 220 LEU B O 1
ATOM 4407 N N . ILE B 1 221 ? 14.883 19.344 12.633 1 92.69 221 ILE B N 1
ATOM 4408 C CA . ILE B 1 221 ? 14.477 18.672 13.859 1 92.69 221 ILE B CA 1
ATOM 4409 C C . ILE B 1 221 ? 15.07 19.391 15.07 1 92.69 221 ILE B C 1
ATOM 4411 O O . ILE B 1 221 ? 16.25 19.766 15.062 1 92.69 221 ILE B O 1
ATOM 4415 N N . GLY B 1 222 ? 14.258 19.609 16.016 1 92.31 222 GLY B N 1
ATOM 4416 C CA . GLY B 1 222 ? 14.766 20.203 17.25 1 92.31 222 GLY B CA 1
ATOM 4417 C C . GLY B 1 222 ? 15.719 19.297 18 1 92.31 222 GLY B C 1
ATOM 4418 O O . GLY B 1 222 ? 15.508 18.094 18.078 1 92.31 222 GLY B O 1
ATOM 4419 N N . LYS B 1 223 ? 16.641 19.891 18.516 1 90.5 223 LYS B N 1
ATOM 4420 C CA . LYS B 1 223 ? 17.672 19.125 19.219 1 90.5 223 LYS B CA 1
ATOM 4421 C C . LYS B 1 223 ? 17.109 18.438 20.469 1 90.5 223 LYS B C 1
ATOM 4423 O O . LYS B 1 223 ? 17.406 17.266 20.719 1 90.5 223 LYS B O 1
ATOM 4428 N N . TYR B 1 224 ? 16.344 19.125 21.188 1 89.88 224 TYR B N 1
ATOM 4429 C CA . TYR B 1 224 ? 15.914 18.625 22.484 1 89.88 224 TYR B CA 1
ATOM 4430 C C . TYR B 1 224 ? 14.594 17.875 22.375 1 89.88 224 TYR B C 1
ATOM 4432 O O . TYR B 1 224 ? 14.438 16.797 22.969 1 89.88 224 TYR B O 1
ATOM 4440 N N . SER B 1 225 ? 13.664 18.469 21.641 1 85.81 225 SER B N 1
ATOM 4441 C CA . SER B 1 225 ? 12.344 17.859 21.516 1 85.81 225 SER B CA 1
ATOM 4442 C C . SER B 1 225 ? 12.375 16.656 20.578 1 85.81 225 SER B C 1
ATOM 4444 O O . SER B 1 225 ? 11.5 15.797 20.641 1 85.81 225 SER B O 1
ATOM 4446 N N . ASN B 1 226 ? 13.297 16.594 19.641 1 88.12 226 ASN B N 1
ATOM 4447 C CA . ASN B 1 226 ? 13.406 15.586 18.594 1 88.12 226 ASN B CA 1
ATOM 4448 C C . ASN B 1 226 ? 12.18 15.57 17.703 1 88.12 226 ASN B C 1
ATOM 4450 O O . ASN B 1 226 ? 11.828 14.531 17.125 1 88.12 226 ASN B O 1
ATOM 4454 N N . LYS B 1 227 ? 11.516 16.656 17.703 1 89.62 227 LYS B N 1
ATOM 4455 C CA . LYS B 1 227 ? 10.336 16.812 16.844 1 89.62 227 LYS B CA 1
ATOM 4456 C C . LYS B 1 227 ? 10.656 17.641 15.609 1 89.62 227 LYS B C 1
ATOM 4458 O O . LYS B 1 227 ? 11.516 18.531 15.656 1 89.62 227 LYS B O 1
ATOM 4463 N N . VAL B 1 228 ? 9.953 17.328 14.562 1 92.56 228 VAL B N 1
ATOM 4464 C CA . VAL B 1 228 ? 10.102 18.109 13.344 1 92.56 228 VAL B CA 1
ATOM 4465 C C . VAL B 1 228 ? 9.531 19.516 13.562 1 92.56 228 VAL B C 1
ATOM 4467 O O . VAL B 1 228 ? 8.383 19.656 14 1 92.56 228 VAL B O 1
ATOM 4470 N N . ILE B 1 229 ? 10.352 20.453 13.281 1 93.94 229 ILE B N 1
ATOM 4471 C CA . ILE B 1 229 ? 9.977 21.844 13.531 1 93.94 229 ILE B CA 1
ATOM 4472 C C . ILE B 1 229 ? 9.586 22.516 12.211 1 93.94 229 ILE B C 1
ATOM 4474 O O . ILE B 1 229 ? 8.773 23.438 12.203 1 93.94 229 ILE B O 1
ATOM 4478 N N . ASP B 1 230 ? 10.148 22.016 11.18 1 94.5 230 ASP B N 1
ATOM 4479 C CA . ASP B 1 230 ? 9.859 22.609 9.883 1 94.5 230 ASP B CA 1
ATOM 4480 C C . ASP B 1 230 ? 10.195 21.656 8.75 1 94.5 230 ASP B C 1
ATOM 4482 O O . ASP B 1 230 ? 11.031 20.766 8.906 1 94.5 230 ASP B O 1
ATOM 4486 N N . VAL B 1 231 ? 9.461 21.828 7.664 1 94 231 VAL B N 1
ATOM 4487 C CA . VAL B 1 231 ? 9.688 21.016 6.465 1 94 231 VAL B CA 1
ATOM 4488 C C . VAL B 1 231 ? 9.5 21.891 5.223 1 94 231 VAL B C 1
ATOM 4490 O O . VAL B 1 231 ? 8.672 22.812 5.215 1 94 231 VAL B O 1
ATOM 4493 N N . ILE B 1 232 ? 10.359 21.625 4.215 1 91.06 232 ILE B N 1
ATOM 4494 C CA . ILE B 1 232 ? 10.211 22.328 2.947 1 91.06 232 ILE B CA 1
ATOM 4495 C C . ILE B 1 232 ? 10.453 21.375 1.786 1 91.06 232 ILE B C 1
ATOM 4497 O O . ILE B 1 232 ? 11.273 20.453 1.888 1 91.06 232 ILE B O 1
ATOM 4501 N N . VAL B 1 233 ? 9.617 21.578 0.799 1 88.06 233 VAL B N 1
ATOM 4502 C CA . VAL B 1 233 ? 9.766 20.781 -0.417 1 88.06 233 VAL B CA 1
ATOM 4503 C C . VAL B 1 233 ? 10.344 21.641 -1.533 1 88.06 233 VAL B C 1
ATOM 4505 O O . VAL B 1 233 ? 9.891 22.766 -1.749 1 88.06 233 VAL B O 1
ATOM 4508 N N . LYS B 1 234 ? 11.422 21.109 -2.143 1 87.75 234 LYS B N 1
ATOM 4509 C CA . LYS B 1 234 ? 12.039 21.781 -3.287 1 87.75 234 LYS B CA 1
ATOM 4510 C C . LYS B 1 234 ? 11.883 20.938 -4.555 1 87.75 234 LYS B C 1
ATOM 4512 O O . LYS B 1 234 ? 12.023 19.719 -4.516 1 87.75 234 LYS B O 1
ATOM 4517 N N . SER B 1 235 ? 11.523 21.625 -5.598 1 86.75 235 SER B N 1
ATOM 4518 C CA . SER B 1 235 ? 11.32 20.938 -6.871 1 86.75 235 SER B CA 1
ATOM 4519 C C . SER B 1 235 ? 11.961 21.703 -8.016 1 86.75 235 SER B C 1
ATOM 4521 O O . SER B 1 235 ? 11.914 22.938 -8.047 1 86.75 235 SER B O 1
ATOM 4523 N N . LYS B 1 236 ? 12.562 20.906 -8.922 1 82.69 236 LYS B N 1
ATOM 4524 C CA . LYS B 1 236 ? 13.148 21.5 -10.109 1 82.69 236 LYS B CA 1
ATOM 4525 C C . LYS B 1 236 ? 12.133 21.562 -11.25 1 82.69 236 LYS B C 1
ATOM 4527 O O . LYS B 1 236 ? 12.359 22.25 -12.25 1 82.69 236 LYS B O 1
ATOM 4532 N N . VAL B 1 237 ? 11.117 20.859 -11.023 1 78.94 237 VAL B N 1
ATOM 4533 C CA . VAL B 1 237 ? 10.172 20.703 -12.125 1 78.94 237 VAL B CA 1
ATOM 4534 C C . VAL B 1 237 ? 8.773 21.109 -11.656 1 78.94 237 VAL B C 1
ATOM 4536 O O . VAL B 1 237 ? 8.461 21.031 -10.469 1 78.94 237 VAL B O 1
ATOM 4539 N N . CYS B 1 238 ? 8.125 21.766 -12.531 1 79.69 238 CYS B N 1
ATOM 4540 C CA . CYS B 1 238 ? 6.699 22.031 -12.391 1 79.69 238 CYS B CA 1
ATOM 4541 C C . CYS B 1 238 ? 5.91 21.391 -13.531 1 79.69 238 CYS B C 1
ATOM 4543 O O . CYS B 1 238 ? 6.137 21.703 -14.703 1 79.69 238 CYS B O 1
ATOM 4545 N N . LYS B 1 239 ? 5.098 20.469 -13.117 1 74.25 239 LYS B N 1
ATOM 4546 C CA . LYS B 1 239 ? 4.363 19.734 -14.133 1 74.25 239 LYS B CA 1
ATOM 4547 C C . LYS B 1 239 ? 3.523 20.672 -15 1 74.25 239 LYS B C 1
ATOM 4549 O O . LYS B 1 239 ? 3.395 20.453 -16.203 1 74.25 239 LYS B O 1
ATOM 4554 N N . ALA B 1 240 ? 2.982 21.672 -14.414 1 75 240 ALA B N 1
ATOM 4555 C CA . ALA B 1 240 ? 2.207 22.641 -15.18 1 75 240 ALA B CA 1
ATOM 4556 C C . ALA B 1 240 ? 3.1 23.422 -16.141 1 75 240 ALA B C 1
ATOM 4558 O O . ALA B 1 240 ? 2.713 23.672 -17.281 1 75 240 ALA B O 1
ATOM 4559 N N . CYS B 1 241 ? 4.285 23.656 -15.641 1 78.88 241 CYS B N 1
ATOM 4560 C CA . CYS B 1 241 ? 5.211 24.422 -16.469 1 78.88 241 CYS B CA 1
ATOM 4561 C C . CYS B 1 241 ? 5.754 23.562 -17.609 1 78.88 241 CYS B C 1
ATOM 4563 O O . CYS B 1 241 ? 6.059 24.094 -18.688 1 78.88 241 CYS B O 1
ATOM 4565 N N . GLU B 1 242 ? 5.809 22.266 -17.297 1 77.69 242 GLU B N 1
ATOM 4566 C CA . GLU B 1 242 ? 6.344 21.359 -18.312 1 77.69 242 GLU B CA 1
ATOM 4567 C C . GLU B 1 242 ? 5.457 21.328 -19.547 1 77.69 242 GLU B C 1
ATOM 4569 O O . GLU B 1 242 ? 5.945 21.094 -20.656 1 77.69 242 GLU B O 1
ATOM 4574 N N . LYS B 1 243 ? 4.258 21.594 -19.281 1 75.69 243 LYS B N 1
ATOM 4575 C CA . LYS B 1 243 ? 3.322 21.578 -20.391 1 75.69 243 LYS B CA 1
ATOM 4576 C C . LYS B 1 243 ? 3.58 22.734 -21.359 1 75.69 243 LYS B C 1
ATOM 4578 O O . LYS B 1 243 ? 3.182 22.688 -22.516 1 75.69 243 LYS B O 1
ATOM 4583 N N . TRP B 1 244 ? 4.25 23.688 -20.844 1 77.94 244 TRP B N 1
ATOM 4584 C CA . TRP B 1 244 ? 4.457 24.891 -21.656 1 77.94 244 TRP B CA 1
ATOM 4585 C C . TRP B 1 244 ? 5.859 24.922 -22.25 1 77.94 244 TRP B C 1
ATOM 4587 O O . TRP B 1 244 ? 6.27 25.906 -22.859 1 77.94 244 TRP B O 1
ATOM 4597 N N . VAL B 1 245 ? 6.543 23.766 -22.031 1 75.69 245 VAL B N 1
ATOM 4598 C CA . VAL B 1 245 ? 7.91 23.734 -22.547 1 75.69 245 VAL B CA 1
ATOM 4599 C C . VAL B 1 245 ? 7.906 23.984 -24.047 1 75.69 245 VAL B C 1
ATOM 4601 O O . VAL B 1 245 ? 7.191 23.297 -24.797 1 75.69 245 VAL B O 1
ATOM 4604 N N . GLY B 1 246 ? 8.633 24.906 -24.531 1 75.06 246 GLY B N 1
ATOM 4605 C CA . GLY B 1 246 ? 8.727 25.266 -25.938 1 75.06 246 GLY B CA 1
ATOM 4606 C C . GLY B 1 246 ? 7.75 26.344 -26.359 1 75.06 246 GLY B C 1
ATOM 4607 O O . GLY B 1 246 ? 7.816 26.844 -27.484 1 75.06 246 GLY B O 1
ATOM 4608 N N . LYS B 1 247 ? 6.758 26.641 -25.547 1 77.12 247 LYS B N 1
ATOM 4609 C CA . LYS B 1 247 ? 5.746 27.656 -25.859 1 77.12 247 LYS B CA 1
ATOM 4610 C C . LYS B 1 247 ? 5.836 28.844 -24.891 1 77.12 247 LYS B C 1
ATOM 4612 O O . LYS B 1 247 ? 4.836 29.516 -24.641 1 77.12 247 LYS B O 1
ATOM 4617 N N . GLU B 1 248 ? 7.02 29.031 -24.359 1 77.12 248 GLU B N 1
ATOM 4618 C CA . GLU B 1 248 ? 7.184 30.031 -23.312 1 77.12 248 GLU B CA 1
ATOM 4619 C C . GLU B 1 248 ? 7.113 31.453 -23.875 1 77.12 248 GLU B C 1
ATOM 4621 O O . GLU B 1 248 ? 6.836 32.406 -23.141 1 77.12 248 GLU B O 1
ATOM 4626 N N . ASN B 1 249 ? 7.199 31.531 -25.141 1 76.5 249 ASN B N 1
ATOM 4627 C CA . ASN B 1 249 ? 7.195 32.844 -25.781 1 76.5 249 ASN B CA 1
ATOM 4628 C C . ASN B 1 249 ? 5.793 33.25 -26.234 1 76.5 249 ASN B C 1
ATOM 4630 O O . ASN B 1 249 ? 5.594 34.344 -26.734 1 76.5 249 ASN B O 1
ATOM 4634 N N . LYS B 1 250 ? 4.922 32.438 -26 1 79.62 250 LYS B N 1
ATOM 4635 C CA . LYS B 1 250 ? 3.557 32.75 -26.422 1 79.62 250 LYS B CA 1
ATOM 4636 C C . LYS B 1 250 ? 2.842 33.594 -25.375 1 79.62 250 LYS B C 1
ATOM 4638 O O . LYS B 1 250 ? 3.105 33.469 -24.172 1 79.62 250 LYS B O 1
ATOM 4643 N N . ASP B 1 251 ? 2.035 34.531 -25.875 1 80.25 251 ASP B N 1
ATOM 4644 C CA . ASP B 1 251 ? 1.273 35.406 -25 1 80.25 251 ASP B CA 1
ATOM 4645 C C . ASP B 1 251 ? 0.408 34.625 -24.016 1 80.25 251 ASP B C 1
ATOM 4647 O O . ASP B 1 251 ? 0.256 35.031 -22.859 1 80.25 251 ASP B O 1
ATOM 4651 N N . GLU B 1 252 ? -0.047 33.562 -24.469 1 81.88 252 GLU B N 1
ATOM 4652 C CA . GLU B 1 252 ? -0.889 32.719 -23.625 1 81.88 252 GLU B CA 1
ATOM 4653 C C . GLU B 1 252 ? -0.106 32.188 -22.422 1 81.88 252 GLU B C 1
ATOM 4655 O O . GLU B 1 252 ? -0.65 32.062 -21.328 1 81.88 252 GLU B O 1
ATOM 4660 N N . TYR B 1 253 ? 1.174 31.938 -22.672 1 83.31 253 TYR B N 1
ATOM 4661 C CA . TYR B 1 253 ? 2.031 31.453 -21.594 1 83.31 253 TYR B CA 1
ATOM 4662 C C . TYR B 1 253 ? 2.254 32.531 -20.547 1 83.31 253 TYR B C 1
ATOM 4664 O O . TYR B 1 253 ? 2.164 32.25 -19.344 1 83.31 253 TYR B O 1
ATOM 4672 N N . LEU B 1 254 ? 2.473 33.75 -21.031 1 81.06 254 LEU B N 1
ATOM 4673 C CA . LEU B 1 254 ? 2.773 34.844 -20.094 1 81.06 254 LEU B CA 1
ATOM 4674 C C . LEU B 1 254 ? 1.58 35.125 -19.203 1 81.06 254 LEU B C 1
ATOM 4676 O O . LEU B 1 254 ? 1.745 35.344 -18 1 81.06 254 LEU B O 1
ATOM 4680 N N . GLU B 1 255 ? 0.405 35.094 -19.734 1 79.62 255 GLU B N 1
ATOM 4681 C CA . GLU B 1 255 ? -0.802 35.281 -18.938 1 79.62 255 GLU B CA 1
ATOM 4682 C C . GLU B 1 255 ? -1.007 34.156 -17.938 1 79.62 255 GLU B C 1
ATOM 4684 O O . GLU B 1 255 ? -1.338 34.406 -16.766 1 79.62 255 GLU B O 1
ATOM 4689 N N . TRP B 1 256 ? -0.746 33 -18.438 1 80.56 256 TRP B N 1
ATOM 4690 C CA . TRP B 1 256 ? -0.916 31.812 -17.594 1 80.56 256 TRP B CA 1
ATOM 4691 C C . TRP B 1 256 ? 0.112 31.812 -16.469 1 80.56 256 TRP B C 1
ATOM 4693 O O . TRP B 1 256 ? -0.222 31.516 -15.312 1 80.56 256 TRP B O 1
ATOM 4703 N N . TYR B 1 257 ? 1.271 32.25 -16.844 1 81.5 257 TYR B N 1
ATOM 4704 C CA . TYR B 1 257 ? 2.379 32.156 -15.898 1 81.5 257 TYR B CA 1
ATOM 4705 C C . TYR B 1 257 ? 2.223 33.156 -14.773 1 81.5 257 TYR B C 1
ATOM 4707 O O . TYR B 1 257 ? 2.621 32.906 -13.633 1 81.5 257 TYR B O 1
ATOM 4715 N N . GLU B 1 258 ? 1.64 34.25 -15.008 1 79 258 GLU B N 1
ATOM 4716 C CA . GLU B 1 258 ? 1.411 35.25 -13.977 1 79 258 GLU B CA 1
ATOM 4717 C C . GLU B 1 258 ? 0.552 34.688 -12.844 1 79 258 GLU B C 1
ATOM 4719 O O . GLU B 1 258 ? 0.807 34.969 -11.672 1 79 258 GLU B O 1
ATOM 4724 N N . ASP B 1 259 ? -0.341 33.938 -13.273 1 76.31 259 ASP B N 1
ATOM 4725 C CA . ASP B 1 259 ? -1.216 33.344 -12.273 1 76.31 259 ASP B CA 1
ATOM 4726 C C . ASP B 1 259 ? -0.541 32.125 -11.602 1 76.31 259 ASP B C 1
ATOM 4728 O O . ASP B 1 259 ? -0.721 31.906 -10.406 1 76.31 259 ASP B O 1
ATOM 4732 N N . HIS B 1 260 ? 0.289 31.469 -12.461 1 80.19 260 HIS B N 1
ATOM 4733 C CA . HIS B 1 260 ? 0.877 30.203 -12.031 1 80.19 260 HIS B CA 1
ATOM 4734 C C . HIS B 1 260 ? 2.109 30.438 -11.164 1 80.19 260 HIS B C 1
ATOM 4736 O O . HIS B 1 260 ? 2.426 29.625 -10.289 1 80.19 260 HIS B O 1
ATOM 4742 N N . GLN B 1 261 ? 2.682 31.547 -11.312 1 75.88 261 GLN B N 1
ATOM 4743 C CA . GLN B 1 261 ? 3.979 31.828 -10.703 1 75.88 261 GLN B CA 1
ATOM 4744 C C . GLN B 1 261 ? 3.922 31.656 -9.188 1 75.88 261 GLN B C 1
ATOM 4746 O O . GLN B 1 261 ? 4.852 31.109 -8.586 1 75.88 261 GLN B O 1
ATOM 4751 N N . THR B 1 262 ? 2.744 32 -8.672 1 73.31 262 THR B N 1
ATOM 4752 C CA . THR B 1 262 ? 2.627 31.969 -7.215 1 73.31 262 THR B CA 1
ATOM 4753 C C . THR B 1 262 ? 2.459 30.531 -6.73 1 73.31 262 THR B C 1
ATOM 4755 O O . THR B 1 262 ? 2.773 30.219 -5.582 1 73.31 262 THR B O 1
ATOM 4758 N N . GLU B 1 263 ? 2.119 29.734 -7.684 1 71.38 263 GLU B N 1
ATOM 4759 C CA . GLU B 1 263 ? 1.812 28.375 -7.273 1 71.38 263 GLU B CA 1
ATOM 4760 C C . GLU B 1 263 ? 2.783 27.375 -7.906 1 71.38 263 GLU B C 1
ATOM 4762 O O . GLU B 1 263 ? 2.598 26.156 -7.789 1 71.38 263 GLU B O 1
ATOM 4767 N N . CYS B 1 264 ? 3.777 27.922 -8.57 1 77.88 264 CYS B N 1
ATOM 4768 C CA . CYS B 1 264 ? 4.703 27.047 -9.297 1 77.88 264 CYS B CA 1
ATOM 4769 C C . CYS B 1 264 ? 5.48 26.156 -8.328 1 77.88 264 CYS B C 1
ATOM 4771 O O . CYS B 1 264 ? 5.984 26.625 -7.312 1 77.88 264 CYS B O 1
ATOM 4773 N N . THR B 1 265 ? 5.516 24.953 -8.664 1 75.12 265 THR B N 1
ATOM 4774 C CA . THR B 1 265 ? 6.18 23.984 -7.789 1 75.12 265 THR B CA 1
ATOM 4775 C C . THR B 1 265 ? 7.668 23.906 -8.109 1 75.12 265 THR B C 1
ATOM 4777 O O . THR B 1 265 ? 8.438 23.312 -7.348 1 75.12 265 THR B O 1
ATOM 4780 N N . ALA B 1 266 ? 8.047 24.516 -9.242 1 78.62 266 ALA B N 1
ATOM 4781 C CA . ALA B 1 266 ? 9.477 24.609 -9.539 1 78.62 266 ALA B CA 1
ATOM 4782 C C . ALA B 1 266 ? 10.133 25.734 -8.75 1 78.62 266 ALA B C 1
ATOM 4784 O O . ALA B 1 266 ? 10.203 26.875 -9.227 1 78.62 266 ALA B O 1
ATOM 4785 N N . ASN B 1 267 ? 10.578 25.484 -7.594 1 76.62 267 ASN B N 1
ATOM 4786 C CA . ASN B 1 267 ? 11.078 26.531 -6.707 1 76.62 267 ASN B CA 1
ATOM 4787 C C . ASN B 1 267 ? 12.586 26.406 -6.496 1 76.62 267 ASN B C 1
ATOM 4789 O O . ASN B 1 267 ? 13.141 27 -5.57 1 76.62 267 ASN B O 1
ATOM 4793 N N . HIS B 1 268 ? 13.164 25.516 -7.336 1 81.75 268 HIS B N 1
ATOM 4794 C CA . HIS B 1 268 ? 14.609 25.344 -7.199 1 81.75 268 HIS B CA 1
ATOM 4795 C C . HIS B 1 268 ? 15.297 25.344 -8.562 1 81.75 268 HIS B C 1
ATOM 4797 O O . HIS B 1 268 ? 14.82 24.719 -9.508 1 81.75 268 HIS B O 1
ATOM 4803 N N . GLU B 1 269 ? 16.297 26.203 -8.539 1 77.06 269 GLU B N 1
ATOM 4804 C CA . GLU B 1 269 ? 17.172 26.234 -9.719 1 77.06 269 GLU B CA 1
ATOM 4805 C C . GLU B 1 269 ? 18.562 25.734 -9.391 1 77.06 269 GLU B C 1
ATOM 4807 O O . GLU B 1 269 ? 19.109 26.031 -8.32 1 77.06 269 GLU B O 1
ATOM 4812 N N . GLY B 1 270 ? 19.078 24.688 -10.164 1 72.75 270 GLY B N 1
ATOM 4813 C CA . GLY B 1 270 ? 20.438 24.203 -9.938 1 72.75 270 GLY B CA 1
ATOM 4814 C C . GLY B 1 270 ? 20.484 22.703 -9.688 1 72.75 270 GLY B C 1
ATOM 4815 O O . GLY B 1 270 ? 19.578 21.969 -10.055 1 72.75 270 GLY B O 1
ATOM 4816 N N . SER B 1 271 ? 21.672 22.375 -9.016 1 75 271 SER B N 1
ATOM 4817 C CA . SER B 1 271 ? 21.906 20.953 -8.82 1 75 271 SER B CA 1
ATOM 4818 C C . SER B 1 271 ? 21.016 20.391 -7.711 1 75 271 SER B C 1
ATOM 4820 O O . SER B 1 271 ? 20.531 21.141 -6.867 1 75 271 SER B O 1
ATOM 4822 N N . SER B 1 272 ? 20.75 19.109 -7.641 1 74.38 272 SER B N 1
ATOM 4823 C CA . SER B 1 272 ? 19.922 18.422 -6.648 1 74.38 272 SER B CA 1
ATOM 4824 C C . SER B 1 272 ? 20.516 18.547 -5.25 1 74.38 272 SER B C 1
ATOM 4826 O O . SER B 1 272 ? 19.781 18.641 -4.266 1 74.38 272 SER B O 1
ATOM 4828 N N . GLY B 1 273 ? 21.828 18.656 -5.18 1 72.38 273 GLY B N 1
ATOM 4829 C CA . GLY B 1 273 ? 22.484 18.859 -3.893 1 72.38 273 GLY B CA 1
ATOM 4830 C C . GLY B 1 273 ? 22.25 20.234 -3.305 1 72.38 273 GLY B C 1
ATOM 4831 O O . GLY B 1 273 ? 22.203 20.391 -2.084 1 72.38 273 GLY B O 1
ATOM 4832 N N . LYS B 1 274 ? 22.016 21.141 -4.148 1 81.44 274 LYS B N 1
ATOM 4833 C CA . LYS B 1 274 ? 21.797 22.516 -3.721 1 81.44 274 LYS B CA 1
ATOM 4834 C C . LYS B 1 274 ? 20.406 22.688 -3.109 1 81.44 274 LYS B C 1
ATOM 4836 O O . LYS B 1 274 ? 20.156 23.672 -2.4 1 81.44 274 LYS B O 1
ATOM 4841 N N . MET B 1 275 ? 19.547 21.75 -3.334 1 82.88 275 MET B N 1
ATOM 4842 C CA . MET B 1 275 ? 18.188 21.828 -2.791 1 82.88 275 MET B CA 1
ATOM 4843 C C . MET B 1 275 ? 18.219 21.797 -1.266 1 82.88 275 MET B C 1
ATOM 4845 O O . MET B 1 275 ? 17.406 22.469 -0.62 1 82.88 275 MET B O 1
ATOM 4849 N N . GLU B 1 276 ? 19.078 20.953 -0.763 1 84.44 276 GLU B N 1
ATOM 4850 C CA . GLU B 1 276 ? 19.188 20.891 0.691 1 84.44 276 GLU B CA 1
ATOM 4851 C C . GLU B 1 276 ? 19.625 22.234 1.268 1 84.44 276 GLU B C 1
ATOM 4853 O O . GLU B 1 276 ? 19.031 22.719 2.234 1 84.44 276 GLU B O 1
ATOM 4858 N N . VAL B 1 277 ? 20.625 22.828 0.63 1 85.38 277 VAL B N 1
ATOM 4859 C CA . VAL B 1 277 ? 21.172 24.109 1.09 1 85.38 277 VAL B CA 1
ATOM 4860 C C . VAL B 1 277 ? 20.109 25.188 0.983 1 85.38 277 VAL B C 1
ATOM 4862 O O . VAL B 1 277 ? 19.844 25.906 1.955 1 85.38 277 VAL B O 1
ATOM 4865 N N . ASP B 1 278 ? 19.484 25.281 -0.148 1 88.19 278 ASP B N 1
ATOM 4866 C CA . ASP B 1 278 ? 18.469 26.281 -0.378 1 88.19 278 ASP B CA 1
ATOM 4867 C C . ASP B 1 278 ? 17.281 26.094 0.562 1 88.19 278 ASP B C 1
ATOM 4869 O O . ASP B 1 278 ? 16.703 27.062 1.046 1 88.19 278 ASP B O 1
ATOM 4873 N N . GLY B 1 279 ? 16.922 24.859 0.774 1 90.19 279 GLY B N 1
ATOM 4874 C CA . GLY B 1 279 ? 15.836 24.547 1.687 1 90.19 279 GLY B CA 1
ATOM 4875 C C . GLY B 1 279 ? 16.109 24.984 3.113 1 90.19 279 GLY B C 1
ATOM 4876 O O . GLY B 1 279 ? 15.25 25.594 3.754 1 90.19 279 GLY B O 1
ATOM 4877 N N . VAL B 1 280 ? 17.266 24.734 3.561 1 90.81 280 VAL B N 1
ATOM 4878 C CA . VAL B 1 280 ? 17.641 25.109 4.922 1 90.81 280 VAL B CA 1
ATOM 4879 C C . VAL B 1 280 ? 17.641 26.625 5.066 1 90.81 280 VAL B C 1
ATOM 4881 O O . VAL B 1 280 ? 17.078 27.172 6.027 1 90.81 280 VAL B O 1
ATOM 4884 N N . ILE B 1 281 ? 18.203 27.281 4.094 1 91.81 281 ILE B N 1
ATOM 4885 C CA . ILE B 1 281 ? 18.281 28.75 4.129 1 91.81 281 ILE B CA 1
ATOM 4886 C C . ILE B 1 281 ? 16.875 29.328 4.176 1 91.81 281 ILE B C 1
ATOM 4888 O O . ILE B 1 281 ? 16.609 30.234 4.965 1 91.81 281 ILE B O 1
ATOM 4892 N N . GLU B 1 282 ? 16.047 28.828 3.369 1 93.19 282 GLU B N 1
ATOM 4893 C CA . GLU B 1 282 ? 14.672 29.328 3.32 1 93.19 282 GLU B CA 1
ATOM 4894 C C . GLU B 1 282 ? 13.953 29.094 4.645 1 93.19 282 GLU B C 1
ATOM 4896 O O . GLU B 1 282 ? 13.219 29.953 5.121 1 93.19 282 GLU B O 1
ATOM 4901 N N . MET B 1 283 ? 14.141 27.984 5.234 1 94.94 283 MET B N 1
ATOM 4902 C CA . MET B 1 283 ? 13.516 27.688 6.516 1 94.94 283 MET B CA 1
ATOM 4903 C C . MET B 1 283 ? 14.062 28.578 7.617 1 94.94 283 MET B C 1
ATOM 4905 O O . MET B 1 283 ? 13.305 29.031 8.484 1 94.94 283 MET B O 1
ATOM 4909 N N . PHE B 1 284 ? 15.32 28.891 7.574 1 94.69 284 PHE B N 1
ATOM 4910 C CA . PHE B 1 284 ? 15.906 29.812 8.539 1 94.69 284 PHE B CA 1
ATOM 4911 C C . PHE B 1 284 ? 15.305 31.203 8.391 1 94.69 284 PHE B C 1
ATOM 4913 O O . PHE B 1 284 ? 14.992 31.859 9.383 1 94.69 284 PHE B O 1
ATOM 4920 N N . ARG B 1 285 ? 15.102 31.594 7.188 1 94.31 285 ARG B N 1
ATOM 4921 C CA . ARG B 1 285 ? 14.594 32.938 6.895 1 94.31 285 ARG B CA 1
ATOM 4922 C C . ARG B 1 285 ? 13.172 33.094 7.422 1 94.31 285 ARG B C 1
ATOM 4924 O O . ARG B 1 285 ? 12.82 34.156 7.93 1 94.31 285 ARG B O 1
ATOM 4931 N N . ARG B 1 286 ? 12.43 32.062 7.309 1 94.62 286 ARG B N 1
ATOM 4932 C CA . ARG B 1 286 ? 11.023 32.188 7.676 1 94.62 286 ARG B CA 1
ATOM 4933 C C . ARG B 1 286 ? 10.797 31.828 9.133 1 94.62 286 ARG B C 1
ATOM 4935 O O . ARG B 1 286 ? 9.672 31.875 9.633 1 94.62 286 ARG B O 1
ATOM 4942 N N . SER B 1 287 ? 11.812 31.438 9.875 1 95.81 287 SER B N 1
ATOM 4943 C CA . SER B 1 287 ? 11.703 30.875 11.219 1 95.81 287 SER B CA 1
ATOM 4944 C C . SER B 1 287 ? 11.102 31.891 12.195 1 95.81 287 SER B C 1
ATOM 4946 O O . SER B 1 287 ? 10.242 31.531 13.008 1 95.81 287 SER B O 1
ATOM 4948 N N . VAL B 1 288 ? 11.5 33.156 12.078 1 94.25 288 VAL B N 1
ATOM 4949 C CA . VAL B 1 288 ? 11.039 34.188 13.008 1 94.25 288 VAL B CA 1
ATOM 4950 C C . VAL B 1 288 ? 9.57 34.5 12.75 1 94.25 288 VAL B C 1
ATOM 4952 O O . VAL B 1 288 ? 8.758 34.531 13.68 1 94.25 288 VAL B O 1
ATOM 4955 N N . GLU B 1 289 ? 9.242 34.688 11.57 1 93.19 289 GLU B N 1
ATOM 4956 C CA . GLU B 1 289 ? 7.883 35.062 11.195 1 93.19 289 GLU B CA 1
ATOM 4957 C C . GLU B 1 289 ? 6.914 33.906 11.477 1 93.19 289 GLU B C 1
ATOM 4959 O O . GLU B 1 289 ? 5.816 34.125 12 1 93.19 289 GLU B O 1
ATOM 4964 N N . GLU B 1 290 ? 7.305 32.75 11.188 1 93.38 290 GLU B N 1
ATOM 4965 C CA . GLU B 1 290 ? 6.387 31.625 11.234 1 93.38 290 GLU B CA 1
ATOM 4966 C C . GLU B 1 290 ? 6.379 30.984 12.625 1 93.38 290 GLU B C 1
ATOM 4968 O O . GLU B 1 290 ? 5.34 30.516 13.078 1 93.38 290 GLU B O 1
ATOM 4973 N N . LEU B 1 291 ? 7.562 30.969 13.328 1 95.12 291 LEU B N 1
ATOM 4974 C CA . LEU B 1 291 ? 7.664 30.156 14.547 1 95.12 291 LEU B CA 1
ATOM 4975 C C . LEU B 1 291 ? 8.07 31.016 15.734 1 95.12 291 LEU B C 1
ATOM 4977 O O . LEU B 1 291 ? 7.957 30.578 16.891 1 95.12 291 LEU B O 1
ATOM 4981 N N . GLY B 1 292 ? 8.602 32.156 15.492 1 92.88 292 GLY B N 1
ATOM 4982 C CA . GLY B 1 292 ? 9.016 33.062 16.562 1 92.88 292 GLY B CA 1
ATOM 4983 C C . GLY B 1 292 ? 10.344 32.656 17.188 1 92.88 292 GLY B C 1
ATOM 4984 O O . GLY B 1 292 ? 10.586 32.938 18.359 1 92.88 292 GLY B O 1
ATOM 4985 N N . VAL B 1 293 ? 11.102 31.906 16.406 1 95.25 293 VAL B N 1
ATOM 4986 C CA . VAL B 1 293 ? 12.383 31.469 16.938 1 95.25 293 VAL B CA 1
ATOM 4987 C C . VAL B 1 293 ? 13.484 31.703 15.891 1 95.25 293 VAL B C 1
ATOM 4989 O O . VAL B 1 293 ? 13.195 31.844 14.703 1 95.25 293 VAL B O 1
ATOM 4992 N N . LYS B 1 294 ? 14.742 31.797 16.422 1 96.06 294 LYS B N 1
ATOM 4993 C CA . LYS B 1 294 ? 15.938 31.828 15.578 1 96.06 294 LYS B CA 1
ATOM 4994 C C . LYS B 1 294 ? 16.75 30.547 15.727 1 96.06 294 LYS B C 1
ATOM 4996 O O . LYS B 1 294 ? 16.891 30.016 16.844 1 96.06 294 LYS B O 1
ATOM 5001 N N . TYR B 1 295 ? 17.234 30.094 14.594 1 95.38 295 TYR B N 1
ATOM 5002 C CA . TYR B 1 295 ? 18.094 28.922 14.641 1 95.38 295 TYR B CA 1
ATOM 5003 C C . TYR B 1 295 ? 19.547 29.328 14.836 1 95.38 295 TYR B C 1
ATOM 5005 O O . TYR B 1 295 ? 20.234 29.734 13.883 1 95.38 295 TYR B O 1
ATOM 5013 N N . LYS B 1 296 ? 20 29.156 16.016 1 93.5 296 LYS B N 1
ATOM 5014 C CA . LYS B 1 296 ? 21.359 29.578 16.344 1 93.5 296 LYS B CA 1
ATOM 5015 C C . LYS B 1 296 ? 22.375 28.5 15.977 1 93.5 296 LYS B C 1
ATOM 5017 O O . LYS B 1 296 ? 23.453 28.812 15.492 1 93.5 296 LYS B O 1
ATOM 5022 N N . LYS B 1 297 ? 22.016 27.328 16.25 1 91.06 297 LYS B N 1
ATOM 5023 C CA . LYS B 1 297 ? 22.938 26.234 15.977 1 91.06 297 LYS B CA 1
ATOM 5024 C C . LYS B 1 297 ? 22.328 25.234 14.984 1 91.06 297 LYS B C 1
ATOM 5026 O O . LYS B 1 297 ? 21.156 24.859 15.109 1 91.06 297 LYS B O 1
ATOM 5031 N N . TYR B 1 298 ? 23.172 24.891 14.023 1 90.31 298 TYR B N 1
ATOM 5032 C CA . TYR B 1 298 ? 22.766 23.938 13 1 90.31 298 TYR B CA 1
ATOM 5033 C C . TYR B 1 298 ? 23.641 22.672 13.062 1 90.31 298 TYR B C 1
ATOM 5035 O O . TYR B 1 298 ? 24.859 22.766 12.961 1 90.31 298 TYR B O 1
ATOM 5043 N N . ILE B 1 299 ? 22.984 21.594 13.266 1 84.5 299 ILE B N 1
ATOM 5044 C CA . ILE B 1 299 ? 23.672 20.312 13.289 1 84.5 299 ILE B CA 1
ATOM 5045 C C . ILE B 1 299 ? 23.531 19.625 11.938 1 84.5 299 ILE B C 1
ATOM 5047 O O . ILE B 1 299 ? 22.406 19.281 11.523 1 84.5 299 ILE B O 1
ATOM 5051 N N . GLY B 1 300 ? 24.578 19.375 11.148 1 78.69 300 GLY B N 1
ATOM 5052 C CA . GLY B 1 300 ? 24.531 18.734 9.844 1 78.69 300 GLY B CA 1
ATOM 5053 C C . GLY B 1 300 ? 25.547 17.625 9.688 1 78.69 300 GLY B C 1
ATOM 5054 O O . GLY B 1 300 ? 26.297 17.328 10.617 1 78.69 300 GLY B O 1
ATOM 5055 N N . ASP B 1 301 ? 25.484 16.641 8.523 1 68 301 ASP B N 1
ATOM 5056 C CA . ASP B 1 301 ? 26.328 15.484 8.258 1 68 301 ASP B CA 1
ATOM 5057 C C . ASP B 1 301 ? 27.734 15.906 7.867 1 68 301 ASP B C 1
ATOM 5059 O O . ASP B 1 301 ? 28.578 15.07 7.523 1 68 301 ASP B O 1
ATOM 5063 N N . GLY B 1 302 ? 28.156 17.047 8.203 1 60.25 302 GLY B N 1
ATOM 5064 C CA . GLY B 1 302 ? 29.531 17.469 7.945 1 60.25 302 GLY B CA 1
ATOM 5065 C C . GLY B 1 302 ? 29.688 18.219 6.633 1 60.25 302 GLY B C 1
ATOM 5066 O O . GLY B 1 302 ? 30.766 18.75 6.34 1 60.25 302 GLY B O 1
ATOM 5067 N N . ASP B 1 303 ? 28.75 17.984 5.824 1 59.59 303 ASP B N 1
ATOM 5068 C CA . ASP B 1 303 ? 28.922 18.703 4.57 1 59.59 303 ASP B CA 1
ATOM 5069 C C . ASP B 1 303 ? 29 20.203 4.809 1 59.59 303 ASP B C 1
ATOM 5071 O O . ASP B 1 303 ? 28.219 20.766 5.582 1 59.59 303 ASP B O 1
ATOM 5075 N N . SER B 1 304 ? 30.109 20.703 4.379 1 65.88 304 SER B N 1
ATOM 5076 C CA . SER B 1 304 ? 30.484 22.094 4.605 1 65.88 304 SER B CA 1
ATOM 5077 C C . SER B 1 304 ? 29.672 23.047 3.74 1 65.88 304 SER B C 1
ATOM 5079 O O . SER B 1 304 ? 29.547 24.234 4.055 1 65.88 304 SER B O 1
ATOM 5081 N N . LYS B 1 305 ? 28.938 22.484 2.863 1 77.12 305 LYS B N 1
ATOM 5082 C CA . LYS B 1 305 ? 28.328 23.422 1.917 1 77.12 305 LYS B CA 1
ATOM 5083 C C . LYS B 1 305 ? 27.125 24.125 2.533 1 77.12 305 LYS B C 1
ATOM 5085 O O . LYS B 1 305 ? 26.953 25.328 2.385 1 77.12 305 LYS B O 1
ATOM 5090 N N . THR B 1 306 ? 26.391 23.375 3.275 1 81.06 306 THR B N 1
ATOM 5091 C CA . THR B 1 306 ? 25.172 23.953 3.867 1 81.06 306 THR B CA 1
ATOM 5092 C C . THR B 1 306 ? 25.531 25.031 4.887 1 81.06 306 THR B C 1
ATOM 5094 O O . THR B 1 306 ? 24.969 26.125 4.871 1 81.06 306 THR B O 1
ATOM 5097 N N . TYR B 1 307 ? 26.531 24.797 5.586 1 81.62 307 TYR B N 1
ATOM 5098 C CA . TYR B 1 307 ? 26.906 25.734 6.633 1 81.62 307 TYR B CA 1
ATOM 5099 C C . TYR B 1 307 ? 27.5 27 6.027 1 81.62 307 TYR B C 1
ATOM 5101 O O . TYR B 1 307 ? 27.156 28.109 6.438 1 81.62 307 TYR B O 1
ATOM 5109 N N . GLN B 1 308 ? 28.359 26.812 5.105 1 83.69 308 GLN B N 1
ATOM 5110 C CA . GLN B 1 308 ? 28.984 27.969 4.473 1 83.69 308 GLN B CA 1
ATOM 5111 C C . GLN B 1 308 ? 27.938 28.875 3.844 1 83.69 308 GLN B C 1
ATOM 5113 O O . GLN B 1 308 ? 28.016 30.109 3.99 1 83.69 308 GLN B O 1
ATOM 5118 N N . ASN B 1 309 ? 27 28.328 3.252 1 87.19 309 ASN B N 1
ATOM 5119 C CA . ASN B 1 309 ? 25.938 29.109 2.609 1 87.19 309 ASN B CA 1
ATOM 5120 C C . ASN B 1 309 ? 25.031 29.781 3.637 1 87.19 309 ASN B C 1
ATOM 5122 O O . ASN B 1 309 ? 24.531 30.891 3.406 1 87.19 309 ASN B O 1
ATOM 5126 N N . LEU B 1 310 ? 24.875 29.141 4.715 1 87.5 310 LEU B N 1
ATOM 5127 C CA . LEU B 1 310 ? 24.078 29.719 5.797 1 87.5 310 LEU B CA 1
ATOM 5128 C C . LEU B 1 310 ? 24.766 30.953 6.379 1 87.5 310 LEU B C 1
ATOM 5130 O O . LEU B 1 310 ? 24.109 31.953 6.668 1 87.5 310 LEU B O 1
ATOM 5134 N N . LEU B 1 311 ? 26.078 30.844 6.516 1 86.31 311 LEU B N 1
ATOM 5135 C CA . LEU B 1 311 ? 26.859 31.969 7.035 1 86.31 311 LEU B CA 1
ATOM 5136 C C . LEU B 1 311 ? 26.859 33.125 6.051 1 86.31 311 LEU B C 1
ATOM 5138 O O . LEU B 1 311 ? 26.703 34.281 6.457 1 86.31 311 LEU B O 1
ATOM 5142 N N . GLU B 1 312 ? 26.922 32.75 4.848 1 87.75 312 GLU B N 1
ATOM 5143 C CA . GLU B 1 312 ? 26.953 33.75 3.803 1 87.75 312 GLU B CA 1
ATOM 5144 C C . GLU B 1 312 ? 25.609 34.469 3.688 1 87.75 312 GLU B C 1
ATOM 5146 O O . GLU B 1 312 ? 25.562 35.656 3.414 1 87.75 312 GLU B O 1
ATOM 5151 N N . ALA B 1 313 ? 24.594 33.75 3.904 1 89.19 313 ALA B N 1
ATOM 5152 C CA . ALA B 1 313 ? 23.25 34.344 3.801 1 89.19 313 ALA B CA 1
ATOM 5153 C C . ALA B 1 313 ? 22.984 35.281 4.949 1 89.19 313 ALA B C 1
ATOM 5155 O O . ALA B 1 313 ? 22.109 36.156 4.844 1 89.19 313 ALA B O 1
ATOM 5156 N N . ASN B 1 314 ? 23.688 35.219 6.004 1 89.81 314 ASN B N 1
ATOM 5157 C CA . ASN B 1 314 ? 23.547 36.094 7.16 1 89.81 314 ASN B CA 1
ATOM 5158 C C . ASN B 1 314 ? 22.078 36.406 7.457 1 89.81 314 ASN B C 1
ATOM 5160 O O . ASN B 1 314 ? 21.703 37.562 7.555 1 89.81 314 ASN B O 1
ATOM 5164 N N . ILE B 1 315 ? 21.328 35.438 7.68 1 90.44 315 ILE B N 1
ATOM 5165 C CA . ILE B 1 315 ? 19.875 35.5 7.762 1 90.44 315 ILE B CA 1
ATOM 5166 C C . ILE B 1 315 ? 19.453 36.344 8.961 1 90.44 315 ILE B C 1
ATOM 5168 O O . ILE B 1 315 ? 18.516 37.125 8.867 1 90.44 315 ILE B O 1
ATOM 5172 N N . TYR B 1 316 ? 20.172 36.25 10.047 1 93.12 316 TYR B N 1
ATOM 5173 C CA . TYR B 1 316 ? 19.781 36.938 11.273 1 93.12 316 TYR B CA 1
ATOM 5174 C C . TYR B 1 316 ? 20.672 38.156 11.516 1 93.12 316 TYR B C 1
ATOM 5176 O O . TYR B 1 316 ? 20.781 38.625 12.648 1 93.12 316 TYR B O 1
ATOM 5184 N N . ASN B 1 317 ? 21.312 38.656 10.523 1 91.19 317 ASN B N 1
ATOM 5185 C CA . ASN B 1 317 ? 22.203 39.812 10.633 1 91.19 317 ASN B CA 1
ATOM 5186 C C . ASN B 1 317 ? 23.219 39.656 11.758 1 91.19 317 ASN B C 1
ATOM 5188 O O . ASN B 1 317 ? 23.406 40.562 12.562 1 91.19 317 ASN B O 1
ATOM 5192 N N . ASN B 1 318 ? 23.734 38.531 11.859 1 84 318 ASN B N 1
ATOM 5193 C CA . ASN B 1 318 ? 24.75 38.125 12.82 1 84 318 ASN B CA 1
ATOM 5194 C C . ASN B 1 318 ? 24.266 38.344 14.258 1 84 318 ASN B C 1
ATOM 5196 O O . ASN B 1 318 ? 25.078 38.531 15.164 1 84 318 ASN B O 1
ATOM 5200 N N . ASP B 1 319 ? 23 38.406 14.414 1 87.56 319 ASP B N 1
ATOM 5201 C CA . ASP B 1 319 ? 22.391 38.438 15.742 1 87.56 319 ASP B CA 1
ATOM 5202 C C . ASP B 1 319 ? 21.234 37.438 15.852 1 87.56 319 ASP B C 1
ATOM 5204 O O . ASP B 1 319 ? 20.078 37.812 15.664 1 87.56 319 ASP B O 1
ATOM 5208 N N . PRO B 1 320 ? 21.453 36.25 16.172 1 87.25 320 PRO B N 1
ATOM 5209 C CA . PRO B 1 320 ? 22.703 35.562 16.5 1 87.25 320 PRO B CA 1
ATOM 5210 C C . PRO B 1 320 ? 23.438 35.062 15.25 1 87.25 320 PRO B C 1
ATOM 5212 O O . PRO B 1 320 ? 22.828 34.938 14.18 1 87.25 320 PRO B O 1
ATOM 5215 N N . LYS B 1 321 ? 24.781 34.875 15.414 1 88.69 321 LYS B N 1
ATOM 5216 C CA . LYS B 1 321 ? 25.562 34.188 14.375 1 88.69 321 LYS B CA 1
ATOM 5217 C C . LYS B 1 321 ? 25.312 32.688 14.391 1 88.69 321 LYS B C 1
ATOM 5219 O O . LYS B 1 321 ? 25.375 32.062 15.445 1 88.69 321 LYS B O 1
ATOM 5224 N N . VAL B 1 322 ? 24.969 32.25 13.266 1 90.38 322 VAL B N 1
ATOM 5225 C CA . VAL B 1 322 ? 24.672 30.828 13.164 1 90.38 322 VAL B CA 1
ATOM 5226 C C . VAL B 1 322 ? 25.938 30.016 13.383 1 90.38 322 VAL B C 1
ATOM 5228 O O . VAL B 1 322 ? 26.984 30.312 12.812 1 90.38 322 VAL B O 1
ATOM 5231 N N . GLU B 1 323 ? 25.828 29.031 14.227 1 87.62 323 GLU B N 1
ATOM 5232 C CA . GLU B 1 323 ? 26.953 28.141 14.531 1 87.62 323 GLU B CA 1
ATOM 5233 C C . GLU B 1 323 ? 26.703 26.734 14 1 87.62 323 GLU B C 1
ATOM 5235 O O . GLU B 1 323 ? 25.562 26.297 13.898 1 87.62 323 GLU B O 1
ATOM 5240 N N . LYS B 1 324 ? 27.781 26.109 13.602 1 84.31 324 LYS B N 1
ATOM 5241 C CA . LYS B 1 324 ? 27.672 24.75 13.102 1 84.31 324 LYS B CA 1
ATOM 5242 C C . LYS B 1 324 ? 28.141 23.734 14.148 1 84.31 324 LYS B C 1
ATOM 5244 O O . LYS B 1 324 ? 29.172 23.938 14.789 1 84.31 324 LYS B O 1
ATOM 5249 N N . ASN B 1 325 ? 27.312 22.766 14.297 1 78.94 325 ASN B N 1
ATOM 5250 C CA . ASN B 1 325 ? 27.688 21.594 15.078 1 78.94 325 ASN B CA 1
ATOM 5251 C C . ASN B 1 325 ? 27.672 20.328 14.234 1 78.94 325 ASN B C 1
ATOM 5253 O O . ASN B 1 325 ? 26.812 20.172 13.367 1 78.94 325 ASN B O 1
ATOM 5257 N N . GLU B 1 326 ? 28.719 19.578 14.281 1 73.31 326 GLU B N 1
ATOM 5258 C CA . GLU B 1 326 ? 28.766 18.344 13.508 1 73.31 326 GLU B CA 1
ATOM 5259 C C . GLU B 1 326 ? 28.031 17.219 14.219 1 73.31 326 GLU B C 1
ATOM 5261 O O . GLU B 1 326 ? 28.094 17.094 15.438 1 73.31 326 GLU B O 1
ATOM 5266 N N . CYS B 1 327 ? 27.344 16.516 13.359 1 70.69 327 CYS B N 1
ATOM 5267 C CA . CYS B 1 327 ? 26.641 15.352 13.891 1 70.69 327 CYS B CA 1
ATOM 5268 C C . CYS B 1 327 ? 27.609 14.289 14.375 1 70.69 327 CYS B C 1
ATOM 5270 O O . CYS B 1 327 ? 28.484 13.859 13.617 1 70.69 327 CYS B O 1
ATOM 5272 N N . VAL B 1 328 ? 27.438 13.883 15.594 1 59.47 328 VAL B N 1
ATOM 5273 C CA . VAL B 1 328 ? 28.359 12.945 16.234 1 59.47 328 VAL B CA 1
ATOM 5274 C C . VAL B 1 328 ? 28.375 11.625 15.453 1 59.47 328 VAL B C 1
ATOM 5276 O O . VAL B 1 328 ? 29.422 11 15.305 1 59.47 328 VAL B O 1
ATOM 5279 N N . LEU B 1 329 ? 27.234 11.32 14.906 1 58.66 329 LEU B N 1
ATOM 5280 C CA . LEU B 1 329 ? 27.141 10.031 14.227 1 58.66 329 LEU B CA 1
ATOM 5281 C C . LEU B 1 329 ? 27.922 10.062 12.906 1 58.66 329 LEU B C 1
ATOM 5283 O O . LEU B 1 329 ? 28.594 9.102 12.555 1 58.66 329 LEU B O 1
ATOM 5287 N N . HIS B 1 330 ? 27.844 11.125 12.281 1 63.09 330 HIS B N 1
ATOM 5288 C CA . HIS B 1 330 ? 28.578 11.227 11.023 1 63.09 330 HIS B CA 1
ATOM 5289 C C . HIS B 1 330 ? 30.078 11.344 11.266 1 63.09 330 HIS B C 1
ATOM 5291 O O . HIS B 1 330 ? 30.875 10.797 10.508 1 63.09 330 HIS B O 1
ATOM 5297 N N . VAL B 1 331 ? 30.344 11.977 12.359 1 55.06 331 VAL B N 1
ATOM 5298 C CA . VAL B 1 331 ? 31.75 12.062 12.742 1 55.06 331 VAL B CA 1
ATOM 5299 C C . VAL B 1 331 ? 32.281 10.672 13.094 1 55.06 331 VAL B C 1
ATOM 5301 O O . VAL B 1 331 ? 33.375 10.289 12.68 1 55.06 331 VAL B O 1
ATOM 5304 N N . LYS B 1 332 ? 31.391 9.992 13.758 1 53.66 332 LYS B N 1
ATOM 5305 C CA . LYS B 1 332 ? 31.766 8.625 14.133 1 53.66 332 LYS B CA 1
ATOM 5306 C C . LYS B 1 332 ? 31.938 7.75 12.898 1 53.66 332 LYS B C 1
ATOM 5308 O O . LYS B 1 332 ? 32.906 6.973 12.805 1 53.66 332 LYS B O 1
ATOM 5313 N N . LYS B 1 333 ? 31.047 7.93 12.086 1 57.03 333 LYS B N 1
ATOM 5314 C CA . LYS B 1 333 ? 31.125 7.141 10.859 1 57.03 333 LYS B CA 1
ATOM 5315 C C . LYS B 1 333 ? 32.406 7.465 10.086 1 57.03 333 LYS B C 1
ATOM 5317 O O . LYS B 1 333 ? 33.062 6.566 9.562 1 57.03 333 LYS B O 1
ATOM 5322 N N . ARG B 1 334 ? 32.781 8.703 10.055 1 55.28 334 ARG B N 1
ATOM 5323 C CA . ARG B 1 334 ? 33.969 9.133 9.344 1 55.28 334 ARG B CA 1
ATOM 5324 C C . ARG B 1 334 ? 35.25 8.609 10.023 1 55.28 334 ARG B C 1
ATOM 5326 O O . ARG B 1 334 ? 36.188 8.172 9.359 1 55.28 334 ARG B O 1
ATOM 5333 N N . MET B 1 335 ? 35.156 8.727 11.242 1 55.22 335 MET B N 1
ATOM 5334 C CA . MET B 1 335 ? 36.281 8.219 12 1 55.22 335 MET B CA 1
ATOM 5335 C C . MET B 1 335 ? 36.438 6.715 11.789 1 55.22 335 MET B C 1
ATOM 5337 O O . MET B 1 335 ? 37.562 6.23 11.594 1 55.22 335 MET B O 1
ATOM 5341 N N . TYR B 1 336 ? 35.312 6.102 11.852 1 55.38 336 TYR B N 1
ATOM 5342 C CA . TYR B 1 336 ? 35.344 4.656 11.641 1 55.38 336 TYR B CA 1
ATOM 5343 C C . TYR B 1 336 ? 35.938 4.312 10.273 1 55.38 336 TYR B C 1
ATOM 5345 O O . TYR B 1 336 ? 36.75 3.414 10.148 1 55.38 336 TYR B O 1
ATOM 5353 N N . ARG B 1 337 ? 35.469 4.961 9.359 1 59.06 337 ARG B N 1
ATOM 5354 C CA . ARG B 1 337 ? 35.969 4.719 8.008 1 59.06 337 ARG B CA 1
ATOM 5355 C C . ARG B 1 337 ? 37.469 4.961 7.922 1 59.06 337 ARG B C 1
ATOM 5357 O O . ARG B 1 337 ? 38.188 4.188 7.285 1 59.06 337 ARG B O 1
ATOM 5364 N N . ARG B 1 338 ? 37.844 5.965 8.531 1 57.06 338 ARG B N 1
ATOM 5365 C CA . ARG B 1 338 ? 39.281 6.301 8.516 1 57.06 338 ARG B CA 1
ATOM 5366 C C . ARG B 1 338 ? 40.094 5.238 9.242 1 57.06 338 ARG B C 1
ATOM 5368 O O . ARG B 1 338 ? 41.188 4.867 8.789 1 57.06 338 ARG B O 1
ATOM 5375 N N . VAL B 1 339 ? 39.531 4.84 10.258 1 58.97 339 VAL B N 1
ATOM 5376 C CA . VAL B 1 339 ? 40.219 3.809 11.031 1 58.97 339 VAL B CA 1
ATOM 5377 C C . VAL B 1 339 ? 40.25 2.506 10.234 1 58.97 339 VAL B C 1
ATOM 5379 O O . VAL B 1 339 ? 41.281 1.821 10.195 1 58.97 339 VAL B O 1
ATOM 5382 N N . LYS B 1 340 ? 39.156 2.225 9.648 1 59.56 340 LYS B N 1
ATOM 5383 C CA . LYS B 1 340 ? 39.062 1.015 8.836 1 59.56 340 LYS B CA 1
ATOM 5384 C C . LYS B 1 340 ? 40.062 1.087 7.664 1 59.56 340 LYS B C 1
ATOM 5386 O O . LYS B 1 340 ? 40.719 0.1 7.34 1 59.56 340 LYS B O 1
ATOM 5391 N N . GLU B 1 341 ? 40.062 2.199 7.117 1 61.09 341 GLU B N 1
ATOM 5392 C CA . GLU B 1 341 ? 41 2.416 6.031 1 61.09 341 GLU B CA 1
ATOM 5393 C C . GLU B 1 341 ? 42.438 2.328 6.535 1 61.09 341 GLU B C 1
ATOM 5395 O O . GLU B 1 341 ? 43.312 1.785 5.848 1 61.09 341 GLU B O 1
ATOM 5400 N N . ALA B 1 342 ? 42.531 2.877 7.668 1 57.94 342 ALA B N 1
ATOM 5401 C CA . ALA B 1 342 ? 43.875 2.83 8.258 1 57.94 342 ALA B CA 1
ATOM 5402 C C . ALA B 1 342 ? 44.281 1.396 8.594 1 57.94 342 ALA B C 1
ATOM 5404 O O . ALA B 1 342 ? 45.469 1.036 8.508 1 57.94 342 ALA B O 1
ATOM 5405 N N . LYS B 1 343 ? 43.312 0.756 8.836 1 53.75 343 LYS B N 1
ATOM 5406 C CA . LYS B 1 343 ? 43.594 -0.645 9.125 1 53.75 343 LYS B CA 1
ATOM 5407 C C . LYS B 1 343 ? 43.969 -1.402 7.852 1 53.75 343 LYS B C 1
ATOM 5409 O O . LYS B 1 343 ? 44.75 -2.361 7.895 1 53.75 343 LYS B O 1
ATOM 5414 N N . LYS B 1 344 ? 43.375 -1.053 6.938 1 55.66 344 LYS B N 1
ATOM 5415 C CA . LYS B 1 344 ? 43.719 -1.688 5.672 1 55.66 344 LYS B CA 1
ATOM 5416 C C . LYS B 1 344 ? 45.156 -1.311 5.246 1 55.66 344 LYS B C 1
ATOM 5418 O O . LYS B 1 344 ? 45.812 -2.066 4.535 1 55.66 344 LYS B O 1
ATOM 5423 N N . LEU B 1 345 ? 45.594 -0.319 5.793 1 45.75 345 LEU B N 1
ATOM 5424 C CA . LEU B 1 345 ? 46.969 -0.014 5.5 1 45.75 345 LEU B CA 1
ATOM 5425 C C . LEU B 1 345 ? 47.906 -0.779 6.434 1 45.75 345 LEU B C 1
ATOM 5427 O O . LEU B 1 345 ? 47.625 -0.915 7.625 1 45.75 345 LEU B O 1
#

Secondary structure (DSSP, 8-state):
----------------------SSSTT---------SHHHHHHHTS--------TT--EEEEEHHHHHHHHHHHEEETTT--B-EEEEEEEETTEEEEEEE-SS-S-EEEESS-EETTEEHHHHHHHHHHHHTT--HHHHHHHHHHHT--S---HHHHHHHHHHHHHHHHHHHHHHHHHHHHHHHHHHHHTTS-TTEEEEEEEEEESSSSTT-SEEEEEEEETTT--EEEEEEEES--HHHHTTTT-TTSHHHHHHHHHHGGG-S----S-HHHHHHHHHHHHHHHHHHHHS-EEEEEEESS-HHHHHHHHHHTTTTTTTPPEEEE-HHHHHHHHHHHHHHHHH-/----------------------SSSTT---------SHHHHHHHTS--------TT--EEEEEHHHHHHHHHHHEEETTT--B-EEEEEEEETTEEEEEEE-SS-S-EEEESS-EETTEEHHHHHHHHHHHHTT--HHHHHHHHHHHT--S---HHHHHHHHHHHHHHHHHHHHHHHHHHHHHHHHHHHHTTS-TTEEEEEEEEEESSSSTT-SEEEEEEEETTT--EEEEEEEES--HHHHTTTT-TTSHHHHHHHHHHGGG-S----S-TTHHHHHHHHHHHHHHHHHHS-EEEEEEESS-HHHHHHHHHHTTTTTTTPPEEEE-HHHHHHHHHHHHHHHHH-

InterPro domains:
  IPR049012 Mutator-like transposase domain [PF20700] (77-342)

Foldseek 3Di:
DDPPPDDPPPPPCPPDQDQAQCCDPVPCVPDPPDQPDPVSVLVPPDRRRRDRDDPVDDDDDDDPCVVQVVVQVVDADPPPRFGWDWDWADDAAQKTWIWIDGDPDGTDTDTSADDDPHHHVVLLVVLVVCVVVVHAQVNQQVVCVVSVRDRHHDPVRSVVSVVVVVVVVVVVV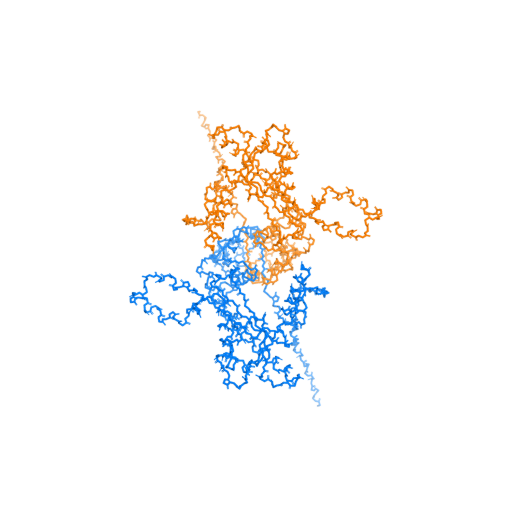LVVLLVQLQVQLVVCVVVPHHSQAFAWEKDKDFPDPDFAGQKMKMWIAGPPSRDTNDIDIAGQDFPVVVVCVPVCPPPVNVVVCVVCVVVGRHPDDDISVCCRLVGVLVCQLCCCVRRNHHHQEYEYLPPPPSVVSNQVSCNVVVVPRHYYDYDPVSVVVVVVVVVVVVVVD/DDPPDDDPPPPPPPPDQPQAQCCDPVPCVPDPPDQPDPVSVLVPPDRRRRDRDDPVDDDDDDDPCVVQVVVQVVDADPPPRFGWDWDWADDAAQKTWIWIDGDPDGTDTDTSADDDPHHHVVLLVVLVVCVVVVHAQVNQQVVCVVSVRDRHHDPVRSVVSVVVVVVVVVVVVLVVLLVQLQVQLVVCVVVPHHSQAFAWEKDKDFPDPDFAGQKMKMWIAGDPSRDTNDIDIAGQDFPVVVVCVPVCPPPVNVVVCVVCVVVGRHPDDDIPVCCRLVGVLVCQLCCCVRRVHHHQEYEYLPPPPSVVSNQVPCNVVVVPRHYYDYDPVSVVVVVVVVVVVVVVD

pLDDT: mean 77.37, std 21.25, range [24.06, 96.38]

Nearest PDB structures (foldseek):
  6ozo-assembly1_A  TM=4.900E-01  e=4.945E-02  Mus musculus
  4nsp-assembly1_A  TM=4.018E-01  e=6.300E-02  Homo sapiens
  6ozq-assembly1_B  TM=4.196E-01  e=7.112E-02  Mus musculus
  6ozi-assembly1_B  TM=3.524E-01  e=1.993E-02  Ciona intestinalis
  1mu2-assembly1_B  TM=5.307E-01  e=6.687E-01  Human immunodeficiency virus 2

Radius of gyration: 32.78 Å; Cα contacts (8 Å, |Δi|>4): 1012; chains: 2; bounding box: 104×77×97 Å

Sequence (690 aa):
MDRKGKKRGTKSPGDPGIKRKFHGNRYTAEKDVTCVSKSAEKLKNEEDIEVAIDESSTYALLSFTLVFSALESVLICKACKSDIKFLKKSQVGFGFNLCIKCKCNEFTTINSCPKVRNAFEVNRRLTFVMRLLGVGLSGINIFCAMMDLGPGLSKSGYYSILDTIHIAVKSVAKVLFRKAAQEEKKANEQEGNIADEITVSGDGSWAKRGFTSLLGIVSLIGKYSNKVIDVIVKSKVCKACEKWVGKENKDEYLEWYEDHQTECTANHEGSSGKMEVDGVIEMFRRSVEELGVKYKKYIGDGDSKTYQNLLEANIYNNDPKVEKNECVLHVKKRMYRRVKEAKKLMDRKGKKRGTKSPGDPGIKRKFHGNRYTAEKDVTCVSKSAEKLKNEEDIEVAIDESSTYALLSFTLVFSALESVLICKACKSDIKFLKKSQVGFGFNLCIKCKCNEFTTINSCPKVRNAFEVNRRLTFVMRLLGVGLSGINIFCAMMDLGPGLSKSGYYSILDTIHIAVKSVAKVLFRKAAQEEKKANEQEGNIADEITVSGDGSWAKRGFTSLLGIVSLIGKYSNKVIDVIVKSKVCKACEKWVGKENKDEYLEWYEDHQTECTANHEGSSGKMEVDGVIEMFRRSVEELGVKYKKYIGDGDSKTYQNLLEANIYNNDPKVEKNECVLHVKKRMYRRVKEAKKL

Organism: Hermetia illucens (NCBI:txid343691)